Protein 9K2S (pdb70)

Foldseek 3Di:
DDDDPDPPDD/DKKKKKWKWKQDQVPDFTWIKMWIDQQLRTFWIFIPVVTFIDTDDVLVVPDDPVVRVVVSVVRVVVSVVVSVVVVLLCVLVVHDRNDMKMKMKMWIFDDDPVLATDFTWIWMDIRPHTAKIQDRVLQAIDGPDPSSVVVRVVCVVVVVSVVVVCCHRPVRSVVSVVSCVSQVVPPVAWDFWDWDWDKADDPDWKIKIKIKTWDTPPQDKDKFKAQLHHTPPDQKDWDDWADPPPSIIIIMIMHMGTPPSQQRMWMWMDDPNDPDIDIYGDDD/DFWAWDWDWEWPDQADAPDKTKIKIKIKRGPDPDKDKFKDKQRHGDDDKDKDDWDHDPVRIIMMMIMDMDHDHPPIWMWMWMDDPPDPHTDIGTYDSVD/DWAWAKVVHLEAEAQGKIKIKTKDLADFQKKWKWFDDPAIDIDIGGWDDDPSMTMDIHMGGRDDLNSFGWIWMAGHNVGDDIHPTDGRAYEAPAAEWAKAKPPHLEDEPPDWIKIKTKDLDAFQWKWKPLPTDDIDGWDDDDPVSMTMDMGTDVKGWMWMWGHHPVRPRYTYHIHDIRTRHHD

Organism: Homo sapiens (NCBI:txid9606)

InterPro domains:
  IPR001039 MHC class I alpha chain, alpha1 alpha2 domains [PR01638] (83-112)
  IPR001039 MHC class I alpha chain, alpha1 alpha2 domains [PR01638] (115-131)
  IPR001039 MHC class I alpha chain, alpha1 alpha2 domains [PR01638] (136-153)
  IPR001039 MHC class I alpha chain, alpha1 alpha2 domains [PR01638] (181-199)
  IPR003006 Immunoglobulin/major histocompatibility complex, conserved site [PS00290] (281-287)
  IPR003597 Immunoglobulin C1-set [PF07654] (219-290)
  IPR003597 Immunoglobulin C1-set [SM00407] (222-293)
  IPR007110 Immunoglobulin-like domain [PS50835] (209-297)
  IPR011161 MHC class I-like antigen recognition-like [PF00129] (26-203)
  IPR011162 MHC classes I/II-like antigen recognition protein [SSF54452] (26-205)
  IPR013783 Immunoglobulin-like fold [G3DSA:2.60.40.10] (206-308)
  IPR036179 Immunoglobulin-like domain superfamily [SSF48726] (209-300)
  IPR037055 MHC class I-like antigen recognition-like superfamily [G3DSA:3.30.500.10] (25-205)
  IPR050208 Antigen-presenting and immune regulatory MHC class I-related [PTHR16675] (14-337)

Secondary structure (DSSP, 8-state):
-EEEEEEEEE--TTSSSPEEEEEEEETTEEEEEEE------EE-STTTTTS-HHHHHHHHHHHHHHHHHHHHHHHHHHHHTT--SSS--EEEEEEEEEE-TTSSEEEEEEEEEETTEEEEEE-TTSS-EEESSHHHHHHHHHHHHTTHHHHHHHIIIIIHHHHHHHHHHHTHHHHTS-BPPEEEEEEEEETTTEEEEEEEEEEEBSS--EEEEEETTEE--TTEEEPPPEE-SSS-EEEEEEEEEETT-GGGEEEEEE-TT-SS-EEE----/--BPPEEEEEESS---TTS-EEEEEEEEEEBSS--EEEEEETTEE-SS-EEPPPEE-TTS-EEEEEEEEE---SS--EEEEEE-TT-SS-EEEE--TT-/--EEEEES-SEEETT--EEEEEEESS--SEEEEEEESSS-EEEEE--EEETTEEEEEEEE-S--GGG-EEEEEEEE----PPPPPEEEEEE-SSPPPEEEEES-SEE-TT---EEEEEESS--SEEEEE--EEEEEE-B---TTS-EEEEEE---EEEEEEEEETTEEEEEPPPPPPEEEEE-/-PPP-SS---

B-factor: mean 32.62, std 11.96, range [13.85, 89.08]

Structure (mmCIF, N/CA/C/O backbone):
data_9K2S
#
_entry.id   9K2S
#
_cell.length_a   84.493
_cell.length_b   44.585
_cell.length_c   88.243
_cell.angle_alpha   90.000
_cell.angle_beta   111.450
_cell.angle_gamma   90.000
#
_symmetry.space_group_name_H-M   'P 1 21 1'
#
loop_
_entity.id
_entity.type
_entity.pdbx_description
1 polymer 'peptide from p51 RT'
2 polymer 'MHC class I antigen'
3 polymer Beta-2-microglobulin
4 polymer KIR2DL2
5 water water
#
loop_
_atom_site.group_PDB
_atom_site.id
_atom_site.type_symbol
_atom_site.label_atom_id
_atom_site.label_alt_id
_atom_site.label_comp_id
_atom_site.label_asym_id
_atom_site.label_entity_id
_atom_site.label_seq_id
_atom_site.pdbx_PDB_ins_code
_atom_site.Cartn_x
_atom_site.Cartn_y
_atom_site.Cartn_z
_atom_site.occupancy
_atom_site.B_iso_or_equiv
_atom_site.auth_seq_id
_atom_site.auth_comp_id
_atom_site.auth_asym_id
_atom_site.auth_atom_id
_atom_site.pdbx_PDB_model_num
ATOM 1 N N . ILE A 1 1 ? 31.04200 8.26400 -13.61700 1.000 30.55951 1 ILE D N 1
ATOM 2 C CA . ILE A 1 1 ? 30.09300 8.49400 -14.70300 1.000 32.27443 1 ILE D CA 1
ATOM 3 C C . ILE A 1 1 ? 28.89100 7.56400 -14.53100 1.000 30.98673 1 ILE D C 1
ATOM 4 O O . ILE A 1 1 ? 29.02500 6.45200 -14.01400 1.000 28.75636 1 ILE D O 1
ATOM 9 N N . LEU A 1 2 ? 27.71300 8.03700 -14.94600 1.000 26.09581 2 LEU D N 1
ATOM 10 C CA . LEU A 1 2 ? 26.47200 7.29200 -14.74600 1.000 24.89878 2 LEU D CA 1
ATOM 11 C C . LEU A 1 2 ? 26.35200 6.12700 -15.72100 1.000 25.07327 2 LEU D C 1
ATOM 12 O O . LEU A 1 2 ? 26.79700 6.21400 -16.86700 1.000 26.63759 2 LEU D O 1
ATOM 17 N N . LYS A 1 3 ? 25.74100 5.03100 -15.26000 1.000 22.80459 3 LYS D N 1
ATOM 18 C CA . LYS A 1 3 ? 25.36500 3.93500 -16.14800 1.000 23.07858 3 LYS D CA 1
ATOM 19 C C . LYS A 1 3 ? 24.24900 4.37200 -17.08400 1.000 23.69794 3 LYS D C 1
ATOM 20 O O . LYS A 1 3 ? 23.24900 4.95100 -16.65400 1.000 23.22585 3 LYS D O 1
ATOM 26 N N . GLU A 1 4 ? 24.41800 4.07200 -18.36000 1.000 35.97868 4 GLU D N 1
ATOM 27 C CA . GLU A 1 4 ? 23.47100 4.51300 -19.38200 1.000 38.57166 4 GLU D CA 1
ATOM 28 C C . GLU A 1 4 ? 22.12400 3.81500 -19.24500 1.000 39.19231 4 GLU D C 1
ATOM 29 O O . GLU A 1 4 ? 22.05900 2.58500 -19.38100 1.000 38.24107 4 GLU D O 1
ATOM 35 N N . PRO A 1 5 ? 21.02200 4.55100 -18.99400 1.000 37.15824 5 PRO D N 1
ATOM 36 C CA . PRO A 1 5 ? 19.70300 3.90600 -18.86100 1.000 37.10365 5 PRO D CA 1
ATOM 37 C C . PRO A 1 5 ? 19.21900 3.33400 -20.18800 1.000 38.52653 5 PRO D C 1
ATOM 38 O O . PRO A 1 5 ? 18.58900 4.04700 -20.98000 1.000 38.10349 5 PRO D O 1
ATOM 42 N N . VAL A 1 6 ? 19.54500 2.07400 -20.47500 1.000 34.66042 6 VAL D N 1
ATOM 43 C CA . VAL A 1 6 ? 19.17400 1.51400 -21.81000 1.000 35.72185 6 VAL D CA 1
ATOM 44 C C . VAL A 1 6 ? 17.77200 0.89800 -21.90100 1.000 36.43692 6 VAL D C 1
ATOM 45 O O . VAL A 1 6 ? 16.87100 1.55800 -22.46100 1.000 35.84612 6 VAL D O 1
ATOM 49 N N . HIS A 1 7 ? 17.60400 -0.31500 -21.37500 1.000 39.48497 7 HIS D N 1
ATOM 50 C CA . HIS A 1 7 ? 16.30500 -0.95800 -21.25000 1.000 39.76519 7 HIS D CA 1
ATOM 51 C C . HIS A 1 7 ? 16.21300 -1.61300 -19.89900 1.000 37.72000 7 HIS D C 1
ATOM 52 O O . HIS A 1 7 ? 15.95800 -2.81400 -19.77600 1.000 37.47048 7 HIS D O 1
ATOM 59 N N . GLY A 1 8 ? 16.42300 -0.81700 -18.85800 1.000 40.43063 8 GLY D N 1
ATOM 60 C CA . GLY A 1 8 ? 16.53200 -1.36500 -17.52700 1.000 36.99822 8 GLY D CA 1
ATOM 61 C C . GLY A 1 8 ? 15.23200 -1.29600 -16.77000 1.000 35.61088 8 GLY D C 1
ATOM 62 O O . GLY A 1 8 ? 15.22200 -1.39400 -15.53500 1.000 33.54810 8 GLY D O 1
ATOM 63 N N . VAL A 1 9 ? 14.12900 -1.12400 -17.49600 1.000 28.32164 9 VAL D N 1
ATOM 64 C CA . VAL A 1 9 ? 12.84200 -1.00500 -16.83300 1.000 27.30978 9 VAL D CA 1
ATOM 65 C C . VAL A 1 9 ? 12.53000 -2.32900 -16.14000 1.000 26.66001 9 VAL D C 1
ATOM 66 O O . VAL A 1 9 ? 12.69200 -3.41400 -16.72300 1.000 27.39256 9 VAL D O 1
ATOM 70 N N . TYR A 1 10 ? 12.10500 -2.25000 -14.87600 1.000 30.13618 10 TYR D N 1
ATOM 71 C CA . TYR A 1 10 ? 11.87200 -3.45500 -14.08700 1.000 30.88030 10 TYR D CA 1
ATOM 72 C C . TYR A 1 10 ? 10.56900 -4.11600 -14.49300 1.000 32.12548 10 TYR D C 1
ATOM 73 O O . TYR A 1 10 ? 9.64800 -3.47500 -15.01600 1.000 32.26664 10 TYR D O 1
ATOM 83 N N . HIS B 2 3 ? 39.72100 1.43000 -3.24500 1.000 28.59044 4 HIS A N 1
ATOM 84 C CA . HIS B 2 3 ? 38.83500 2.47900 -3.75000 1.000 28.62336 4 HIS A CA 1
ATOM 85 C C . HIS B 2 3 ? 37.62900 1.93400 -4.48100 1.000 28.67465 4 HIS A C 1
ATOM 86 O O . HIS B 2 3 ? 37.67800 0.83000 -5.03400 1.000 28.72290 4 HIS A O 1
ATOM 93 N N . SER B 2 4 ? 36.54200 2.70700 -4.48100 1.000 24.69555 5 SER A N 1
ATOM 94 C CA . SER B 2 4 ? 35.31600 2.26800 -5.11400 1.000 24.74154 5 SER A CA 1
ATOM 95 C C . SER B 2 4 ? 34.55700 3.48500 -5.61700 1.000 24.86127 5 SER A C 1
ATOM 96 O O . SER B 2 4 ? 34.85800 4.62600 -5.24500 1.000 24.81343 5 SER A O 1
ATOM 99 N N . MET B 2 5 ? 33.58500 3.22800 -6.50100 1.000 20.07399 6 MET A N 1
ATOM 100 C CA . MET B 2 5 ? 32.63100 4.22900 -6.96500 1.000 19.96461 6 MET A CA 1
ATOM 101 C C . MET B 2 5 ? 31.26400 3.57600 -6.88300 1.000 19.68523 6 MET A C 1
ATOM 102 O O . MET B 2 5 ? 31.05300 2.50500 -7.45900 1.000 20.10300 6 MET A O 1
ATOM 107 N N . ARG B 2 6 ? 30.34800 4.19100 -6.15400 1.000 36.53782 7 ARG A N 1
ATOM 108 C CA . ARG B 2 6 ? 29.01900 3.62500 -6.00500 1.000 35.96915 7 ARG A CA 1
ATOM 109 C C . ARG B 2 6 ? 27.98200 4.69700 -6.30500 1.000 34.11656 7 ARG A C 1
ATOM 110 O O . ARG B 2 6 ? 28.17000 5.87100 -5.97100 1.000 33.70727 7 ARG A O 1
ATOM 118 N N . TYR B 2 7 ? 26.87200 4.27600 -6.91300 1.000 21.70290 8 TYR A N 1
ATOM 119 C CA . TYR B 2 7 ? 25.71200 5.12500 -7.16900 1.000 20.31561 8 TYR A CA 1
ATOM 120 C C . TYR B 2 7 ? 24.49300 4.58800 -6.43500 1.000 19.59144 8 TYR A C 1
ATOM 121 O O . TYR B 2 7 ? 24.26100 3.37800 -6.41700 1.000 19.98810 8 TYR A O 1
ATOM 130 N N . PHE B 2 8 ? 23.69500 5.49500 -5.87100 1.000 24.15154 9 PHE A N 1
ATOM 131 C CA . PHE B 2 8 ? 22.51300 5.14400 -5.07800 1.000 23.86852 9 PHE A CA 1
ATOM 132 C C . PHE B 2 8 ? 21.28800 5.84700 -5.66600 1.000 23.98877 9 PHE A C 1
ATOM 133 O O . PHE B 2 8 ? 21.19400 7.07700 -5.61600 1.000 24.78797 9 PHE A O 1
ATOM 141 N N . TYR B 2 9 ? 20.35100 5.07500 -6.21900 1.000 21.12089 10 TYR A N 1
ATOM 142 C CA . TYR B 2 9 ? 19.09000 5.61100 -6.72500 1.000 21.94754 10 TYR A CA 1
ATOM 143 C C . TYR B 2 9 ? 18.00800 5.41400 -5.67500 1.000 21.98033 10 TYR A C 1
ATOM 144 O O . TYR B 2 9 ? 17.94400 4.35500 -5.04900 1.000 21.47445 10 TYR A O 1
ATOM 153 N N . THR B 2 10 ? 17.15000 6.41700 -5.49200 1.000 16.49507 11 THR A N 1
ATOM 154 C CA . THR B 2 10 ? 15.93800 6.27400 -4.68400 1.000 16.75240 11 THR A CA 1
ATOM 155 C C . THR B 2 10 ? 14.77200 6.90900 -5.42800 1.000 17.95027 11 THR A C 1
ATOM 156 O O . THR B 2 10 ? 14.70400 8.13700 -5.55300 1.000 18.73997 11 THR A O 1
ATOM 160 N N . ALA B 2 11 ? 13.84800 6.07700 -5.88600 1.000 23.95777 12 ALA A N 1
ATOM 161 C CA . ALA B 2 11 ? 12.64000 6.52300 -6.56300 1.000 25.43915 12 ALA A CA 1
ATOM 162 C C . ALA B 2 11 ? 11.44500 6.20300 -5.67800 1.000 25.30157 12 ALA A C 1
ATOM 163 O O . ALA B 2 11 ? 11.30500 5.06400 -5.21900 1.000 24.72982 12 ALA A O 1
ATOM 165 N N . VAL B 2 12 ? 10.60100 7.20500 -5.42100 1.000 18.80614 13 VAL A N 1
ATOM 166 C CA . VAL B 2 12 ? 9.48400 7.07200 -4.48700 1.000 19.35445 13 VAL A CA 1
ATOM 167 C C . VAL B 2 12 ? 8.21200 7.61400 -5.13000 1.000 20.51035 13 VAL A C 1
ATOM 168 O O . VAL B 2 12 ? 8.10900 8.81700 -5.40400 1.000 21.44707 13 VAL A O 1
ATOM 172 N N . SER B 2 13 ? 7.22900 6.73900 -5.32200 1.000 28.31562 14 SER A N 1
ATOM 173 C CA . SER B 2 13 ? 5.96100 7.16300 -5.88500 1.000 29.03406 14 SER A CA 1
ATOM 174 C C . SER B 2 13 ? 5.24500 8.13600 -4.94800 1.000 28.88856 14 SER A C 1
ATOM 175 O O . SER B 2 13 ? 5.29400 8.01700 -3.71200 1.000 28.52448 14 SER A O 1
ATOM 178 N N . ARG B 2 14 ? 4.58800 9.12500 -5.55900 1.000 40.51965 15 ARG A N 1
ATOM 179 C CA . ARG B 2 14 ? 3.80400 10.12700 -4.84300 1.000 40.76014 15 ARG A CA 1
ATOM 180 C C . ARG B 2 14 ? 2.36400 10.04500 -5.33900 1.000 41.44902 15 ARG A C 1
ATOM 181 O O . ARG B 2 14 ? 1.87300 10.98300 -5.97700 1.000 42.54634 15 ARG A O 1
ATOM 189 N N . PRO B 2 15 ? 1.65000 8.95900 -5.05500 1.000 39.30655 16 PRO A N 1
ATOM 190 C CA . PRO B 2 15 ? 0.35500 8.73600 -5.71100 1.000 40.12855 16 PRO A CA 1
ATOM 191 C C . PRO B 2 15 ? -0.59400 9.89300 -5.43700 1.000 42.29640 16 PRO A C 1
ATOM 192 O O . PRO B 2 15 ? -1.00700 10.13700 -4.29600 1.000 43.55061 16 PRO A O 1
ATOM 196 N N . GLY B 2 16 ? -0.91400 10.63700 -6.49600 1.000 34.56134 17 GLY A N 1
ATOM 197 C CA . GLY B 2 16 ? -1.75400 11.81200 -6.35300 1.000 37.79206 17 GLY A CA 1
ATOM 198 C C . GLY B 2 16 ? -1.03700 13.04700 -5.86600 1.000 38.98656 17 GLY A C 1
ATOM 199 O O . GLY B 2 16 ? -1.69300 14.05200 -5.58300 1.000 42.00005 17 GLY A O 1
ATOM 200 N N . ARG B 2 17 ? 0.28700 12.99100 -5.73000 1.000 64.28063 18 ARG A N 1
ATOM 201 C CA . ARG B 2 17 ? 1.10600 14.14400 -5.37800 1.000 65.31709 18 ARG A CA 1
ATOM 202 C C . ARG B 2 17 ? 2.17300 14.38400 -6.45000 1.000 64.07815 18 ARG A C 1
ATOM 203 O O . ARG B 2 17 ? 3.23600 14.94200 -6.14600 1.000 63.71309 18 ARG A O 1
ATOM 211 N N . GLY B 2 18 ? 1.93300 13.93600 -7.69200 1.000 44.14007 19 GLY A N 1
ATOM 212 C CA . GLY B 2 18 ? 2.85500 14.16100 -8.79600 1.000 43.41344 19 GLY A CA 1
ATOM 213 C C . GLY B 2 18 ? 3.57200 12.89500 -9.24800 1.000 40.32743 19 GLY A C 1
ATOM 214 O O . GLY B 2 18 ? 3.26800 11.77800 -8.81900 1.000 39.17965 19 GLY A O 1
ATOM 215 N N . GLU B 2 19 ? 4.54700 13.08400 -10.14800 1.000 36.58175 20 GLU A N 1
ATOM 216 C CA . GLU B 2 19 ? 5.37400 11.97800 -10.63200 1.000 35.24064 20 GLU A CA 1
ATOM 217 C C . GLU B 2 19 ? 6.34500 11.50300 -9.54200 1.000 34.34211 20 GLU A C 1
ATOM 218 O O . GLU B 2 19 ? 6.66400 12.25000 -8.61200 1.000 34.20680 20 GLU A O 1
ATOM 224 N N . PRO B 2 20 ? 6.80400 10.25400 -9.61500 1.000 33.77662 21 PRO A N 1
ATOM 225 C CA . PRO B 2 20 ? 7.71700 9.74100 -8.58400 1.000 33.29011 21 PRO A CA 1
ATOM 226 C C . PRO B 2 20 ? 8.97800 10.58800 -8.43300 1.000 33.01974 21 PRO A C 1
ATOM 227 O O . PRO B 2 20 ? 9.59700 11.01700 -9.41300 1.000 33.37772 21 PRO A O 1
ATOM 231 N N . ARG B 2 21 ? 9.33700 10.85800 -7.18100 1.000 33.39200 22 ARG A N 1
ATOM 232 C CA . ARG B 2 21 ? 10.57400 11.56900 -6.90000 1.000 33.02407 22 ARG A CA 1
ATOM 233 C C . ARG B 2 21 ? 11.74900 10.63200 -7.10100 1.000 32.88175 22 ARG A C 1
ATOM 234 O O . ARG B 2 21 ? 11.79100 9.53400 -6.53400 1.000 32.32759 22 ARG A O 1
ATOM 242 N N . PHE B 2 22 ? 12.69600 11.05800 -7.91000 1.000 30.81149 23 PHE A N 1
ATOM 243 C CA . PHE B 2 22 ? 13.90400 10.29300 -8.15500 1.000 30.71472 23 PHE A CA 1
ATOM 244 C C . PHE B 2 22 ? 15.08400 11.09700 -7.62300 1.000 30.25839 23 PHE A C 1
ATOM 245 O O . PHE B 2 22 ? 15.29900 12.24700 -8.02600 1.000 30.68781 23 PHE A O 1
ATOM 253 N N . ILE B 2 23 ? 15.83000 10.49600 -6.70500 1.000 28.91178 24 ILE A N 1
ATOM 254 C CA . ILE B 2 23 ? 17.03000 11.09100 -6.13000 1.000 28.39308 24 ILE A CA 1
ATOM 255 C C . ILE B 2 23 ? 18.18900 10.13900 -6.40000 1.000 27.97942 24 ILE A C 1
ATOM 256 O O . ILE B 2 23 ? 18.04100 8.91900 -6.26300 1.000 27.05483 24 ILE A O 1
ATOM 261 N N . ALA B 2 24 ? 19.32100 10.68500 -6.82400 1.000 22.49813 25 ALA A N 1
ATOM 262 C CA . ALA B 2 24 ? 20.49900 9.87900 -7.09300 1.000 21.72375 25 ALA A CA 1
ATOM 263 C C . ALA B 2 24 ? 21.71000 10.56100 -6.48600 1.000 21.61112 25 ALA A C 1
ATOM 264 O O . ALA B 2 24 ? 21.78500 11.79400 -6.44900 1.000 22.53882 25 ALA A O 1
ATOM 266 N N . VAL B 2 25 ? 22.64500 9.76200 -5.97600 1.000 21.64684 26 VAL A N 1
ATOM 267 C CA . VAL B 2 25 ? 23.90800 10.29100 -5.47000 1.000 21.71145 26 VAL A CA 1
ATOM 268 C C . VAL B 2 25 ? 25.02500 9.36400 -5.91700 1.000 21.24646 26 VAL A C 1
ATOM 269 O O . VAL B 2 25 ? 24.84700 8.14800 -6.01700 1.000 20.35731 26 VAL A O 1
ATOM 273 N N . GLY B 2 26 ? 26.16800 9.95600 -6.22900 1.000 25.76155 27 GLY A N 1
ATOM 274 C CA . GLY B 2 26 ? 27.37000 9.22000 -6.57800 1.000 25.83693 27 GLY A CA 1
ATOM 275 C C . GLY B 2 26 ? 28.45100 9.49500 -5.56100 1.000 26.01195 27 GLY A C 1
ATOM 276 O O . GLY B 2 26 ? 28.67900 10.65300 -5.18100 1.000 26.46241 27 GLY A O 1
ATOM 277 N N . TYR B 2 27 ? 29.12000 8.42100 -5.10800 1.000 20.95463 28 TYR A N 1
ATOM 278 C CA . TYR B 2 27 ? 30.23200 8.47500 -4.16300 1.000 21.38597 28 TYR A CA 1
ATOM 279 C C . TYR B 2 27 ? 31.50300 7.92700 -4.80300 1.000 22.52109 28 TYR A C 1
ATOM 280 O O . TYR B 2 27 ? 31.44900 7.11700 -5.72800 1.000 22.95662 28 TYR A O 1
ATOM 289 N N . VAL B 2 28 ? 32.65500 8.40800 -4.33300 1.000 18.17462 29 VAL A N 1
ATOM 290 C CA . VAL B 2 28 ? 33.95600 7.78400 -4.57500 1.000 18.78059 29 VAL A CA 1
ATOM 291 C C . VAL B 2 28 ? 34.54300 7.50000 -3.20800 1.000 18.83535 29 VAL A C 1
ATOM 292 O O . VAL B 2 28 ? 35.04800 8.41600 -2.54200 1.000 19.03292 29 VAL A O 1
ATOM 296 N N . ASP B 2 29 ? 34.47500 6.24200 -2.79000 1.000 24.21218 30 ASP A N 1
ATOM 297 C CA . ASP B 2 29 ? 34.77100 5.86000 -1.40400 1.000 23.74273 30 ASP A CA 1
ATOM 298 C C . ASP B 2 29 ? 33.73700 6.58000 -0.53900 1.000 22.93439 30 ASP A C 1
ATOM 299 O O . ASP B 2 29 ? 32.52900 6.45300 -0.79700 1.000 22.42665 30 ASP A O 1
ATOM 304 N N . ASP B 2 30 ? 34.13900 7.36700 0.45700 1.000 25.84115 31 ASP A N 1
ATOM 305 C CA . ASP B 2 30 ? 33.18200 8.02300 1.33500 1.000 25.65224 31 ASP A CA 1
ATOM 306 C C . ASP B 2 30 ? 32.97700 9.50000 0.99000 1.000 25.69263 31 ASP A C 1
ATOM 307 O O . ASP B 2 30 ? 32.52600 10.27100 1.84400 1.000 26.16851 31 ASP A O 1
ATOM 312 N N . THR B 2 31 ? 33.33100 9.91500 -0.23000 1.000 25.31311 32 THR A N 1
ATOM 313 C CA . THR B 2 31 ? 33.26300 11.31000 -0.66000 1.000 25.57436 32 THR A CA 1
ATOM 314 C C . THR B 2 31 ? 32.18100 11.40800 -1.72100 1.000 25.29299 32 THR A C 1
ATOM 315 O O . THR B 2 31 ? 32.41600 11.01800 -2.86400 1.000 25.74025 32 THR A O 1
ATOM 319 N N . GLN B 2 32 ? 31.01300 11.92600 -1.37300 1.000 23.05095 33 GLN A N 1
ATOM 320 C CA . GLN B 2 32 ? 30.03500 12.19200 -2.41500 1.000 23.08310 33 GLN A CA 1
ATOM 321 C C . GLN B 2 32 ? 30.62900 13.12000 -3.47000 1.000 24.09356 33 GLN A C 1
ATOM 322 O O . GLN B 2 32 ? 31.50200 13.93600 -3.18600 1.000 24.57960 33 GLN A O 1
ATOM 328 N N . PHE B 2 33 ? 30.17200 12.97500 -4.71600 1.000 24.08654 34 PHE A N 1
ATOM 329 C CA . PHE B 2 33 ? 30.60800 13.92800 -5.73200 1.000 25.06839 34 PHE A CA 1
ATOM 330 C C . PHE B 2 33 ? 29.51800 14.42100 -6.67600 1.000 25.57769 34 PHE A C 1
ATOM 331 O O . PHE B 2 33 ? 29.77200 15.39300 -7.39800 1.000 26.47487 34 PHE A O 1
ATOM 339 N N . VAL B 2 34 ? 28.33100 13.81800 -6.70300 1.000 20.38939 35 VAL A N 1
ATOM 340 C CA . VAL B 2 34 ? 27.29700 14.21700 -7.64700 1.000 21.08209 35 VAL A CA 1
ATOM 341 C C . VAL B 2 34 ? 25.94700 13.96100 -6.99600 1.000 20.56862 35 VAL A C 1
ATOM 342 O O . VAL B 2 34 ? 25.82700 13.12800 -6.09300 1.000 19.49301 35 VAL A O 1
ATOM 346 N N . ARG B 2 35 ? 24.93400 14.72000 -7.42900 1.000 29.36302 36 ARG A N 1
ATOM 347 C CA . ARG B 2 35 ? 23.56500 14.55800 -6.94700 1.000 28.83693 36 ARG A CA 1
ATOM 348 C C . ARG B 2 35 ? 22.57200 14.89500 -8.05600 1.000 29.57835 36 ARG A C 1
ATOM 349 O O . ARG B 2 35 ? 22.88600 15.63000 -8.99700 1.000 30.22947 36 ARG A O 1
ATOM 357 N N . PHE B 2 36 ? 21.35300 14.37000 -7.91200 1.000 24.65316 37 PHE A N 1
ATOM 358 C CA . PHE B 2 36 ? 20.26300 14.65200 -8.83900 1.000 25.21676 37 PHE A CA 1
ATOM 359 C C . PHE B 2 36 ? 18.95000 14.49000 -8.09200 1.000 24.70747 37 PHE A C 1
ATOM 360 O O . PHE B 2 36 ? 18.77800 13.53400 -7.32700 1.000 24.03201 37 PHE A O 1
ATOM 368 N N . ASP B 2 37 ? 18.04300 15.43200 -8.30700 1.000 32.48430 38 ASP A N 1
ATOM 369 C CA . ASP B 2 37 ? 16.72100 15.43700 -7.70000 1.000 32.13407 38 ASP A CA 1
ATOM 370 C C . ASP B 2 37 ? 15.74400 15.85500 -8.78700 1.000 32.73950 38 ASP A C 1
ATOM 371 O O . ASP B 2 37 ? 15.85600 16.96000 -9.33400 1.000 32.99691 38 ASP A O 1
ATOM 376 N N . SER B 2 38 ? 14.82700 14.94700 -9.13500 1.000 34.95276 39 SER A N 1
ATOM 377 C CA . SER B 2 38 ? 13.81200 15.25100 -10.13900 1.000 35.37696 39 SER A CA 1
ATOM 378 C C . SER B 2 38 ? 12.90500 16.39300 -9.69100 1.000 35.30942 39 SER A C 1
ATOM 379 O O . SER B 2 38 ? 12.41200 17.15700 -10.52600 1.000 36.46510 39 SER A O 1
ATOM 382 N N . ASP B 2 39 ? 12.65600 16.51700 -8.38000 1.000 45.14455 40 ASP A N 1
ATOM 383 C CA . ASP B 2 39 ? 11.85700 17.63400 -7.87000 1.000 47.20684 40 ASP A CA 1
ATOM 384 C C . ASP B 2 39 ? 12.57200 18.96800 -8.03100 1.000 49.13989 40 ASP A C 1
ATOM 385 O O . ASP B 2 39 ? 11.93800 19.99400 -8.30100 1.000 51.98114 40 ASP A O 1
ATOM 390 N N . SER B 2 42 ? 14.42100 22.91800 -11.91000 1.000 81.12788 43 SER A N 1
ATOM 391 C CA . SER B 2 42 ? 14.99500 22.41900 -13.18800 1.000 80.08284 43 SER A CA 1
ATOM 392 C C . SER B 2 42 ? 15.96800 21.28200 -12.85700 1.000 76.38896 43 SER A C 1
ATOM 393 O O . SER B 2 42 ? 17.13200 21.58500 -12.51600 1.000 75.79775 43 SER A O 1
ATOM 396 N N . PRO B 2 43 ? 15.55800 19.99800 -12.93200 1.000 38.79636 44 PRO A N 1
ATOM 397 C CA . PRO B 2 43 ? 16.42100 18.88500 -12.50200 1.000 36.20261 44 PRO A CA 1
ATOM 398 C C . PRO B 2 43 ? 17.73700 18.87000 -13.26500 1.000 36.33131 44 PRO A C 1
ATOM 399 O O . PRO B 2 43 ? 17.77900 18.77100 -14.49300 1.000 36.48605 44 PRO A O 1
ATOM 403 N N . ARG B 2 44 ? 18.82000 18.94300 -12.51100 1.000 62.83995 45 ARG A N 1
ATOM 404 C CA . ARG B 2 44 ? 20.15200 19.13200 -13.04600 1.000 63.02556 45 ARG A CA 1
ATOM 405 C C . ARG B 2 44 ? 21.08600 18.15000 -12.35500 1.000 62.96328 45 ARG A C 1
ATOM 406 O O . ARG B 2 44 ? 20.95000 17.91000 -11.14600 1.000 62.67986 45 ARG A O 1
ATOM 414 N N . GLY B 2 45 ? 22.01200 17.56100 -13.11100 1.000 26.74617 46 GLY A N 1
ATOM 415 C CA . GLY B 2 45 ? 23.10800 16.86900 -12.46300 1.000 26.05017 46 GLY A CA 1
ATOM 416 C C . GLY B 2 45 ? 24.03900 17.89000 -11.83500 1.000 26.13824 46 GLY A C 1
ATOM 417 O O . GLY B 2 45 ? 24.38000 18.88500 -12.47900 1.000 27.19027 46 GLY A O 1
ATOM 418 N N . GLU B 2 46 ? 24.46200 17.68000 -10.59200 1.000 38.24573 47 GLU A N 1
ATOM 419 C CA . GLU B 2 46 ? 25.19400 18.73000 -9.89600 1.000 38.20289 47 GLU A CA 1
ATOM 420 C C . GLU B 2 46 ? 26.42500 18.17300 -9.18800 1.000 38.09132 47 GLU A C 1
ATOM 421 O O . GLU B 2 46 ? 26.34800 17.13800 -8.52200 1.000 37.69558 47 GLU A O 1
ATOM 427 N N . PRO B 2 47 ? 27.58000 18.81900 -9.32700 1.000 25.43542 48 PRO A N 1
ATOM 428 C CA . PRO B 2 47 ? 28.76800 18.36200 -8.60200 1.000 24.90284 48 PRO A CA 1
ATOM 429 C C . PRO B 2 47 ? 28.67700 18.68000 -7.11800 1.000 25.00589 48 PRO A C 1
ATOM 430 O O . PRO B 2 47 ? 28.17400 19.73300 -6.71400 1.000 25.95789 48 PRO A O 1
ATOM 434 N 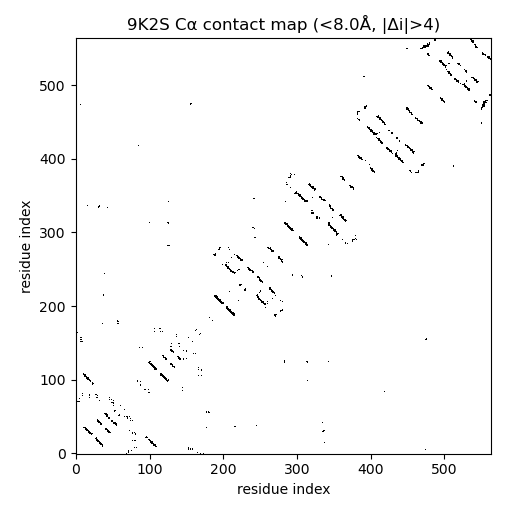N . ARG B 2 48 ? 29.18800 17.75800 -6.30400 1.000 29.15717 49 ARG A N 1
ATOM 435 C CA . ARG B 2 48 ? 29.24700 17.94400 -4.86500 1.000 28.47784 49 ARG A CA 1
ATOM 436 C C . ARG B 2 48 ? 30.67500 17.83800 -4.34500 1.000 28.54670 49 ARG A C 1
ATOM 437 O O . ARG B 2 48 ? 30.90500 18.00000 -3.13800 1.000 28.30789 49 ARG A O 1
ATOM 445 N N . ALA B 2 49 ? 31.63800 17.59800 -5.22800 1.000 31.86902 50 ALA A N 1
ATOM 446 C CA . ALA B 2 49 ? 33.04000 17.63500 -4.85900 1.000 32.06509 50 ALA A CA 1
ATOM 447 C C . ALA B 2 49 ? 33.79600 18.47800 -5.87100 1.000 32.97502 50 ALA A C 1
ATOM 448 O O . ALA B 2 49 ? 33.43200 18.52700 -7.04500 1.000 33.36726 50 ALA A O 1
ATOM 450 N N . PRO B 2 50 ? 34.85600 19.16300 -5.45000 1.000 28.75364 51 PRO A N 1
ATOM 451 C CA . PRO B 2 50 ? 35.58100 20.05100 -6.36000 1.000 29.54161 51 PRO A CA 1
ATOM 452 C C . PRO B 2 50 ? 36.32400 19.34900 -7.47300 1.000 29.87232 51 PRO A C 1
ATOM 453 O O . PRO B 2 50 ? 36.55700 19.97500 -8.51200 1.000 30.33402 51 PRO A O 1
ATOM 457 N N . TRP B 2 51 ? 36.68200 18.07700 -7.32200 1.000 31.98188 52 TRP A N 1
ATOM 458 C CA . TRP B 2 51 ? 37.43000 17.38000 -8.36100 1.000 31.89619 52 TRP A CA 1
ATOM 459 C C . TRP B 2 51 ? 36.56200 16.89000 -9.51800 1.000 31.71472 52 TRP A C 1
ATOM 460 O O . TRP B 2 51 ? 37.12100 16.48400 -10.54400 1.000 31.73277 52 TRP A O 1
ATOM 471 N N . VAL B 2 52 ? 35.22900 16.89100 -9.38300 1.000 24.97724 53 VAL A N 1
ATOM 472 C CA . VAL B 2 52 ? 34.34800 16.75400 -10.54400 1.000 25.03511 53 VAL A CA 1
ATOM 473 C C . VAL B 2 52 ? 33.86600 18.10000 -11.06000 1.000 25.59805 53 VAL A C 1
ATOM 474 O O . VAL B 2 52 ? 33.39700 18.17400 -12.20300 1.000 25.65328 53 VAL A O 1
ATOM 478 N N . GLU B 2 53 ? 33.99200 19.17000 -10.27600 1.000 51.07537 54 GLU A N 1
ATOM 479 C CA . GLU B 2 53 ? 33.66400 20.47200 -10.83400 1.000 51.30059 54 GLU A CA 1
ATOM 480 C C . GLU B 2 53 ? 34.60000 20.84800 -11.97400 1.000 51.62763 54 GLU A C 1
ATOM 481 O O . GLU B 2 53 ? 34.51100 21.96100 -12.49600 1.000 51.86160 54 GLU A O 1
ATOM 487 N N . GLN B 2 54 ? 35.50600 19.94800 -12.35300 1.000 40.99538 55 GLN A N 1
ATOM 488 C CA . GLN B 2 54 ? 36.53000 20.21000 -13.34500 1.000 41.26505 55 GLN A CA 1
ATOM 489 C C . GLN B 2 54 ? 36.30900 19.38500 -14.59300 1.000 41.14811 55 GLN A C 1
ATOM 490 O O . GLN B 2 54 ? 37.13300 19.42100 -15.51000 1.000 41.41822 55 GLN A O 1
ATOM 496 N N . GLU B 2 55 ? 35.19900 18.66600 -14.64900 1.000 38.12514 56 GLU A N 1
ATOM 497 C CA . GLU B 2 55 ? 34.71400 18.10900 -15.88800 1.000 38.06157 56 GLU A CA 1
ATOM 498 C C . GLU B 2 55 ? 34.01800 19.22100 -16.67000 1.000 38.25552 56 GLU A C 1
ATOM 499 O O . GLU B 2 55 ? 33.55600 20.21200 -16.10300 1.000 38.33019 56 GLU A O 1
ATOM 505 N N . GLY B 2 56 ? 33.94000 19.08400 -17.98100 1.000 29.16401 57 GLY A N 1
ATOM 506 C CA . GLY B 2 56 ? 33.36300 20.16600 -18.76300 1.000 31.57830 57 GLY A CA 1
ATOM 507 C C . GLY B 2 56 ? 31.84600 20.17800 -18.81600 1.000 31.71233 57 GLY A C 1
ATOM 508 O O . GLY B 2 56 ? 31.17300 19.28000 -18.30000 1.000 29.81096 57 GLY A O 1
ATOM 509 N N . PRO B 2 57 ? 31.27800 21.19400 -19.48300 1.000 34.23058 58 PRO A N 1
ATOM 510 C CA . PRO B 2 57 ? 29.81000 21.29800 -19.55900 1.000 34.77090 58 PRO A CA 1
ATOM 511 C C . PRO B 2 57 ? 29.15600 20.27500 -20.46200 1.000 34.54535 58 PRO A C 1
ATOM 512 O O . PRO B 2 57 ? 27.92100 20.22000 -20.49200 1.000 34.82296 58 PRO A O 1
ATOM 516 N N . GLU B 2 58 ? 29.93200 19.49100 -21.21600 1.000 43.36595 59 GLU A N 1
ATOM 517 C CA . GLU B 2 58 ? 29.36600 18.41200 -22.01400 1.000 43.23767 59 GLU A CA 1
ATOM 518 C C . GLU B 2 58 ? 29.29600 17.11400 -21.23100 1.000 40.57091 59 GLU A C 1
ATOM 519 O O . GLU B 2 58 ? 28.39000 16.30600 -21.46200 1.000 40.15359 59 GLU A O 1
ATOM 525 N N . TYR B 2 59 ? 30.24600 16.89800 -20.32000 1.000 29.50376 60 TYR A N 1
ATOM 526 C CA . TYR B 2 59 ? 30.11300 15.83600 -19.33100 1.000 26.89263 60 TYR A CA 1
ATOM 527 C C . TYR B 2 59 ? 28.79200 15.96800 -18.57500 1.000 26.11838 60 TYR A C 1
ATOM 528 O O . TYR B 2 59 ? 28.02700 15.00300 -18.45500 1.000 24.97853 60 TYR A O 1
ATOM 537 N N . TRP B 2 60 ? 28.49300 17.17800 -18.09000 1.000 29.33440 61 TRP A N 1
ATOM 538 C CA . TRP B 2 60 ? 27.34900 17.38700 -17.20800 1.000 29.05305 61 TRP A CA 1
ATOM 539 C C . TRP B 2 60 ? 26.01900 17.34500 -17.95300 1.000 29.56807 61 TRP A C 1
ATOM 540 O O . TRP B 2 60 ? 25.04800 16.79800 -17.41800 1.000 28.90779 61 TRP A O 1
ATOM 551 N N . ASP B 2 61 ? 25.94100 17.90500 -19.16700 1.000 37.68192 62 ASP A N 1
ATOM 552 C CA . ASP B 2 61 ? 24.73000 17.71400 -19.95900 1.000 38.29805 62 ASP A CA 1
ATOM 553 C C . ASP B 2 61 ? 24.46200 16.23200 -20.18800 1.000 37.25823 62 ASP A C 1
ATOM 554 O O . ASP B 2 61 ? 23.33900 15.76800 -19.97800 1.000 36.90221 62 ASP A O 1
ATOM 559 N N . ARG B 2 62 ? 25.47100 15.47500 -20.64700 1.000 38.90998 63 ARG A N 1
ATOM 560 C CA . ARG B 2 62 ? 25.28900 14.02600 -20.76600 1.000 38.29511 63 ARG A CA 1
ATOM 561 C C . ARG B 2 62 ? 24.80000 13.42800 -19.45600 1.000 37.97914 63 ARG A C 1
ATOM 562 O O . ARG B 2 62 ? 23.85200 12.63300 -19.44700 1.000 37.58522 63 ARG A O 1
ATOM 570 N N . GLU B 2 63 ? 25.41900 13.81100 -18.33700 1.000 25.29930 64 GLU A N 1
ATOM 571 C CA . GLU B 2 63 ? 25.00800 13.27400 -17.04400 1.000 24.16632 64 GLU A CA 1
ATOM 572 C C . GLU B 2 63 ? 23.54200 13.57100 -16.77200 1.000 24.40673 64 GLU A C 1
ATOM 573 O O . GLU B 2 63 ? 22.75300 12.66100 -16.49200 1.000 23.88623 64 GLU A O 1
ATOM 579 N N . THR B 2 64 ? 23.15900 14.84900 -16.86800 1.000 30.28108 65 THR A N 1
ATOM 580 C CA . THR B 2 64 ? 21.77600 15.23700 -16.63000 1.000 30.37526 65 THR A CA 1
ATOM 581 C C . THR B 2 64 ? 20.82400 14.41200 -17.47500 1.000 30.04195 65 THR A C 1
ATOM 582 O O . THR B 2 64 ? 19.82400 13.89400 -16.96500 1.000 30.00834 65 THR A O 1
ATOM 586 N N . GLN B 2 65 ? 21.14900 14.23900 -18.76100 1.000 29.75052 66 GLN A N 1
ATOM 587 C CA . GLN B 2 65 ? 20.26200 13.51100 -19.65800 1.000 30.00164 66 GLN A CA 1
ATOM 588 C C . GLN B 2 65 ? 20.01300 12.09500 -19.14900 1.000 28.91652 66 GLN A C 1
ATOM 589 O O . GLN B 2 65 ? 18.86200 11.65800 -19.04300 1.000 28.85877 66 GLN A O 1
ATOM 595 N N . LYS B 2 66 ? 21.08400 11.36400 -18.82400 1.000 33.74174 67 LYS A N 1
ATOM 596 C CA . LYS B 2 66 ? 20.90900 10.00400 -18.31400 1.000 33.16522 67 LYS A CA 1
ATOM 597 C C . LYS B 2 66 ? 20.05200 9.99500 -17.04800 1.000 33.53006 67 LYS A C 1
ATOM 598 O O . LYS B 2 66 ? 19.14400 9.17100 -16.91200 1.000 33.24935 67 LYS A O 1
ATOM 604 N N . TYR B 2 67 ? 20.31700 10.92500 -16.12500 1.000 23.32163 68 TYR A N 1
ATOM 605 C CA . TYR B 2 67 ? 19.53500 11.07100 -14.89900 1.000 23.72328 68 TYR A CA 1
ATOM 606 C C . TYR B 2 67 ? 18.04400 11.20900 -15.17400 1.000 23.92371 68 TYR A C 1
ATOM 607 O O . TYR B 2 67 ? 17.22500 10.46700 -14.61800 1.000 23.91122 68 TYR A O 1
ATOM 616 N N . LYS B 2 68 ? 17.67000 12.19700 -15.99500 1.000 37.30483 69 LYS A N 1
ATOM 617 C CA . LYS B 2 68 ? 16.25700 12.40500 -16.28800 1.000 37.40022 69 LYS A CA 1
ATOM 618 C C . LYS B 2 68 ? 15.64200 11.19900 -16.98300 1.000 37.00959 69 LYS A C 1
ATOM 619 O O . LYS B 2 68 ? 14.43500 10.95300 -16.84800 1.000 37.14300 69 LYS A O 1
ATOM 625 N N . ARG B 2 69 ? 16.44300 10.44200 -17.73900 1.000 41.18278 70 ARG A N 1
ATOM 626 C CA . ARG B 2 69 ? 15.92500 9.21700 -18.33600 1.000 40.60373 70 ARG A CA 1
ATOM 627 C C . ARG B 2 69 ? 15.80900 8.08900 -17.31900 1.000 40.39438 70 ARG A C 1
ATOM 628 O O . ARG B 2 69 ? 14.86800 7.30100 -17.39700 1.000 40.23928 70 ARG A O 1
ATOM 636 N N . GLN B 2 70 ? 16.73400 8.00100 -16.36000 1.000 26.17280 71 GLN A N 1
ATOM 637 C CA . GLN B 2 70 ? 16.58800 7.02900 -15.27000 1.000 25.96445 71 GLN A CA 1
ATOM 638 C C . GLN B 2 70 ? 15.35300 7.32000 -14.43300 1.000 26.87102 71 GLN A C 1
ATOM 639 O O . GLN B 2 70 ? 14.67200 6.38800 -13.98700 1.000 26.66445 71 GLN A O 1
ATOM 645 N N . ALA B 2 71 ? 15.04900 8.60800 -14.21900 1.000 26.01936 72 ALA A N 1
ATOM 646 C CA . ALA B 2 71 ? 13.80900 8.97900 -13.55000 1.000 26.52197 72 ALA A CA 1
ATOM 647 C C . ALA B 2 71 ? 12.57700 8.57300 -14.36100 1.000 26.48351 72 ALA A C 1
ATOM 648 O O . ALA B 2 71 ? 11.54400 8.21800 -13.78000 1.000 26.72791 72 ALA A O 1
ATOM 650 N N . GLN B 2 72 ? 12.65200 8.61700 -15.68900 1.000 32.11542 73 GLN A N 1
ATOM 651 C CA . GLN B 2 72 ? 11.49400 8.17400 -16.46000 1.000 32.02549 73 GLN A CA 1
ATOM 652 C C . GLN B 2 72 ? 11.40800 6.65000 -16.54300 1.000 31.55727 73 GLN A C 1
ATOM 653 O O . GLN B 2 72 ? 10.30900 6.09800 -16.66200 1.000 31.68859 73 GLN A O 1
ATOM 659 N N . ALA B 2 73 ? 12.53800 5.95100 -16.47400 1.000 24.06197 74 ALA A N 1
ATOM 660 C CA . ALA B 2 73 ? 12.47200 4.49300 -16.44000 1.000 23.32200 74 ALA A CA 1
ATOM 661 C C . ALA B 2 73 ? 11.96800 4.00400 -15.08000 1.000 23.68171 74 ALA A C 1
ATOM 662 O O . ALA B 2 73 ? 11.07600 3.14800 -15.01000 1.000 23.60916 74 ALA A O 1
ATOM 664 N N . ASP B 2 74 ? 12.50500 4.57400 -13.99100 1.000 24.77147 75 ASP A N 1
ATOM 665 C CA . ASP B 2 74 ? 12.00000 4.29000 -12.64400 1.000 24.75789 75 ASP A CA 1
ATOM 666 C C . ASP B 2 74 ? 10.51400 4.59000 -12.50500 1.000 25.76656 75 ASP A C 1
ATOM 667 O O . ASP B 2 74 ? 9.80400 3.90400 -11.75700 1.000 25.62966 75 ASP A O 1
ATOM 672 N N . ARG B 2 75 ? 10.02800 5.64600 -13.14800 1.000 19.92652 76 ARG A N 1
ATOM 673 C CA . ARG B 2 75 ? 8.60000 5.90200 -13.04100 1.000 20.76449 76 ARG A CA 1
ATOM 674 C C . ARG B 2 75 ? 7.79100 4.75700 -13.65300 1.000 20.94604 76 ARG A C 1
ATOM 675 O O . ARG B 2 75 ? 6.73800 4.39100 -13.12900 1.000 21.20585 76 ARG A O 1
ATOM 683 N N . VAL B 2 76 ? 8.26900 4.17500 -14.75400 1.000 24.76625 77 VAL A N 1
ATOM 684 C CA . VAL B 2 76 ? 7.57500 3.03500 -15.33600 1.000 24.46418 77 VAL A CA 1
ATOM 685 C C . VAL B 2 76 ? 7.83300 1.78500 -14.51400 1.000 23.87672 77 VAL A C 1
ATOM 686 O O . VAL B 2 76 ? 6.94200 0.93800 -14.37100 1.000 23.94819 77 VAL A O 1
ATOM 690 N N . SER B 2 77 ? 9.04800 1.64600 -13.97700 1.000 24.34229 78 SER A N 1
ATOM 691 C CA . SER B 2 77 ? 9.38900 0.47100 -13.17900 1.000 23.42136 78 SER A CA 1
ATOM 692 C C . SER B 2 77 ? 8.48000 0.35800 -11.96000 1.000 24.00575 78 SER A C 1
ATOM 693 O O . SER B 2 77 ? 7.93000 -0.71500 -11.68900 1.000 23.89140 78 SER A O 1
ATOM 696 N N . LEU B 2 78 ? 8.28200 1.46800 -11.23700 1.000 22.25221 79 LEU A N 1
ATOM 697 C CA . LEU B 2 78 ? 7.39600 1.46500 -10.07500 1.000 22.60759 79 LEU A CA 1
ATOM 698 C C . LEU B 2 78 ? 5.95300 1.21100 -10.48000 1.000 23.12593 79 LEU A C 1
ATOM 699 O O . LEU B 2 78 ? 5.16200 0.69700 -9.67700 1.000 23.15588 79 LEU A O 1
ATOM 704 N N . ARG B 2 79 ? 5.58500 1.57700 -11.70900 1.000 25.16831 80 ARG A N 1
ATOM 705 C CA . ARG B 2 79 ? 4.24600 1.27600 -12.17800 1.000 25.80384 80 ARG A CA 1
ATOM 706 C C . ARG B 2 79 ? 4.09600 -0.20700 -12.50200 1.000 25.30922 80 ARG A C 1
ATOM 707 O O . ARG B 2 79 ? 3.01400 -0.77100 -12.30200 1.000 25.66390 80 ARG A O 1
ATOM 715 N N . ASN B 2 80 ? 5.16600 -0.85000 -12.98400 1.000 24.58306 81 ASN A N 1
ATOM 716 C CA . ASN B 2 80 ? 5.18500 -2.30000 -13.15500 1.000 24.06773 81 ASN A CA 1
ATOM 717 C C . ASN B 2 80 ? 5.23600 -3.03000 -11.81600 1.000 23.87671 81 ASN A C 1
ATOM 718 O O . ASN B 2 80 ? 4.52000 -4.01700 -11.60700 1.000 24.06368 81 ASN A O 1
ATOM 723 N N . LEU B 2 81 ? 6.11000 -2.58100 -10.92000 1.000 20.91038 82 LEU A N 1
ATOM 724 C CA . LEU B 2 81 ? 6.31000 -3.27200 -9.64900 1.000 20.84054 82 LEU A CA 1
ATOM 725 C C . LEU B 2 81 ? 5.00700 -3.37900 -8.86900 1.000 21.36050 82 LEU A C 1
ATOM 726 O O . LEU B 2 81 ? 4.67300 -4.44900 -8.35100 1.000 21.44060 82 LEU A O 1
ATOM 731 N N . ARG B 2 82 ? 4.24800 -2.28800 -8.79100 1.000 36.64653 83 ARG A N 1
ATOM 732 C CA . ARG B 2 82 ? 2.93700 -2.32800 -8.14800 1.000 37.04844 83 ARG A CA 1
ATOM 733 C C . ARG B 2 82 ? 2.02300 -3.35000 -8.81500 1.000 37.29448 83 ARG A C 1
ATOM 734 O O . ARG B 2 82 ? 1.25100 -4.04200 -8.13600 1.000 37.47508 83 ARG A O 1
ATOM 742 N N . GLY B 2 83 ? 2.09500 -3.45900 -10.14100 1.000 27.26500 84 GLY A N 1
ATOM 743 C CA . GLY B 2 83 ? 1.31000 -4.46200 -10.83600 1.000 27.53061 84 GLY A CA 1
ATOM 744 C C . GLY B 2 83 ? 1.69900 -5.87700 -10.48000 1.000 27.23301 84 GLY A C 1
ATOM 745 O O . GLY B 2 83 ? 0.83500 -6.74000 -10.35100 1.000 27.53955 84 GLY A O 1
ATOM 746 N N . TYR B 2 84 ? 2.99200 -6.13600 -10.30300 1.000 28.55455 85 TYR A N 1
ATOM 747 C CA . TYR B 2 84 ? 3.44100 -7.48900 -9.97600 1.000 28.47879 85 TYR A CA 1
ATOM 748 C C . TYR B 2 84 ? 2.85100 -7.96900 -8.65300 1.000 28.79862 85 TYR A C 1
ATOM 749 O O . TYR B 2 84 ? 2.41900 -9.12500 -8.53800 1.000 29.06915 85 TYR A O 1
ATOM 758 N N . TYR B 2 85 ? 2.83200 -7.09900 -7.64300 1.000 29.09154 86 TYR A N 1
ATOM 759 C CA . TYR B 2 85 ? 2.36300 -7.44800 -6.30700 1.000 29.42669 86 TYR A CA 1
ATOM 760 C C . TYR B 2 85 ? 0.87400 -7.17600 -6.10600 1.000 29.86401 86 TYR A C 1
ATOM 761 O O . TYR B 2 85 ? 0.38900 -7.27200 -4.97500 1.000 29.49592 86 TYR A O 1
ATOM 770 N N . ASN B 2 86 ? 0.13900 -6.85600 -7.17900 1.000 36.28818 87 ASN A N 1
ATOM 771 C CA . ASN B 2 86 ? -1.26800 -6.45500 -7.08600 1.000 36.14051 87 ASN A CA 1
ATOM 772 C C . ASN B 2 86 ? -1.46200 -5.37100 -6.02700 1.000 36.02420 87 ASN A C 1
ATOM 773 O O . ASN B 2 86 ? -2.36000 -5.43700 -5.18400 1.000 36.31082 87 ASN A O 1
ATOM 778 N N . GLN B 2 87 ? -0.58900 -4.37300 -6.05300 1.000 28.39398 88 GLN A N 1
ATOM 779 C CA . GLN B 2 87 ? -0.73000 -3.30100 -5.08600 1.000 28.16093 88 GLN A CA 1
ATOM 780 C C . GLN B 2 87 ? -1.57800 -2.19100 -5.67300 1.000 27.12457 88 GLN A C 1
ATOM 781 O O . GLN B 2 87 ? -1.64200 -1.99700 -6.88900 1.000 26.26703 88 GLN A O 1
ATOM 787 N N . SER B 2 88 ? -2.25000 -1.47000 -4.78200 1.000 37.39841 89 SER A N 1
ATOM 788 C CA . SER B 2 88 ? -3.20100 -0.46200 -5.20100 1.000 36.73203 89 SER A CA 1
ATOM 789 C C . SER B 2 88 ? -2.46600 0.76600 -5.72500 1.000 35.64211 89 SER A C 1
ATOM 790 O O . SER B 2 88 ? -1.23800 0.87600 -5.67100 1.000 35.30772 89 SER A O 1
ATOM 793 N N . GLU B 2 89 ? -3.25600 1.70600 -6.21700 1.000 49.10083 90 GLU A N 1
ATOM 794 C CA . GLU B 2 89 ? -2.78100 2.97400 -6.75100 1.000 48.19200 90 GLU A CA 1
ATOM 795 C C . GLU B 2 89 ? -2.41100 3.97100 -5.65400 1.000 48.07733 90 GLU A C 1
ATOM 796 O O . GLU B 2 89 ? -1.49700 4.78600 -5.84200 1.000 47.62513 90 GLU A O 1
ATOM 802 N N . ALA B 2 90 ? -3.11800 3.92300 -4.51800 1.000 32.26469 91 ALA A N 1
ATOM 803 C CA . ALA B 2 90 ? -3.04500 4.98500 -3.52100 1.000 33.88021 91 ALA A CA 1
ATOM 804 C C . ALA B 2 90 ? -1.77100 4.94200 -2.70000 1.000 33.07855 91 ALA A C 1
ATOM 805 O O . ALA B 2 90 ? -1.43300 5.94000 -2.05800 1.000 34.32126 91 ALA A O 1
ATOM 807 N N . GLY B 2 91 ? -1.07700 3.80600 -2.68600 1.000 35.48602 92 GLY A N 1
ATOM 808 C CA . GLY B 2 91 ? 0.03400 3.62500 -1.76500 1.000 35.66894 92 GLY A CA 1
ATOM 809 C C . GLY B 2 91 ? 1.37600 4.00700 -2.37400 1.000 34.97757 92 GLY A C 1
ATOM 810 O O . GLY B 2 91 ? 1.68300 3.69100 -3.52500 1.000 34.52025 92 GLY A O 1
ATOM 811 N N . SER B 2 92 ? 2.17900 4.69400 -1.57100 1.000 27.33446 93 SER A N 1
ATOM 812 C CA . SER B 2 92 ? 3.53200 5.06200 -1.95400 1.000 26.39973 93 SER A CA 1
ATOM 813 C C . SER B 2 92 ? 4.47100 3.87000 -1.82300 1.000 25.59088 93 SER A C 1
ATOM 814 O O . SER B 2 92 ? 4.37400 3.09200 -0.87000 1.000 26.03931 93 SER A O 1
ATOM 817 N N . HIS B 2 93 ? 5.39900 3.74600 -2.77100 1.000 27.81247 94 HIS A N 1
ATOM 818 C CA . HIS B 2 93 ? 6.29900 2.60300 -2.83900 1.000 28.35683 94 HIS A CA 1
ATOM 819 C C . HIS B 2 93 ? 7.70800 3.06900 -3.18900 1.000 27.64254 94 HIS A C 1
ATOM 820 O O . HIS B 2 93 ? 7.90800 4.15400 -3.74500 1.000 26.52861 94 HIS A O 1
ATOM 827 N N . THR B 2 94 ? 8.69900 2.25300 -2.84400 1.000 24.01081 95 THR A N 1
ATOM 828 C CA . THR B 2 94 ? 10.08200 2.68200 -2.98200 1.000 23.49035 95 THR A CA 1
ATOM 829 C C . THR B 2 94 ? 10.88400 1.71100 -3.82000 1.000 23.42999 95 THR A C 1
ATOM 830 O O . THR B 2 94 ? 10.77000 0.49400 -3.66100 1.000 24.40247 95 THR A O 1
ATOM 834 N N . LEU B 2 95 ? 11.69000 2.26700 -4.71500 1.000 24.70967 96 LEU A N 1
ATOM 835 C CA . LEU B 2 95 ? 12.59500 1.50900 -5.56600 1.000 24.06165 96 LEU A CA 1
ATOM 836 C C . LEU B 2 95 ? 14.00400 2.06500 -5.39500 1.000 23.73395 96 LEU A C 1
ATOM 837 O O . LEU B 2 95 ? 14.26400 3.23500 -5.69800 1.000 22.77328 96 LEU A O 1
ATOM 842 N N . GLN B 2 96 ? 14.89600 1.22700 -4.88800 1.000 22.23394 97 GLN A N 1
ATOM 843 C CA . GLN B 2 96 ? 16.28200 1.57500 -4.63900 1.000 21.84333 97 GLN A CA 1
ATOM 844 C C . GLN B 2 96 ? 17.16700 0.69800 -5.50600 1.000 20.97198 97 GLN A C 1
ATOM 845 O O . GLN B 2 96 ? 16.84300 -0.45900 -5.77500 1.000 20.86658 97 GLN A O 1
ATOM 851 N N . ARG B 2 97 ? 18.31700 1.25500 -5.90700 1.000 31.95769 98 ARG A N 1
ATOM 852 C CA . ARG B 2 97 ? 19.29300 0.48600 -6.72600 1.000 31.10491 98 ARG A CA 1
ATOM 853 C C . ARG B 2 97 ? 20.65100 1.02700 -6.24500 1.000 31.30831 98 ARG A C 1
ATOM 854 O O . ARG B 2 97 ? 20.79700 2.26800 -6.17100 1.000 31.27844 98 ARG A O 1
ATOM 862 N N . MET B 2 98 ? 21.59700 0.13800 -5.92600 1.000 27.77891 99 MET A N 1
ATOM 863 C CA . MET B 2 98 ? 22.98200 0.50000 -5.66700 1.000 27.66313 99 MET A CA 1
ATOM 864 C C . MET B 2 98 ? 23.88200 -0.29600 -6.59000 1.000 27.67004 99 MET A C 1
ATOM 865 O O . MET B 2 98 ? 23.77400 -1.52000 -6.65800 1.000 27.83440 99 MET A O 1
ATOM 870 N N . TYR B 2 99 ? 24.79600 0.38800 -7.26100 1.000 24.37801 100 TYR A N 1
ATOM 871 C CA . TYR B 2 99 ? 25.70100 -0.30100 -8.16300 1.000 24.50905 100 TYR A CA 1
ATOM 872 C C . TYR B 2 99 ? 27.05500 0.38900 -8.17000 1.000 24.88147 100 TYR A C 1
ATOM 873 O O . TYR B 2 99 ? 27.20700 1.51700 -7.69900 1.000 24.30447 100 TYR A O 1
ATOM 882 N N . GLY B 2 100 ? 28.03700 -0.30200 -8.69700 1.000 15.45897 101 GLY A N 1
ATOM 883 C CA . GLY B 2 100 ? 29.31100 0.33700 -8.89800 1.000 15.64968 101 GLY A CA 1
ATOM 884 C C . GLY B 2 100 ? 30.42600 -0.68600 -8.90900 1.000 16.79062 101 GLY A C 1
ATOM 885 O O . GLY B 2 100 ? 30.17900 -1.89300 -8.97300 1.000 17.03354 101 GLY A O 1
ATOM 886 N N . CYS B 2 101 ? 31.64600 -0.16100 -8.82300 1.000 21.31010 102 CYS A N 1
ATOM 887 C CA . CYS B 2 101 ? 32.85800 -0.95700 -8.96200 1.000 22.84263 102 CYS A CA 1
ATOM 888 C C . CYS B 2 101 ? 33.81300 -0.72000 -7.79600 1.000 22.36268 102 CYS A C 1
ATOM 889 O O . CYS B 2 101 ? 33.95300 0.40200 -7.30000 1.000 20.52101 102 CYS A O 1
ATOM 892 N N . ASP B 2 102 ? 34.45100 -1.80500 -7.35000 1.000 20.10635 103 ASP A N 1
ATOM 893 C CA . ASP B 2 102 ? 35.59100 -1.74800 -6.44600 1.000 20.14606 103 ASP A CA 1
ATOM 894 C C . ASP B 2 102 ? 36.86900 -1.93100 -7.25800 1.000 21.00976 103 ASP A C 1
ATOM 895 O O . ASP B 2 102 ? 36.86100 -2.53800 -8.33200 1.000 21.42715 103 ASP A O 1
ATOM 900 N N . LEU B 2 103 ? 37.97600 -1.41400 -6.74200 1.000 24.29737 104 LEU A N 1
ATOM 901 C CA . LEU B 2 103 ? 39.27100 -1.66400 -7.35400 1.000 24.96594 104 LEU A CA 1
ATOM 902 C C . LEU B 2 103 ? 40.25400 -2.25400 -6.35100 1.000 24.93216 104 LEU A C 1
ATOM 903 O O . LEU B 2 103 ? 40.20300 -1.96600 -5.15100 1.000 24.42435 104 LEU A O 1
ATOM 908 N N . GLY B 2 104 ? 41.18500 -3.04400 -6.88100 1.000 22.13479 105 GLY A N 1
ATOM 909 C CA . GLY B 2 104 ? 42.21800 -3.66900 -6.08600 1.000 22.51104 105 GLY A CA 1
ATOM 910 C C . GLY B 2 104 ? 43.46500 -2.81600 -6.04100 1.000 22.61561 105 GLY A C 1
ATOM 911 O O . GLY B 2 104 ? 43.52100 -1.74000 -6.63800 1.000 22.30030 105 GLY A O 1
ATOM 912 N N . PRO B 2 105 ? 44.50500 -3.28500 -5.35700 1.000 27.57540 106 PRO A N 1
ATOM 913 C CA . PRO B 2 105 ? 45.72400 -2.46900 -5.25000 1.000 27.60442 106 PRO A CA 1
ATOM 914 C C . PRO B 2 105 ? 46.32300 -2.16000 -6.59900 1.000 27.64403 106 PRO A C 1
ATOM 915 O O . PRO B 2 105 ? 47.14300 -1.24200 -6.70100 1.000 27.43098 106 PRO A O 1
ATOM 919 N N . ASP B 2 106 ? 45.89800 -2.85500 -7.65400 1.000 28.66730 107 ASP A N 1
ATOM 920 C CA . ASP B 2 106 ? 46.41000 -2.58400 -8.98700 1.000 28.63137 107 ASP A CA 1
ATOM 921 C C . ASP B 2 106 ? 45.65600 -1.44800 -9.66800 1.000 28.19195 107 ASP A C 1
ATOM 922 O O . ASP B 2 106 ? 46.02400 -1.06200 -10.78900 1.000 28.11684 107 ASP A O 1
ATOM 927 N N . GLY B 2 107 ? 44.65700 -0.86300 -8.99800 1.000 28.62929 108 GLY A N 1
ATOM 928 C CA . GLY B 2 107 ? 43.86800 0.18200 -9.62300 1.000 27.48733 108 GLY A CA 1
ATOM 929 C C . GLY B 2 107 ? 42.97600 -0.30200 -10.73700 1.000 27.98314 108 GLY A C 1
ATOM 930 O O . GLY B 2 107 ? 42.46600 0.51900 -11.51000 1.000 26.06552 108 GLY A O 1
ATOM 931 N N . ARG B 2 108 ? 42.77000 -1.61000 -10.84400 1.000 37.22340 109 ARG A N 1
ATOM 932 C CA . ARG B 2 108 ? 41.86700 -2.18500 -11.82400 1.000 37.16517 109 ARG A CA 1
ATOM 933 C C . ARG B 2 108 ? 40.76300 -2.93700 -11.08200 1.000 37.03247 109 ARG A C 1
ATOM 934 O O . ARG B 2 108 ? 40.72300 -2.95700 -9.84200 1.000 37.12459 109 ARG A O 1
ATOM 942 N N . LEU B 2 109 ? 39.84800 -3.52800 -11.84800 1.000 30.12488 110 LEU A N 1
ATOM 943 C CA . LEU B 2 109 ? 38.60000 -4.02200 -11.27900 1.000 29.79081 110 LEU A CA 1
ATOM 944 C C . LEU B 2 109 ? 38.81200 -5.19300 -10.32900 1.000 29.45812 110 LEU A C 1
ATOM 945 O O . LEU B 2 109 ? 39.50900 -6.15600 -10.65200 1.000 28.99749 110 LEU A O 1
ATOM 950 N N . LEU B 2 110 ? 38.17600 -5.10500 -9.16000 1.000 26.38715 111 LEU A N 1
ATOM 951 C CA . LEU B 2 110 ? 38.07400 -6.18700 -8.19200 1.000 25.58373 111 LEU A CA 1
ATOM 952 C C . LEU B 2 110 ? 36.70600 -6.85900 -8.26700 1.000 24.43340 111 LEU A C 1
ATOM 953 O O . LEU B 2 110 ? 36.62500 -8.05400 -8.56700 1.000 23.53476 111 LEU A O 1
ATOM 958 N N . ARG B 2 111 ? 35.67300 -6.03800 -8.15300 1.000 46.67927 112 ARG A N 1
ATOM 959 C CA . ARG B 2 111 ? 34.30900 -6.57700 -8.27900 1.000 45.48477 112 ARG A CA 1
ATOM 960 C C . ARG B 2 111 ? 33.34800 -5.49900 -8.75200 1.000 45.75812 112 ARG A C 1
ATOM 961 O O . ARG B 2 111 ? 33.58600 -4.32400 -8.44400 1.000 46.92475 112 ARG A O 1
ATOM 969 N N . GLY B 2 112 ? 32.34700 -5.89800 -9.52500 1.000 21.96940 113 GLY A N 1
ATOM 970 C CA . GLY B 2 112 ? 31.26300 -4.99900 -9.85300 1.000 21.85445 113 GLY A CA 1
ATOM 971 C C . GLY B 2 112 ? 30.00000 -5.49900 -9.18400 1.000 20.74258 113 GLY A C 1
ATOM 972 O O . GLY B 2 112 ? 29.88600 -6.68000 -8.86000 1.000 19.92671 113 GLY A O 1
ATOM 973 N N . TYR B 2 113 ? 29.05500 -4.59000 -8.96300 1.000 23.63781 114 TYR A N 1
ATOM 974 C CA . TYR B 2 113 ? 27.82800 -4.95900 -8.27400 1.000 22.85251 114 TYR A CA 1
ATOM 975 C C . TYR B 2 113 ? 26.71600 -4.02000 -8.71800 1.000 22.53340 114 TYR A C 1
ATOM 976 O O . TYR B 2 113 ? 26.96600 -2.90500 -9.17700 1.000 23.01469 114 TYR A O 1
ATOM 985 N N . ASP B 2 114 ? 25.48600 -4.50300 -8.57900 1.000 27.85196 115 ASP A N 1
ATOM 986 C CA . ASP B 2 114 ? 24.25900 -3.83000 -8.98400 1.000 27.38683 115 ASP A CA 1
ATOM 987 C C . ASP B 2 114 ? 23.07400 -4.52700 -8.31900 1.000 27.10964 115 ASP A C 1
ATOM 988 O O . ASP B 2 114 ? 22.67800 -5.61400 -8.75400 1.000 26.15288 115 ASP A O 1
ATOM 993 N N . GLN B 2 115 ? 22.49900 -3.93300 -7.26900 1.000 32.23718 116 GLN A N 1
ATOM 994 C CA . GLN B 2 115 ? 21.45200 -4.56400 -6.47400 1.000 32.44062 116 GLN A CA 1
ATOM 995 C C . GLN B 2 115 ? 20.26600 -3.62500 -6.34800 1.000 33.07142 116 GLN A C 1
ATOM 996 O O . GLN B 2 115 ? 20.41900 -2.40800 -6.24900 1.000 33.30646 116 GLN A O 1
ATOM 1002 N N . SER B 2 116 ? 19.07900 -4.21000 -6.31800 1.000 29.79575 117 SER A N 1
ATOM 1003 C CA . SER B 2 116 ? 17.87200 -3.40800 -6.23100 1.000 30.35869 117 SER A CA 1
ATOM 1004 C C . SER B 2 116 ? 17.01700 -3.90900 -5.07900 1.000 31.47034 117 SER A C 1
ATOM 1005 O O . SER B 2 116 ? 17.02900 -5.10000 -4.75800 1.000 31.14952 117 SER A O 1
ATOM 1008 N N . ALA B 2 117 ? 16.29900 -2.98400 -4.44200 1.000 17.07347 118 ALA A N 1
ATOM 1009 C CA . ALA B 2 117 ? 15.31000 -3.31700 -3.42300 1.000 17.62687 118 ALA A CA 1
ATOM 1010 C C . ALA B 2 117 ? 13.99700 -2.61900 -3.75200 1.000 18.20805 118 ALA A C 1
ATOM 1011 O O . ALA B 2 117 ? 13.98200 -1.50100 -4.27200 1.000 18.21536 118 ALA A O 1
ATOM 1013 N N . TYR B 2 118 ? 12.89600 -3.29900 -3.44000 1.000 21.68622 119 TYR A N 1
ATOM 1014 C CA . TYR B 2 118 ? 11.54200 -2.75400 -3.54400 1.000 22.45444 119 TYR A CA 1
ATOM 1015 C C . TYR B 2 118 ? 10.98100 -2.65600 -2.13200 1.000 22.33901 119 TYR A C 1
ATOM 1016 O O . TYR B 2 118 ? 10.98700 -3.65600 -1.39900 1.000 21.95465 119 TYR A O 1
ATOM 1025 N N . ASP B 2 119 ? 10.47500 -1.46700 -1.75800 1.000 19.51768 120 ASP A N 1
ATOM 1026 C CA . ASP B 2 119 ? 10.05100 -1.18800 -0.37900 1.000 19.94637 120 ASP A CA 1
ATOM 1027 C C . ASP B 2 119 ? 11.04400 -1.79200 0.62200 1.000 19.95004 120 ASP A C 1
ATOM 1028 O O . ASP B 2 119 ? 10.67400 -2.58500 1.49100 1.000 20.71301 120 ASP A O 1
ATOM 1033 N N . GLY B 2 120 ? 12.32900 -1.47600 0.45100 1.000 32.28936 121 GLY A N 1
ATOM 1034 C CA . GLY B 2 120 ? 13.35900 -1.88100 1.39700 1.000 31.26136 121 GLY A CA 1
ATOM 1035 C C . GLY B 2 120 ? 13.80100 -3.33600 1.37000 1.000 31.12846 121 GLY A C 1
ATOM 1036 O O . GLY B 2 120 ? 14.78700 -3.67300 2.04100 1.000 30.40002 121 GLY A O 1
ATOM 1037 N N . LYS B 2 121 ? 13.08100 -4.16600 0.61100 1.000 41.60105 122 LYS A N 1
ATOM 1038 C CA . LYS B 2 121 ? 13.37600 -5.62200 0.59500 1.000 41.41526 122 LYS A CA 1
ATOM 1039 C C . LYS B 2 121 ? 14.14800 -6.00100 -0.67500 1.000 41.65107 122 LYS A C 1
ATOM 1040 O O . LYS B 2 121 ? 13.75000 -5.54300 -1.76900 1.000 42.34735 122 LYS A O 1
ATOM 1046 N N . ASP B 2 122 ? 15.20100 -6.80900 -0.52900 1.000 28.18608 123 ASP A N 1
ATOM 1047 C CA . ASP B 2 122 ? 15.97400 -7.29000 -1.67300 1.000 28.02303 123 ASP A CA 1
ATOM 1048 C C . ASP B 2 122 ? 15.05100 -7.75100 -2.80300 1.000 28.31184 123 ASP A C 1
ATOM 1049 O O . ASP B 2 122 ? 13.97700 -8.31300 -2.57600 1.000 28.64160 123 ASP A O 1
ATOM 1054 N N . TYR B 2 123 ? 15.46000 -7.48000 -4.03300 1.000 22.70676 124 TYR A N 1
ATOM 1055 C CA . TYR B 2 123 ? 14.56300 -7.69800 -5.16300 1.000 22.64227 124 TYR A CA 1
ATOM 1056 C C . TYR B 2 123 ? 15.29300 -8.41700 -6.29100 1.000 21.12008 124 TYR A C 1
ATOM 1057 O O . TYR B 2 123 ? 14.98100 -9.56900 -6.60500 1.000 20.66793 124 TYR A O 1
ATOM 1066 N N . ILE B 2 124 ? 16.26200 -7.75300 -6.90700 1.000 30.33484 125 ILE A N 1
ATOM 1067 C CA . ILE B 2 124 ? 17.11300 -8.38700 -7.90500 1.000 28.86961 125 ILE A CA 1
ATOM 1068 C C . ILE B 2 124 ? 18.54800 -7.88800 -7.72200 1.000 28.67951 125 ILE A C 1
ATOM 1069 O O . ILE B 2 124 ? 18.78600 -6.72200 -7.38000 1.000 29.36591 125 ILE A O 1
ATOM 1074 N N . ALA B 2 125 ? 19.50200 -8.78700 -7.91200 1.000 15.37024 126 ALA A N 1
ATOM 1075 C CA . ALA B 2 125 ? 20.91600 -8.46000 -7.84900 1.000 15.35666 126 ALA A CA 1
ATOM 1076 C C . ALA B 2 125 ? 21.60900 -9.07600 -9.05600 1.000 14.92167 126 ALA A C 1
ATOM 1077 O O . ALA B 2 125 ? 21.23100 -10.16000 -9.51900 1.000 15.37352 126 ALA A O 1
ATOM 1079 N N . LEU B 2 126 ? 22.62100 -8.37500 -9.56800 1.000 16.02763 127 LEU A N 1
ATOM 1080 C CA . LEU B 2 126 ? 23.50400 -8.94800 -10.58000 1.000 15.99479 127 LEU A CA 1
ATOM 1081 C C . LEU B 2 126 ? 24.51800 -9.89600 -9.93200 1.000 16.60834 127 LEU A C 1
ATOM 1082 O O . LEU B 2 126 ? 25.20300 -9.52800 -8.97000 1.000 17.00474 127 LEU A O 1
ATOM 1087 N N . ASN B 2 127 ? 24.60700 -11.11800 -10.45100 1.000 23.66591 128 ASN A N 1
ATOM 1088 C CA . ASN B 2 127 ? 25.55500 -12.05900 -9.88900 1.000 23.79533 128 ASN A CA 1
ATOM 1089 C C . ASN B 2 127 ? 26.97000 -11.59100 -10.20900 1.000 24.26854 128 ASN A C 1
ATOM 1090 O O . ASN B 2 127 ? 27.18300 -10.72900 -11.06900 1.000 24.45497 128 ASN A O 1
ATOM 1095 N N . GLU B 2 128 ? 27.92600 -12.08400 -9.41400 1.000 64.42810 129 GLU A N 1
ATOM 1096 C CA . GLU B 2 128 ? 29.33300 -11.62900 -9.55800 1.000 65.14630 129 GLU A CA 1
ATOM 1097 C C . GLU B 2 128 ? 29.80200 -11.82700 -11.00300 1.000 64.97994 129 GLU A C 1
ATOM 1098 O O . GLU B 2 128 ? 30.52100 -10.94000 -11.50900 1.000 65.64282 129 GLU A O 1
ATOM 1104 N N . ASP B 2 129 ? 29.43800 -12.94700 -11.62900 1.000 32.23610 130 ASP A N 1
ATOM 1105 C CA . ASP B 2 129 ? 29.95000 -13.15700 -12.97800 1.000 32.32351 130 ASP A CA 1
ATOM 1106 C C . ASP B 2 129 ? 29.55000 -12.02200 -13.91600 1.000 32.54232 130 ASP A C 1
ATOM 1107 O O . ASP B 2 129 ? 30.06500 -11.95100 -15.04000 1.000 32.89871 130 ASP A O 1
ATOM 1112 N N . LEU B 2 130 ? 28.65900 -11.13300 -13.45900 1.000 34.61402 131 LEU A N 1
ATOM 1113 C CA . LEU B 2 130 ? 28.13100 -10.02400 -14.25000 1.000 34.84267 131 LEU A CA 1
ATOM 1114 C C . LEU B 2 130 ? 27.46100 -10.51800 -15.52900 1.000 34.67689 131 LEU A C 1
ATOM 1115 O O . LEU B 2 130 ? 27.46200 -9.82900 -16.55400 1.000 35.24809 131 LEU A O 1
ATOM 1120 N N . ARG B 2 131 ? 26.90000 -11.72600 -15.47900 1.000 37.35601 132 ARG A N 1
ATOM 1121 C CA . ARG B 2 131 ? 26.17700 -12.29600 -16.60500 1.000 37.45714 132 ARG A CA 1
ATOM 1122 C C . ARG B 2 131 ? 24.76100 -12.73200 -16.26400 1.000 37.02914 132 ARG A C 1
ATOM 1123 O O . ARG B 2 131 ? 23.97100 -12.97000 -17.18100 1.000 37.36371 132 ARG A O 1
ATOM 1131 N N . SER B 2 132 ? 24.40900 -12.82500 -14.99100 1.000 44.47069 133 SER A N 1
ATOM 1132 C CA . SER B 2 132 ? 23.13400 -13.38700 -14.58600 1.000 44.21814 133 SER A CA 1
ATOM 1133 C C . SER B 2 132 ? 22.63700 -12.61500 -13.37700 1.000 44.01200 133 SER A C 1
ATOM 1134 O O . SER B 2 132 ? 23.37300 -11.82500 -12.77400 1.000 44.08621 133 SER A O 1
ATOM 1137 N N . TRP B 2 133 ? 21.37100 -12.83900 -13.03400 1.000 30.29206 134 TRP A N 1
ATOM 1138 C CA . TRP B 2 133 ? 20.76300 -12.20600 -11.87700 1.000 30.34631 134 TRP A CA 1
ATOM 1139 C C . TRP B 2 133 ? 20.31200 -13.28200 -10.90700 1.000 30.50098 134 TRP A C 1
ATOM 1140 O O . TRP B 2 133 ? 20.16600 -14.45500 -11.26400 1.000 30.49142 134 TRP A O 1
ATOM 1151 N N . THR B 2 134 ? 20.10400 -12.86400 -9.66700 1.000 26.17674 135 THR A N 1
ATOM 1152 C CA . THR B 2 134 ? 19.32500 -13.63700 -8.72000 1.000 26.64484 135 THR A CA 1
ATOM 1153 C C . THR B 2 134 ? 18.04600 -12.85600 -8.45800 1.000 27.25438 135 THR A C 1
ATOM 1154 O O . THR B 2 134 ? 18.09100 -11.63700 -8.24900 1.000 27.48422 135 THR A O 1
ATOM 1158 N N . ALA B 2 135 ? 16.91400 -13.55200 -8.52200 1.000 24.27750 136 ALA A N 1
ATOM 1159 C CA . ALA B 2 135 ? 15.60700 -12.95700 -8.30100 1.000 25.12619 136 ALA A CA 1
ATOM 1160 C C . ALA B 2 135 ? 15.14200 -13.30800 -6.89700 1.000 26.04534 136 ALA A C 1
ATOM 1161 O O . ALA B 2 135 ? 15.08500 -14.48700 -6.53400 1.000 26.05690 136 ALA A O 1
ATOM 1163 N N . ALA B 2 136 ? 14.83900 -12.28300 -6.10400 1.000 37.56675 137 ALA A N 1
ATOM 1164 C CA . ALA B 2 136 ? 14.50000 -12.51100 -4.70600 1.000 38.34013 137 ALA A CA 1
ATOM 1165 C C . ALA B 2 136 ? 13.19600 -13.27000 -4.56100 1.000 38.96515 137 ALA A C 1
ATOM 1166 O O . ALA B 2 136 ? 13.04200 -14.05300 -3.62100 1.000 39.07413 137 ALA A O 1
ATOM 1168 N N . ASP B 2 137 ? 12.25800 -13.05700 -5.47800 1.000 30.51870 138 ASP A N 1
ATOM 1169 C CA . ASP B 2 137 ? 10.91200 -13.60400 -5.37600 1.000 31.36534 138 ASP A CA 1
ATOM 1170 C C . ASP B 2 137 ? 10.34800 -13.77900 -6.78200 1.000 31.43374 138 ASP A C 1
ATOM 1171 O O . ASP B 2 137 ? 11.01300 -13.49000 -7.78100 1.000 30.63473 138 ASP A O 1
ATOM 1176 N N . THR B 2 138 ? 9.07900 -14.19000 -6.85900 1.000 24.86490 139 THR A N 1
ATOM 1177 C CA . THR B 2 138 ? 8.46600 -14.48300 -8.15600 1.000 25.11629 139 THR A CA 1
ATOM 1178 C C . THR B 2 138 ? 8.16100 -13.22700 -8.96400 1.000 25.50736 139 THR A C 1
ATOM 1179 O O . THR B 2 138 ? 8.09400 -13.28900 -10.19400 1.000 25.24201 139 THR A O 1
ATOM 1183 N N . ALA B 2 139 ? 7.95200 -12.08900 -8.30500 1.000 26.09797 140 ALA A N 1
ATOM 1184 C CA . ALA B 2 139 ? 7.81400 -10.83600 -9.04000 1.000 26.13871 140 ALA A CA 1
ATOM 1185 C C . ALA B 2 139 ? 9.11800 -10.46200 -9.72700 1.000 24.27699 140 ALA A C 1
ATOM 1186 O O . ALA B 2 139 ? 9.10600 -9.96300 -10.85600 1.000 23.43434 140 ALA A O 1
ATOM 1188 N N . ALA B 2 140 ? 10.25500 -10.69900 -9.05400 1.000 24.07335 141 ALA A N 1
ATOM 1189 C CA . ALA B 2 140 ? 11.55800 -10.32900 -9.59100 1.000 22.48008 141 ALA A CA 1
ATOM 1190 C C . ALA B 2 140 ? 12.00800 -11.26300 -10.70400 1.000 21.51836 141 ALA A C 1
ATOM 1191 O O . ALA B 2 140 ? 12.92100 -10.91300 -11.46300 1.000 20.49765 141 ALA A O 1
ATOM 1193 N N . GLN B 2 141 ? 11.38800 -12.44100 -10.81000 1.000 24.83117 142 GLN A N 1
ATOM 1194 C CA . GLN B 2 141 ? 11.61500 -13.31400 -11.94900 1.000 24.45547 142 GLN A CA 1
ATOM 1195 C C . GLN B 2 141 ? 11.03200 -12.75000 -13.23800 1.000 24.71730 142 GLN A C 1
ATOM 1196 O O . GLN B 2 141 ? 11.56500 -13.05000 -14.30500 1.000 24.41529 142 GLN A O 1
ATOM 1202 N N . ILE B 2 142 ? 9.94900 -11.96100 -13.18300 1.000 23.48694 143 ILE A N 1
ATOM 1203 C CA . ILE B 2 142 ? 9.47700 -11.32100 -14.40600 1.000 23.64372 143 ILE A CA 1
ATOM 1204 C C . ILE B 2 142 ? 10.48800 -10.29300 -14.87400 1.000 22.56324 143 ILE A C 1
ATOM 1205 O O . ILE B 2 142 ? 10.79200 -10.19100 -16.06900 1.000 22.68409 143 ILE A O 1
ATOM 1210 N N . THR B 2 143 ? 11.03700 -9.52300 -13.92700 1.000 24.99465 144 THR A N 1
ATOM 1211 C CA . THR B 2 143 ? 12.06700 -8.53500 -14.23500 1.000 24.11443 144 THR A CA 1
ATOM 1212 C C . THR B 2 143 ? 13.33500 -9.19000 -14.78700 1.000 23.61295 144 THR A C 1
ATOM 1213 O O . THR B 2 143 ? 13.89300 -8.73500 -15.79800 1.000 23.67963 144 THR A O 1
ATOM 1217 N N . GLN B 2 144 ? 13.80600 -10.26300 -14.13800 1.000 27.52394 145 GLN A N 1
ATOM 1218 C CA . GLN B 2 144 ? 14.94100 -11.00900 -14.67700 1.000 27.16958 145 GLN A CA 1
ATOM 1219 C C . GLN B 2 144 ? 14.68600 -11.42100 -16.11800 1.000 27.96671 145 GLN A C 1
ATOM 1220 O O . GLN B 2 144 ? 15.52900 -11.21200 -16.99600 1.000 28.07436 145 GLN A O 1
ATOM 1226 N N . ARG B 2 145 ? 13.50700 -11.99300 -16.37400 1.000 16.69489 146 ARG A N 1
ATOM 1227 C CA . ARG B 2 145 ? 13.16000 -12.46300 -17.71300 1.000 17.52861 146 ARG A CA 1
ATOM 1228 C C . ARG B 2 145 ? 13.16000 -11.31100 -18.71600 1.000 17.41269 146 ARG A C 1
ATOM 1229 O O . ARG B 2 145 ? 13.64500 -11.46200 -19.83900 1.000 18.11791 146 ARG A O 1
ATOM 1237 N N . LYS B 2 146 ? 12.67800 -10.13400 -18.31700 1.000 21.65185 147 LYS A N 1
ATOM 1238 C CA . LYS B 2 146 ? 12.70800 -9.00200 -19.24300 1.000 22.30799 147 LYS A CA 1
ATOM 1239 C C . LYS B 2 146 ? 14.13100 -8.49100 -19.44300 1.000 21.96117 147 LYS A C 1
ATOM 1240 O O . LYS B 2 146 ? 14.55800 -8.26500 -20.58700 1.000 23.01678 147 LYS A O 1
ATOM 1246 N N . TRP B 2 147 ? 14.90000 -8.36200 -18.34800 1.000 25.57339 148 TRP A N 1
ATOM 1247 C CA . TRP B 2 147 ? 16.28500 -7.92100 -18.47600 1.000 25.31515 148 TRP A CA 1
ATOM 1248 C C . TRP B 2 147 ? 17.11600 -8.88300 -19.32100 1.000 25.88103 148 TRP A C 1
ATOM 1249 O O . TRP B 2 147 ? 18.01900 -8.44700 -20.04800 1.000 26.52323 148 TRP A O 1
ATOM 1260 N N . GLU B 2 148 ? 16.83000 -10.18300 -19.25500 1.000 26.41749 149 GLU A N 1
ATOM 1261 C CA . GLU B 2 148 ? 17.56500 -11.13500 -20.08500 1.000 26.88171 149 GLU A CA 1
ATOM 1262 C C . GLU B 2 148 ? 17.20000 -10.99000 -21.56600 1.000 28.47172 149 GLU A C 1
ATOM 1263 O O . GLU B 2 148 ? 18.07900 -11.02200 -22.43600 1.000 29.04976 149 GLU A O 1
ATOM 1269 N N . ALA B 2 149 ? 15.90500 -10.86800 -21.87500 1.000 24.76687 150 ALA A N 1
ATOM 1270 C CA . ALA B 2 149 ? 15.49000 -10.54600 -23.23800 1.000 26.26252 150 ALA A CA 1
ATOM 1271 C C . ALA B 2 149 ? 16.03900 -9.18800 -23.67500 1.000 26.80375 150 ALA A C 1
ATOM 1272 O O . ALA B 2 149 ? 16.44500 -9.03000 -24.83200 1.000 27.79355 150 ALA A O 1
ATOM 1274 N N . ALA B 2 150 ? 16.07300 -8.20900 -22.76000 1.000 26.66526 151 ALA A N 1
ATOM 1275 C CA . ALA B 2 150 ? 16.71700 -6.92100 -23.01200 1.000 27.11856 151 ALA A CA 1
ATOM 1276 C C . ALA B 2 150 ? 18.21600 -7.02800 -23.25300 1.000 27.18918 151 ALA A C 1
ATOM 1277 O O . ALA B 2 150 ? 18.81200 -6.04800 -23.72000 1.000 27.95903 151 ALA A O 1
ATOM 1279 N N . ARG B 2 151 ? 18.83300 -8.15000 -22.87200 1.000 40.55962 152 ARG A N 1
ATOM 1280 C CA . ARG B 2 151 ? 20.31100 -8.30900 -22.96700 1.000 40.35800 152 ARG A CA 1
ATOM 1281 C C . ARG B 2 151 ? 20.96900 -7.24400 -22.06500 1.000 39.77631 152 ARG A C 1
ATOM 1282 O O . ARG B 2 151 ? 21.98800 -6.66800 -22.46800 1.000 40.40896 152 ARG A O 1
ATOM 1290 N N . GLU B 2 152 ? 20.39300 -7.02300 -20.88300 1.000 35.18632 153 GLU A N 1
ATOM 1291 C CA . GLU B 2 152 ? 20.95800 -6.00200 -20.01100 1.000 34.56135 153 GLU A CA 1
ATOM 1292 C C . GLU B 2 152 ? 22.29100 -6.43000 -19.41000 1.000 33.79736 153 GLU A C 1
ATOM 1293 O O . GLU B 2 152 ? 23.22200 -5.61800 -19.37400 1.000 34.21046 153 GLU A O 1
ATOM 1299 N N . ALA B 2 153 ? 22.41300 -7.69500 -18.97700 1.000 31.58578 154 ALA A N 1
ATOM 1300 C CA . ALA B 2 153 ? 23.59700 -8.18300 -18.25700 1.000 30.88004 154 ALA A CA 1
ATOM 1301 C C . ALA B 2 153 ? 24.90500 -7.74400 -18.88900 1.000 31.72275 154 ALA A C 1
ATOM 1302 O O . ALA B 2 153 ? 25.92900 -7.64800 -18.20800 1.000 31.44562 154 ALA A O 1
ATOM 1304 N N . GLU B 2 154 ? 24.88200 -7.62200 -20.22000 1.000 56.63321 155 GLU A N 1
ATOM 1305 C CA . GLU B 2 154 ? 26.10500 -7.23600 -20.96800 1.000 57.56249 155 GLU A CA 1
ATOM 1306 C C . GLU B 2 154 ? 26.27900 -5.72300 -20.82600 1.000 58.34675 155 GLU A C 1
ATOM 1307 O O . GLU B 2 154 ? 27.38500 -5.28900 -20.43800 1.000 58.41660 155 GLU A O 1
ATOM 1313 N N . GLN B 2 155 ? 25.22600 -4.95400 -21.12600 1.000 34.24666 156 GLN A N 1
ATOM 1314 C CA . GLN B 2 155 ? 25.34300 -3.51800 -20.89200 1.000 34.95553 156 GLN A CA 1
ATOM 1315 C C . GLN B 2 155 ? 26.03900 -3.24700 -19.55900 1.000 33.93536 156 GLN A C 1
ATOM 1316 O O . GLN B 2 155 ? 27.00600 -2.47700 -19.49300 1.000 34.62993 156 GLN A O 1
ATOM 1322 N N . TRP B 2 156 ? 25.58800 -3.92000 -18.49100 1.000 25.74428 157 TRP A N 1
ATOM 1323 C CA . TRP B 2 156 ? 26.16000 -3.69400 -17.16500 1.000 25.00714 157 TRP A CA 1
ATOM 1324 C C . TRP B 2 156 ? 27.60200 -4.18600 -17.09400 1.000 25.36818 157 TRP A C 1
ATOM 1325 O O . TRP B 2 156 ? 28.45800 -3.55700 -16.46000 1.000 25.86848 157 TRP A O 1
ATOM 1336 N N . ARG B 2 157 ? 27.89700 -5.31400 -17.73200 1.000 23.30775 158 ARG A N 1
ATOM 1337 C CA . ARG B 2 157 ? 29.25400 -5.82600 -17.62200 1.000 23.48811 158 ARG A CA 1
ATOM 1338 C C . ARG B 2 157 ? 30.22700 -4.93600 -18.37800 1.000 24.72440 158 ARG A C 1
ATOM 1339 O O . ARG B 2 157 ? 31.39300 -4.80100 -17.97900 1.000 25.10386 158 ARG A O 1
ATOM 1347 N N . ALA B 2 158 ? 29.76000 -4.30300 -19.45500 1.000 17.96120 159 ALA A N 1
ATOM 1348 C CA . ALA B 2 158 ? 30.58100 -3.30900 -20.13200 1.000 18.93147 159 ALA A CA 1
ATOM 1349 C C . ALA B 2 158 ? 30.73500 -2.05700 -19.27800 1.000 19.09544 159 ALA A C 1
ATOM 1350 O O . ALA B 2 158 ? 31.79900 -1.42900 -19.28700 1.000 19.21716 159 ALA A O 1
ATOM 1352 N N . TYR B 2 159 ? 29.69100 -1.67300 -18.53400 1.000 17.39856 160 TYR A N 1
ATOM 1353 C CA . TYR B 2 159 ? 29.85600 -0.56200 -17.59900 1.000 17.44230 160 TYR A CA 1
ATOM 1354 C C . TYR B 2 159 ? 30.84900 -0.93000 -16.51700 1.000 17.28849 160 TYR A C 1
ATOM 1355 O O . TYR B 2 159 ? 31.90500 -0.31000 -16.39000 1.000 17.40987 160 TYR A O 1
ATOM 1364 N N . LEU B 2 160 ? 30.55200 -1.98800 -15.76300 1.000 25.31409 161 LEU A N 1
ATOM 1365 C CA . LEU B 2 160 ? 31.28700 -2.23200 -14.52800 1.000 25.78197 161 LEU A CA 1
ATOM 1366 C C . LEU B 2 160 ? 32.75500 -2.53400 -14.78900 1.000 26.60186 161 LEU A C 1
ATOM 1367 O O . LEU B 2 160 ? 33.62700 -2.13000 -14.00400 1.000 27.70958 161 LEU A O 1
ATOM 1372 N N . GLU B 2 161 ? 33.05200 -3.21500 -15.88700 1.000 36.15301 162 GLU A N 1
ATOM 1373 C CA . GLU B 2 161 ? 34.42900 -3.53400 -16.19800 1.000 36.61437 162 GLU A CA 1
ATOM 1374 C C . GLU B 2 161 ? 35.13400 -2.43700 -16.97900 1.000 36.93363 162 GLU A C 1
ATOM 1375 O O . GLU B 2 161 ? 36.36100 -2.35400 -16.92400 1.000 37.27899 162 GLU A O 1
ATOM 1381 N N . GLY B 2 162 ? 34.41100 -1.59500 -17.69700 1.000 28.77163 163 GLY A N 1
ATOM 1382 C CA . GLY B 2 162 ? 35.07200 -0.56900 -18.47400 1.000 28.11379 163 GLY A CA 1
ATOM 1383 C C . GLY B 2 162 ? 34.91800 0.84000 -17.93400 1.000 27.46443 163 GLY A C 1
ATOM 1384 O O . GLY B 2 162 ? 35.80600 1.35400 -17.25000 1.000 27.00952 163 GLY A O 1
ATOM 1385 N N . THR B 2 163 ? 33.78400 1.47900 -18.22400 1.000 37.86296 164 THR A N 1
ATOM 1386 C CA . THR B 2 163 ? 33.63600 2.89700 -17.91000 1.000 37.92530 164 THR A CA 1
ATOM 1387 C C . THR B 2 163 ? 33.59000 3.18200 -16.40400 1.000 37.46506 164 THR A C 1
ATOM 1388 O O . THR B 2 163 ? 33.99600 4.27200 -15.97700 1.000 37.62179 164 THR A O 1
ATOM 1392 N N . CYS B 2 164 ? 33.13800 2.22800 -15.58500 1.000 26.16939 165 CYS A N 1
ATOM 1393 C CA . CYS B 2 164 ? 33.12500 2.45000 -14.14400 1.000 25.71821 165 CYS A CA 1
ATOM 1394 C C . CYS B 2 164 ? 34.55100 2.54700 -13.60900 1.000 25.53827 165 CYS A C 1
ATOM 1395 O O . CYS B 2 164 ? 34.86900 3.42800 -12.79600 1.000 25.54232 165 CYS A O 1
ATOM 1398 N N . VAL B 2 165 ? 35.42700 1.65500 -14.08900 1.000 32.53961 166 VAL A N 1
ATOM 1399 C CA . VAL B 2 165 ? 36.83800 1.64100 -13.69500 1.000 32.80284 166 VAL A CA 1
ATOM 1400 C C . VAL B 2 165 ? 37.58200 2.84500 -14.26400 1.000 33.77583 166 VAL A C 1
ATOM 1401 O O . VAL B 2 165 ? 38.40500 3.46600 -13.57400 1.000 34.35077 166 VAL A O 1
ATOM 1405 N N . GLU B 2 166 ? 37.33800 3.17200 -15.53800 1.000 30.23690 167 GLU A N 1
ATOM 1406 C CA . GLU B 2 166 ? 38.07700 4.26100 -16.17400 1.000 31.40500 167 GLU A CA 1
ATOM 1407 C C . GLU B 2 166 ? 37.78200 5.59300 -15.50300 1.000 31.93914 167 GLU A C 1
ATOM 1408 O O . GLU B 2 166 ? 38.66300 6.44400 -15.37800 1.000 33.36306 167 GLU A O 1
ATOM 1414 N N . TRP B 2 167 ? 36.54000 5.79600 -15.07400 1.000 20.73771 168 TRP A N 1
ATOM 1415 C CA . TRP B 2 167 ? 36.17500 7.08100 -14.49800 1.000 20.38538 168 TRP A CA 1
ATOM 1416 C C . TRP B 2 167 ? 36.51500 7.16300 -13.01900 1.000 19.90691 168 TRP A C 1
ATOM 1417 O O . TRP B 2 167 ? 36.83100 8.25100 -12.53500 1.000 20.05428 168 TRP A O 1
ATOM 1428 N N . LEU B 2 168 ? 36.49100 6.03800 -12.30100 1.000 21.48820 169 LEU A N 1
ATOM 1429 C CA . LEU B 2 168 ? 37.01300 6.01600 -10.93800 1.000 21.15507 169 LEU A CA 1
ATOM 1430 C C . LEU B 2 168 ? 38.49700 6.38500 -10.91700 1.000 22.60646 169 LEU A C 1
ATOM 1431 O O . LEU B 2 168 ? 38.93300 7.20400 -10.09500 1.000 22.94477 169 LEU A O 1
ATOM 1436 N N . ARG B 2 169 ? 39.29100 5.81300 -11.83500 1.000 34.07306 170 ARG A N 1
ATOM 1437 C CA . ARG B 2 169 ? 40.72700 6.11700 -11.83900 1.000 35.00993 170 ARG A CA 1
ATOM 1438 C C . ARG B 2 169 ? 40.98200 7.56000 -12.25000 1.000 36.46919 170 ARG A C 1
ATOM 1439 O O . ARG B 2 169 ? 42.00400 8.15100 -11.87200 1.000 36.68301 170 ARG A O 1
ATOM 1447 N N . ARG B 2 170 ? 40.06500 8.13400 -13.03600 1.000 39.62535 171 ARG A N 1
ATOM 1448 C CA . ARG B 2 170 ? 40.16800 9.53900 -13.42000 1.000 40.82990 171 ARG A CA 1
ATOM 1449 C C . ARG B 2 170 ? 39.71700 10.45100 -12.29100 1.000 40.68969 171 ARG A C 1
ATOM 1450 O O . ARG B 2 170 ? 40.29000 11.52400 -12.07600 1.000 41.22092 171 ARG A O 1
ATOM 1458 N N . TYR B 2 171 ? 38.65300 10.06000 -11.58900 1.000 28.22613 172 TYR A N 1
ATOM 1459 C CA . TYR B 2 171 ? 38.23200 10.79500 -10.40800 1.000 27.70660 172 TYR A CA 1
ATOM 1460 C C . TYR B 2 171 ? 39.33600 10.79000 -9.35300 1.000 27.97728 172 TYR A C 1
ATOM 1461 O O . TYR B 2 171 ? 39.68600 11.84000 -8.80500 1.000 27.69192 172 TYR A O 1
ATOM 1470 N N . LEU B 2 172 ? 39.94800 9.62200 -9.12100 1.000 28.70722 173 LEU A N 1
ATOM 1471 C CA . LEU B 2 172 ? 40.98000 9.48300 -8.08700 1.000 27.74284 173 LEU A CA 1
ATOM 1472 C C . LEU B 2 172 ? 42.25600 10.24100 -8.42000 1.000 27.94504 173 LEU A C 1
ATOM 1473 O O . LEU B 2 172 ? 42.98800 10.67200 -7.51300 1.000 26.85458 173 LEU A O 1
ATOM 1478 N N . GLU B 2 173 ? 42.57400 10.36400 -9.69800 1.000 44.24674 174 GLU A N 1
ATOM 1479 C CA . GLU B 2 173 ? 43.66900 11.24300 -10.08000 1.000 44.16671 174 GLU A CA 1
ATOM 1480 C C . GLU B 2 173 ? 43.28800 12.70400 -9.86100 1.000 44.07135 174 GLU A C 1
ATOM 1481 O O . GLU B 2 173 ? 44.05900 13.47000 -9.26300 1.000 42.99564 174 GLU A O 1
ATOM 1487 N N . ASN B 2 174 ? 42.07900 13.09100 -10.29000 1.000 33.17783 175 ASN A N 1
ATOM 1488 C CA . ASN B 2 174 ? 41.59100 14.45900 -10.13300 1.000 32.82798 175 ASN A CA 1
ATOM 1489 C C . ASN B 2 174 ? 41.44800 14.87700 -8.67700 1.000 31.14507 175 ASN A C 1
ATOM 1490 O O . ASN B 2 174 ? 41.51400 16.08000 -8.39100 1.000 30.27074 175 ASN A O 1
ATOM 1495 N N . GLY B 2 175 ? 41.24400 13.93200 -7.76300 1.000 36.24263 176 GLY A N 1
ATOM 1496 C CA . GLY B 2 175 ? 41.16500 14.24600 -6.34800 1.000 34.49659 176 GLY A CA 1
ATOM 1497 C C . GLY B 2 175 ? 42.25100 13.60600 -5.50100 1.000 33.59205 176 GLY A C 1
ATOM 1498 O O . GLY B 2 175 ? 42.03200 13.34300 -4.31400 1.000 32.39313 176 GLY A O 1
ATOM 1499 N N . LYS B 2 176 ? 43.42900 13.36500 -6.08900 1.000 44.28762 177 LYS A N 1
ATOM 1500 C CA . LYS B 2 176 ? 44.49200 12.66800 -5.36600 1.000 43.38022 177 LYS A CA 1
ATOM 1501 C C . LYS B 2 176 ? 44.81400 13.34000 -4.03100 1.000 41.88535 177 LYS A C 1
ATOM 1502 O O . LYS B 2 176 ? 45.06600 12.65000 -3.03600 1.000 41.14105 177 LYS A O 1
ATOM 1508 N N . GLU B 2 177 ? 44.79700 14.67800 -3.97500 1.000 47.14288 178 GLU A N 1
ATOM 1509 C CA . GLU B 2 177 ? 45.14700 15.35200 -2.72200 1.000 45.99631 178 GLU A CA 1
ATOM 1510 C C . GLU B 2 177 ? 44.08100 15.22300 -1.65100 1.000 45.15213 178 GLU A C 1
ATOM 1511 O O . GLU B 2 177 ? 44.39000 15.40000 -0.46700 1.000 44.24097 178 GLU A O 1
ATOM 1517 N N . THR B 2 178 ? 42.84600 14.94000 -2.03600 1.000 35.03977 179 THR A N 1
ATOM 1518 C CA . THR B 2 178 ? 41.77500 14.65000 -1.09500 1.000 34.32088 179 THR A CA 1
ATOM 1519 C C . THR B 2 178 ? 41.43200 13.17400 -0.97500 1.000 34.36293 179 THR A C 1
ATOM 1520 O O . THR B 2 178 ? 41.27100 12.68000 0.14300 1.000 33.38380 179 THR A O 1
ATOM 1524 N N . LEU B 2 179 ? 41.32700 12.44300 -2.08000 1.000 21.25527 180 LEU A N 1
ATOM 1525 C CA . LEU B 2 179 ? 40.79600 11.09000 -2.02800 1.000 21.19475 180 LEU A CA 1
ATOM 1526 C C . LEU B 2 179 ? 41.83500 10.02100 -1.71300 1.000 21.43855 180 LEU A C 1
ATOM 1527 O O . LEU B 2 179 ? 41.46200 8.95300 -1.22500 1.000 21.19045 180 LEU A O 1
ATOM 1532 N N . GLN B 2 180 ? 43.11200 10.25100 -1.99900 1.000 23.17794 181 GLN A N 1
ATOM 1533 C CA . GLN B 2 180 ? 44.14400 9.23500 -1.81600 1.000 23.39185 181 GLN A CA 1
ATOM 1534 C C . GLN B 2 180 ? 44.98800 9.50800 -0.58300 1.000 22.54269 181 GLN A C 1
ATOM 1535 O O . GLN B 2 180 ? 46.18900 9.24600 -0.57100 1.000 23.33082 181 GLN A O 1
ATOM 1541 N N . ARG B 2 181 ? 44.41200 10.30000 0.32800 1.000 71.46917 182 ARG A N 1
ATOM 1542 C CA . ARG B 2 181 ? 45.18900 10.74800 1.51100 1.000 70.49295 182 ARG A CA 1
ATOM 1543 C C . ARG B 2 181 ? 44.33700 10.57800 2.76900 1.000 69.70481 182 ARG A C 1
ATOM 1544 O O . ARG B 2 181 ? 43.52200 11.47800 3.07100 1.000 69.21783 182 ARG A O 1
ATOM 1552 N N . ALA B 2 182 ? 44.52000 9.46100 3.46300 1.000 31.85780 183 ALA A N 1
ATOM 1553 C CA . ALA B 2 182 ? 43.79700 9.17700 4.69200 1.000 31.34605 183 ALA A CA 1
ATOM 1554 C C . ALA B 2 182 ? 44.05300 10.29000 5.69500 1.000 30.40986 183 ALA A C 1
ATOM 1555 O O . ALA B 2 182 ? 45.18200 10.76900 5.82800 1.000 30.37155 183 ALA A O 1
ATOM 1557 N N . GLU B 2 183 ? 43.00200 10.73300 6.37600 1.000 20.02922 184 GLU A N 1
ATOM 1558 C CA . GLU B 2 183 ? 43.15100 11.65100 7.50700 1.000 19.50447 184 GLU A CA 1
ATOM 1559 C C . GLU B 2 183 ? 42.95100 10.88800 8.81700 1.000 19.26980 184 GLU A C 1
ATOM 1560 O O . GLU B 2 183 ? 41.85600 10.38600 9.08700 1.000 18.97672 184 GLU A O 1
ATOM 1566 N N . HIS B 2 184 ? 43.99800 10.84000 9.63600 1.000 34.88135 185 HIS A N 1
ATOM 1567 C CA . HIS B 2 184 ? 43.98300 10.10200 10.88900 1.000 34.98305 185 HIS A CA 1
ATOM 1568 C C . HIS B 2 184 ? 43.11900 10.85300 11.89900 1.000 34.45815 185 HIS A C 1
ATOM 1569 O O . HIS B 2 184 ? 42.90600 12.05700 11.74100 1.000 34.17807 185 HIS A O 1
ATOM 1576 N N . PRO B 2 185 ? 42.58700 10.17200 12.92800 1.000 19.79873 186 PRO A N 1
ATOM 1577 C CA . PRO B 2 185 ? 41.67900 10.85800 13.85400 1.000 19.32799 186 PRO A CA 1
ATOM 1578 C C . PRO B 2 185 ? 42.39400 11.62900 14.94500 1.000 19.54037 186 PRO A C 1
ATOM 1579 O O . PRO B 2 185 ? 43.50300 11.28400 15.36100 1.000 19.89567 186 PRO A O 1
ATOM 1583 N N . LYS B 2 186 ? 41.72200 12.69500 15.39600 1.000 25.87487 187 LYS A N 1
ATOM 1584 C CA . LYS B 2 186 ? 42.09600 13.46200 16.57900 1.000 26.41845 187 LYS A CA 1
ATOM 1585 C C . LYS B 2 186 ? 41.31200 12.92400 17.77200 1.000 26.51317 187 LYS A C 1
ATOM 1586 O O . LYS B 2 186 ? 40.07700 12.97300 17.78700 1.000 26.47314 187 LYS A O 1
ATOM 1592 N N . THR B 2 187 ? 42.02300 12.42600 18.76500 1.000 18.91006 188 THR A N 1
ATOM 1593 C CA . THR B 2 187 ? 41.42000 11.66800 19.84600 1.000 19.23870 188 THR A CA 1
ATOM 1594 C C . THR B 2 187 ? 41.58200 12.38800 21.17500 1.000 19.84611 188 THR A C 1
ATOM 1595 O O . THR B 2 187 ? 42.61600 13.01600 21.43300 1.000 20.11976 188 THR A O 1
ATOM 1599 N N . HIS B 2 188 ? 40.56500 12.27300 22.02300 1.000 20.70907 189 HIS A N 1
ATOM 1600 C CA . HIS B 2 188 ? 40.71000 12.62500 23.42900 1.000 21.51789 189 HIS A CA 1
ATOM 1601 C C . HIS B 2 188 ? 39.73700 11.77800 24.22300 1.000 22.08583 189 HIS A C 1
ATOM 1602 O O . HIS B 2 188 ? 38.87100 11.10300 23.66000 1.000 22.06933 189 HIS A O 1
ATOM 1609 N N . VAL B 2 189 ? 39.89400 11.80500 25.54200 1.000 18.89040 190 VAL A N 1
ATOM 1610 C CA . VAL B 2 189 ? 39.00900 11.06600 26.43200 1.000 19.35541 190 VAL A CA 1
ATOM 1611 C C . VAL B 2 189 ? 38.37700 12.04900 27.40000 1.000 19.85594 190 VAL A C 1
ATOM 1612 O O . VAL B 2 189 ? 39.06600 12.89600 27.98300 1.000 20.26970 190 VAL A O 1
ATOM 1616 N N . THR B 2 190 ? 37.06600 11.94600 27.54900 1.000 22.05822 191 THR A N 1
ATOM 1617 C CA . THR B 2 190 ? 36.32800 12.68800 28.55000 1.000 22.91210 191 THR A CA 1
ATOM 1618 C C . THR B 2 190 ? 35.90300 11.75200 29.67600 1.000 24.18207 191 THR A C 1
ATOM 1619 O O . THR B 2 190 ? 35.98700 10.52200 29.57500 1.000 25.03319 191 THR A O 1
ATOM 1623 N N . HIS B 2 191 ? 35.40300 12.36700 30.74500 1.000 24.09110 192 HIS A N 1
ATOM 1624 C CA . HIS B 2 191 ? 35.13000 11.68000 32.00100 1.000 25.60529 192 HIS A CA 1
ATOM 1625 C C . HIS B 2 191 ? 33.90400 12.31700 32.63400 1.000 26.39442 192 HIS A C 1
ATOM 1626 O O . HIS B 2 191 ? 33.79300 13.54500 32.65800 1.000 26.08156 192 HIS A O 1
ATOM 1633 N N . HIS B 2 192 ? 32.97500 11.49200 33.11900 1.000 41.16498 193 HIS A N 1
ATOM 1634 C CA . HIS B 2 192 ? 31.76400 11.96100 33.78000 1.000 42.11335 193 HIS A CA 1
ATOM 1635 C C . HIS B 2 192 ? 31.46000 11.05800 34.96700 1.000 44.25522 193 HIS A C 1
ATOM 1636 O O . HIS B 2 192 ? 31.66200 9.84000 34.88500 1.000 45.53597 193 HIS A O 1
ATOM 1643 N N . PRO B 2 193 ? 30.97600 11.61000 36.07700 1.000 35.61978 194 PRO A N 1
ATOM 1644 C CA . PRO B 2 193 ? 30.60900 10.75100 37.20500 1.000 37.14408 194 PRO A CA 1
ATOM 1645 C C . PRO B 2 193 ? 29.29000 10.07800 36.90600 1.000 38.09204 194 PRO A C 1
ATOM 1646 O O . PRO B 2 193 ? 28.39100 10.67100 36.30100 1.000 37.74445 194 PRO A O 1
ATOM 1650 N N . VAL B 2 194 ? 29.18400 8.82600 37.31400 1.000 45.84456 195 VAL A N 1
ATOM 1651 C CA . VAL B 2 194 ? 27.96700 8.07400 37.13400 1.000 46.00011 195 VAL A CA 1
ATOM 1652 C C . VAL B 2 194 ? 27.53800 7.55300 38.49400 1.000 46.43428 195 VAL A C 1
ATOM 1653 O O . VAL B 2 194 ? 28.23100 6.72200 39.08600 1.000 47.19608 195 VAL A O 1
ATOM 1657 N N . SER B 2 195 ? 26.41700 8.05200 38.99800 1.000 67.05988 196 SER A N 1
ATOM 1658 C CA . SER B 2 195 ? 25.91800 7.70900 40.33900 1.000 67.40611 196 SER A CA 1
ATOM 1659 C C . SER B 2 195 ? 27.03100 7.83400 41.36600 1.000 67.99766 196 SER A C 1
ATOM 1660 O O . SER B 2 195 ? 27.94400 8.63300 41.18300 1.000 67.71225 196 SER A O 1
ATOM 1663 N N . ASP B 2 196 ? 26.96900 7.06300 42.44900 1.000 46.26273 197 ASP A N 1
ATOM 1664 C CA . ASP B 2 196 ? 27.90200 7.24100 43.55400 1.000 46.63422 197 ASP A CA 1
ATOM 1665 C C . ASP B 2 196 ? 29.20700 6.48700 43.39800 1.000 47.30255 197 ASP A C 1
ATOM 1666 O O . ASP B 2 196 ? 30.22300 6.94800 43.91100 1.000 47.15577 197 ASP A O 1
ATOM 1671 N N . HIS B 2 197 ? 29.22600 5.35300 42.70800 1.000 57.38340 198 HIS A N 1
ATOM 1672 C CA . HIS B 2 197 ? 30.43700 4.53800 42.65600 1.000 58.17853 198 HIS A CA 1
ATOM 1673 C C . HIS B 2 197 ? 30.99100 4.32400 41.24800 1.000 57.99196 198 HIS A C 1
ATOM 1674 O O . HIS B 2 197 ? 31.92300 3.52500 41.08100 1.000 58.67990 198 HIS A O 1
ATOM 1681 N N . GLU B 2 198 ? 30.48500 5.02200 40.23700 1.000 53.54405 199 GLU A N 1
ATOM 1682 C CA . GLU B 2 198 ? 30.89000 4.72000 38.86900 1.000 53.43136 199 GLU A CA 1
ATOM 1683 C C . GLU B 2 198 ? 31.22900 5.99200 38.10500 1.000 52.39635 199 GLU A C 1
ATOM 1684 O O . GLU B 2 198 ? 31.07500 7.10600 38.61000 1.000 51.69360 199 GLU A O 1
ATOM 1690 N N . ALA B 2 199 ? 31.71200 5.80300 36.87500 1.000 30.64828 200 ALA A N 1
ATOM 1691 C CA . ALA B 2 199 ? 32.19600 6.90500 36.05600 1.000 29.48257 200 ALA A CA 1
ATOM 1692 C C . ALA B 2 199 ? 32.23900 6.46100 34.59600 1.000 29.52203 200 ALA A C 1
ATOM 1693 O O . ALA B 2 199 ? 32.57900 5.31200 34.29900 1.000 30.31966 200 ALA A O 1
ATOM 1695 N N . THR B 2 200 ? 31.90400 7.38600 33.70200 1.000 28.33262 201 THR A N 1
ATOM 1696 C CA . THR B 2 200 ? 31.94100 7.15500 32.26600 1.000 28.10991 201 THR A CA 1
ATOM 1697 C C . THR B 2 200 ? 33.26600 7.62300 31.69500 1.000 26.17654 201 THR A C 1
ATOM 1698 O O . THR B 2 200 ? 33.68600 8.75900 31.93800 1.000 24.17456 201 THR A O 1
ATOM 1702 N N . LEU B 2 201 ? 33.90700 6.75300 30.92200 1.000 28.53340 202 LEU A N 1
ATOM 1703 C CA . LEU B 2 201 ? 35.04000 7.11600 30.08400 1.000 26.35376 202 LEU A CA 1
ATOM 1704 C C . LEU B 2 201 ? 34.60000 7.10400 28.62300 1.000 25.65281 202 LEU A C 1
ATOM 1705 O O . LEU B 2 201 ? 34.10300 6.08600 28.13500 1.000 27.99008 202 LEU A O 1
ATOM 1710 N N . ARG B 2 202 ? 34.79000 8.22600 27.92500 1.000 25.46822 203 ARG A N 1
ATOM 1711 C CA . ARG B 2 202 ? 34.36600 8.35700 26.53800 1.000 24.01603 203 ARG A CA 1
ATOM 1712 C C . ARG B 2 202 ? 35.57200 8.63100 25.64700 1.000 22.14314 203 ARG A C 1
ATOM 1713 O O . ARG B 2 202 ? 36.23300 9.66700 25.79100 1.000 20.49647 203 ARG A O 1
ATOM 1721 N N . CYS B 2 203 ? 35.84700 7.70100 24.72200 1.000 29.74994 204 CYS A N 1
ATOM 1722 C CA . CYS B 2 203 ? 36.95900 7.81400 23.77900 1.000 28.20722 204 CYS A CA 1
ATOM 1723 C C . CYS B 2 203 ? 36.47100 8.40500 22.46100 1.000 26.06886 204 CYS A C 1
ATOM 1724 O O . CYS B 2 203 ? 35.57200 7.84900 21.81700 1.000 26.77636 204 CYS A O 1
ATOM 1727 N N . TRP B 2 204 ? 37.09100 9.50900 22.05200 1.000 24.88150 205 TRP A N 1
ATOM 1728 C CA . TRP B 2 204 ? 36.62700 10.32800 20.93900 1.000 23.14545 205 TRP A CA 1
ATOM 1729 C C . TRP B 2 204 ? 37.55300 10.18000 19.73800 1.000 22.29647 205 TRP A C 1
ATOM 1730 O O . TRP B 2 204 ? 38.77800 10.26400 19.87700 1.000 22.34534 205 TRP A O 1
ATOM 1741 N N . ALA B 2 205 ? 36.97200 9.97800 18.56000 1.000 18.18955 206 ALA A N 1
ATOM 1742 C CA . ALA B 2 205 ? 37.72600 10.02300 17.31000 1.000 17.55967 206 ALA A CA 1
ATOM 1743 C C . ALA B 2 205 ? 37.04200 11.04400 16.40700 1.000 16.63553 206 ALA A C 1
ATOM 1744 O O . ALA B 2 205 ? 35.86000 10.90400 16.08400 1.000 16.44830 206 ALA A O 1
ATOM 1746 N N . LEU B 2 206 ? 37.77000 12.08500 16.02600 1.000 14.07465 207 LEU A N 1
ATOM 1747 C CA . LEU B 2 206 ? 37.23300 13.16600 15.21000 1.000 13.95388 207 LEU A CA 1
ATOM 1748 C C . LEU B 2 206 ? 38.14000 13.46100 14.01800 1.000 14.19431 207 LEU A C 1
ATOM 1749 O O . LEU B 2 206 ? 39.32400 13.13000 14.00400 1.000 14.68086 207 LEU A O 1
ATOM 1754 N N . GLY B 2 207 ? 37.55800 14.11700 13.02000 1.000 20.61146 208 GLY A N 1
ATOM 1755 C CA . GLY B 2 207 ? 38.33300 14.57500 11.87900 1.000 20.84677 208 GLY A CA 1
ATOM 1756 C C . GLY B 2 207 ? 39.02300 13.48600 11.08200 1.000 19.85091 208 GLY A C 1
ATOM 1757 O O . GLY B 2 207 ? 40.11100 13.72300 10.54500 1.000 20.17238 208 GLY A O 1
ATOM 1758 N N . PHE B 2 208 ? 38.44000 12.29500 10.99200 1.000 17.24502 209 PHE A N 1
ATOM 1759 C CA . PHE B 2 208 ? 39.08800 11.21100 10.27400 1.000 17.30505 209 PHE A CA 1
ATOM 1760 C C . PHE B 2 208 ? 38.33300 10.89000 8.98700 1.000 17.16342 209 PHE A C 1
ATOM 1761 O O . PHE B 2 208 ? 37.11200 11.04400 8.90700 1.000 16.79363 209 PHE A O 1
ATOM 1769 N N . TYR B 2 209 ? 39.09500 10.48500 7.97000 1.000 21.62775 210 TYR A N 1
ATOM 1770 C CA . TYR B 2 209 ? 38.68000 10.06200 6.63600 1.000 22.08351 210 TYR A CA 1
ATOM 1771 C C . TYR B 2 209 ? 39.70500 9.02500 6.19500 1.000 23.42879 210 TYR A C 1
ATOM 1772 O O . TYR B 2 209 ? 40.92400 9.22900 6.36900 1.000 23.72500 210 TYR A O 1
ATOM 1781 N N . PRO B 2 210 ? 39.25700 7.91400 5.61700 1.000 18.38977 211 PRO A N 1
ATOM 1782 C CA . PRO B 2 210 ? 37.85600 7.53300 5.36500 1.000 18.57630 211 PRO A CA 1
ATOM 1783 C C . PRO B 2 210 ? 37.15600 7.10900 6.64500 1.000 18.69390 211 PRO A C 1
ATOM 1784 O O . PRO B 2 210 ? 37.74300 7.19000 7.72700 1.000 18.46916 211 PRO A O 1
ATOM 1788 N N . ALA B 2 211 ? 35.90800 6.65500 6.55100 1.000 20.72395 212 ALA A N 1
ATOM 1789 C CA . ALA B 2 211 ? 35.06700 6.47500 7.72700 1.000 20.33401 212 ALA A CA 1
ATOM 1790 C C . ALA B 2 211 ? 35.34800 5.18500 8.49600 1.000 23.27831 212 ALA A C 1
ATOM 1791 O O . ALA B 2 211 ? 34.87600 5.04800 9.62800 1.000 23.30591 212 ALA A O 1
ATOM 1793 N N . GLU B 2 212 ? 36.09600 4.24500 7.92800 1.000 34.64719 213 GLU A N 1
ATOM 1794 C CA . GLU B 2 212 ? 36.37500 2.97800 8.60400 1.000 35.91063 213 GLU A CA 1
ATOM 1795 C C . GLU B 2 212 ? 37.29300 3.20100 9.81100 1.000 36.43883 213 GLU A C 1
ATOM 1796 O O . GLU B 2 212 ? 38.44300 3.61900 9.65000 1.000 35.62811 213 GLU A O 1
ATOM 1802 N N . ILE B 2 213 ? 36.79800 2.88000 11.01500 1.000 27.04851 214 ILE A N 1
ATOM 1803 C CA . ILE B 2 213 ? 37.47400 3.11700 12.29200 1.000 27.42095 214 ILE A CA 1
ATOM 1804 C C . ILE B 2 213 ? 37.15400 1.95800 13.23600 1.000 28.88218 214 ILE A C 1
ATOM 1805 O O . ILE B 2 213 ? 36.09600 1.32500 13.13600 1.000 29.08053 214 ILE A O 1
ATOM 1810 N N . THR B 2 214 ? 38.07700 1.67900 14.15600 1.000 28.81347 215 THR A N 1
ATOM 1811 C CA . THR B 2 214 ? 37.84000 0.75100 15.25700 1.000 29.84518 215 THR A CA 1
ATOM 1812 C C . THR B 2 214 ? 38.33900 1.38100 16.55500 1.000 30.12558 215 THR A C 1
ATOM 1813 O O . THR B 2 214 ? 39.54000 1.62400 16.70800 1.000 29.04717 215 THR A O 1
ATOM 1817 N N . LEU B 2 215 ? 37.41000 1.66300 17.46600 1.000 24.11248 216 LEU A N 1
ATOM 1818 C CA . LEU B 2 215 ? 37.69100 2.11600 18.82300 1.000 24.53125 216 LEU A CA 1
ATOM 1819 C C . LEU B 2 215 ? 37.44200 0.94000 19.76100 1.000 25.64774 216 LEU A C 1
ATOM 1820 O O . LEU B 2 215 ? 36.43500 0.24000 19.61800 1.000 26.04443 216 LEU A O 1
ATOM 1825 N N . THR B 2 216 ? 38.35900 0.70900 20.70400 1.000 31.87810 217 THR A N 1
ATOM 1826 C CA . THR B 2 216 ? 38.26900 -0.43400 21.60600 1.000 32.49299 217 THR A CA 1
ATOM 1827 C C . THR B 2 216 ? 38.71400 -0.02800 23.00600 1.000 32.79873 217 THR A C 1
ATOM 1828 O O . THR B 2 216 ? 39.72800 0.65700 23.15800 1.000 31.69779 217 THR A O 1
ATOM 1832 N N . TRP B 2 217 ? 37.96700 -0.46100 24.02900 1.000 29.83592 218 TRP A N 1
ATOM 1833 C CA . TRP B 2 217 ? 38.32300 -0.19700 25.42500 1.000 30.17621 218 TRP A CA 1
ATOM 1834 C C . TRP B 2 217 ? 39.03800 -1.41200 26.00600 1.000 29.94892 218 TRP A C 1
ATOM 1835 O O . TRP B 2 217 ? 38.59400 -2.55000 25.81100 1.000 30.90738 218 TRP A O 1
ATOM 1846 N N . GLN B 2 218 ? 40.14900 -1.17000 26.70600 1.000 42.76457 219 GLN A N 1
ATOM 1847 C CA . GLN B 2 218 ? 40.95600 -2.24200 27.27500 1.000 42.34833 219 GLN A CA 1
ATOM 1848 C C . GLN B 2 218 ? 41.10800 -2.02800 28.77900 1.000 42.80228 219 GLN A C 1
ATOM 1849 O O . GLN B 2 218 ? 41.50300 -0.94300 29.22500 1.000 42.36143 219 GLN A O 1
ATOM 1855 N N . ARG B 2 219 ? 40.76400 -3.05700 29.55300 1.000 60.83795 220 ARG A N 1
ATOM 1856 C CA . ARG B 2 219 ? 40.94800 -3.06900 30.99500 1.000 61.31040 220 ARG A CA 1
ATOM 1857 C C . ARG B 2 219 ? 42.13700 -3.97000 31.28400 1.000 61.13462 220 ARG A C 1
ATOM 1858 O O . ARG B 2 219 ? 42.05700 -5.18700 31.07900 1.000 63.16494 220 ARG A O 1
ATOM 1866 N N . ASP B 2 220 ? 43.24000 -3.36700 31.75200 1.000 50.65800 221 ASP A N 1
ATOM 1867 C CA . ASP B 2 220 ? 44.50000 -4.08800 31.96600 1.000 53.36626 221 ASP A CA 1
ATOM 1868 C C . ASP B 2 220 ? 44.98200 -4.73900 30.66400 1.000 54.28799 221 ASP A C 1
ATOM 1869 O O . ASP B 2 220 ? 45.78100 -5.67900 30.66900 1.000 57.15189 221 ASP A O 1
ATOM 1874 N N . GLY B 2 221 ? 44.51700 -4.21600 29.52600 1.000 43.13685 222 GLY A N 1
ATOM 1875 C CA . GLY B 2 221 ? 44.79000 -4.82500 28.23400 1.000 43.83861 222 GLY A CA 1
ATOM 1876 C C . GLY B 2 221 ? 43.85000 -5.94100 27.83500 1.000 44.98149 222 GLY A C 1
ATOM 1877 O O . GLY B 2 221 ? 44.21300 -6.77600 27.00200 1.000 46.67320 222 GLY A O 1
ATOM 1878 N N . GLU B 2 222 ? 42.65400 -5.98800 28.40800 1.000 52.75918 223 GLU A N 1
ATOM 1879 C CA . GLU B 2 222 ? 41.63600 -6.96500 28.05100 1.000 53.96883 223 GLU A CA 1
ATOM 1880 C C . GLU B 2 222 ? 40.50800 -6.25000 27.32700 1.000 51.22293 223 GLU A C 1
ATOM 1881 O O . GLU B 2 222 ? 40.07200 -5.17400 27.75400 1.000 49.53546 223 GLU A O 1
ATOM 1887 N N . ASP B 2 223 ? 40.01800 -6.85900 26.25400 1.000 55.26079 224 ASP A N 1
ATOM 1888 C CA . ASP B 2 223 ? 38.99900 -6.21100 25.44000 1.000 53.24493 224 ASP A CA 1
ATOM 1889 C C . ASP B 2 223 ? 37.66400 -6.19500 26.17200 1.000 53.89238 224 ASP A C 1
ATOM 1890 O O . ASP B 2 223 ? 37.18800 -7.22900 26.65200 1.000 55.50385 224 ASP A O 1
ATOM 1895 N N . GLN B 2 224 ? 37.08000 -5.00700 26.28000 1.000 54.41853 225 GLN A N 1
ATOM 1896 C CA . GLN B 2 224 ? 35.77800 -4.84400 26.91800 1.000 55.12312 225 GLN A CA 1
ATOM 1897 C C . GLN B 2 224 ? 34.68900 -4.72500 25.85300 1.000 54.76169 225 GLN A C 1
ATOM 1898 O O . GLN B 2 224 ? 33.94500 -3.74600 25.77900 1.000 55.12218 225 GLN A O 1
ATOM 1904 N N . THR B 2 225 ? 34.60500 -5.76500 25.01500 1.000 67.60060 226 THR A N 1
ATOM 1905 C CA . THR B 2 225 ? 33.63500 -5.77600 23.92300 1.000 66.94031 226 THR A CA 1
ATOM 1906 C C . THR B 2 225 ? 32.20800 -5.69700 24.45800 1.000 67.01954 226 THR A C 1
ATOM 1907 O O . THR B 2 225 ? 31.39900 -4.89400 23.97800 1.000 66.62159 226 THR A O 1
ATOM 1911 N N . GLN B 2 226 ? 31.88900 -6.51500 25.46100 1.000 64.88516 227 GLN A N 1
ATOM 1912 C CA . GLN B 2 226 ? 30.69600 -6.29300 26.26300 1.000 65.51343 227 GLN A CA 1
ATOM 1913 C C . GLN B 2 226 ? 30.94800 -5.11900 27.20300 1.000 65.35842 227 GLN A C 1
ATOM 1914 O O . GLN B 2 226 ? 32.09700 -4.80200 27.53600 1.000 65.88254 227 GLN A O 1
ATOM 1920 N N . ASP B 2 227 ? 29.86100 -4.44600 27.59500 1.000 82.76585 228 ASP A N 1
ATOM 1921 C CA . ASP B 2 227 ? 29.90000 -3.26000 28.45000 1.000 83.55547 228 ASP A CA 1
ATOM 1922 C C . ASP B 2 227 ? 30.63500 -2.08000 27.81700 1.000 83.89164 228 ASP A C 1
ATOM 1923 O O . ASP B 2 227 ? 31.14800 -1.21300 28.53600 1.000 84.80079 228 ASP A O 1
ATOM 1928 N N . THR B 2 228 ? 30.69100 -2.01700 26.48500 1.000 36.62922 229 THR A N 1
ATOM 1929 C CA . THR B 2 228 ? 31.13500 -0.82900 25.76000 1.000 36.71314 229 THR A CA 1
ATOM 1930 C C . THR B 2 228 ? 29.97600 -0.27100 24.93000 1.000 35.34294 229 THR A C 1
ATOM 1931 O O . THR B 2 228 ? 29.26400 -1.03100 24.26200 1.000 34.18592 229 THR A O 1
ATOM 1935 N N . GLU B 2 229 ? 29.78100 1.05700 25.00600 1.000 41.42797 230 GLU A N 1
ATOM 1936 C CA . GLU B 2 229 ? 28.72600 1.78300 24.29300 1.000 39.49022 230 GLU A CA 1
ATOM 1937 C C . GLU B 2 229 ? 29.35000 2.42200 23.05600 1.000 38.58997 230 GLU A C 1
ATOM 1938 O O . GLU B 2 229 ? 30.11400 3.38800 23.16000 1.000 38.91279 230 GLU A O 1
ATOM 1944 N N . LEU B 2 230 ? 29.01600 1.89600 21.88800 1.000 39.63989 231 LEU A N 1
ATOM 1945 C CA . LEU B 2 230 ? 29.65700 2.27300 20.63800 1.000 38.80224 231 LEU A CA 1
ATOM 1946 C C . LEU B 2 230 ? 28.64500 3.02900 19.79400 1.000 36.22156 231 LEU A C 1
ATOM 1947 O O . LEU B 2 230 ? 27.57800 2.49200 19.48100 1.000 35.36889 231 LEU A O 1
ATOM 1952 N N . VAL B 2 231 ? 28.94300 4.27200 19.47100 1.000 29.81816 232 VAL A N 1
ATOM 1953 C CA . VAL B 2 231 ? 27.97400 5.04000 18.71700 1.000 27.51258 232 VAL A CA 1
ATOM 1954 C C . VAL B 2 231 ? 28.27400 4.86900 17.23200 1.000 26.69471 232 VAL A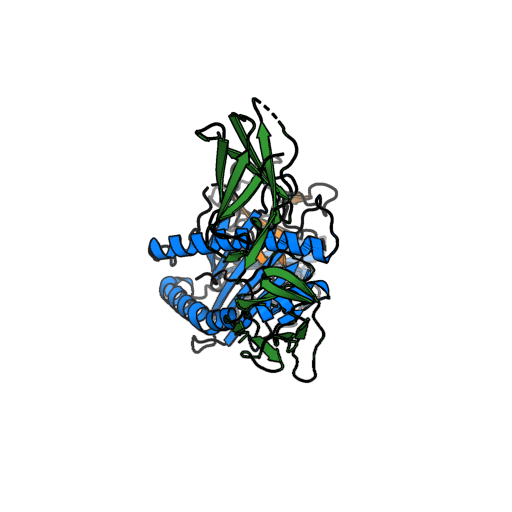 C 1
ATOM 1955 O O . VAL B 2 231 ? 29.39800 4.57900 16.82100 1.000 27.49712 232 VAL A O 1
ATOM 1959 N N . GLU B 2 232 ? 27.23200 4.97700 16.42400 1.000 36.53272 233 GLU A N 1
ATOM 1960 C CA . GLU B 2 232 ? 27.40400 4.87100 14.98800 1.000 35.85779 233 GLU A CA 1
ATOM 1961 C C . GLU B 2 232 ? 28.34300 5.95400 14.47700 1.000 35.12926 233 GLU A C 1
ATOM 1962 O O . GLU B 2 232 ? 28.27100 7.11200 14.89000 1.000 34.33389 233 GLU A O 1
ATOM 1968 N N . THR B 2 233 ? 29.24500 5.56200 13.58500 1.000 22.54890 234 THR A N 1
ATOM 1969 C CA . THR B 2 233 ? 30.09200 6.53800 12.92400 1.000 21.56187 234 THR A CA 1
ATOM 1970 C C . THR B 2 233 ? 29.19800 7.53700 12.19700 1.000 20.40902 234 THR A C 1
ATOM 1971 O O . THR B 2 233 ? 28.26000 7.14000 11.49900 1.000 20.37288 234 THR A O 1
ATOM 1975 N N . ARG B 2 234 ? 29.47300 8.82800 12.38900 1.000 14.94087 235 ARG A N 1
ATOM 1976 C CA . ARG B 2 234 ? 28.58700 9.89300 11.96800 1.000 15.26099 235 ARG A CA 1
ATOM 1977 C C . ARG B 2 234 ? 29.34600 10.91600 11.13700 1.000 14.51310 235 ARG A C 1
ATOM 1978 O O . ARG B 2 234 ? 30.54400 11.14900 11.36900 1.000 13.84705 235 ARG A O 1
ATOM 1986 N N . PRO B 2 235 ? 28.68900 11.52300 10.14500 1.000 19.03050 236 PRO A N 1
ATOM 1987 C CA . PRO B 2 235 ? 29.36000 12.55200 9.34700 1.000 19.79769 236 PRO A CA 1
ATOM 1988 C C . PRO B 2 235 ? 29.48300 13.83200 10.15100 1.000 21.12170 236 PRO A C 1
ATOM 1989 O O . PRO B 2 235 ? 28.54800 14.22900 10.84600 1.000 21.42987 236 PRO A O 1
ATOM 1993 N N . ALA B 2 236 ? 30.63900 14.48800 10.03800 1.000 15.87891 237 ALA A N 1
ATOM 1994 C CA . ALA B 2 236 ? 30.80800 15.77800 10.69600 1.000 17.84946 237 ALA A CA 1
ATOM 1995 C C . ALA B 2 236 ? 30.26000 16.92800 9.86300 1.000 19.23748 237 ALA A C 1
ATOM 1996 O O . ALA B 2 236 ? 29.78700 17.91600 10.42400 1.000 19.72285 237 ALA A O 1
ATOM 1998 N N . GLY B 2 237 ? 30.30900 16.83000 8.54300 1.000 26.13726 238 GLY A N 1
ATOM 1999 C CA . GLY B 2 237 ? 29.81300 17.86200 7.65100 1.000 26.35537 238 GLY A CA 1
ATOM 2000 C C . GLY B 2 237 ? 30.89100 18.46200 6.78200 1.000 26.31905 238 GLY A C 1
ATOM 2001 O O . GLY B 2 237 ? 30.60000 18.93000 5.67300 1.000 26.10924 238 GLY A O 1
ATOM 2002 N N . ASP B 2 238 ? 32.13800 18.43500 7.24500 1.000 27.90316 239 ASP A N 1
ATOM 2003 C CA . ASP B 2 238 ? 33.29100 18.94200 6.52400 1.000 27.37181 239 ASP A CA 1
ATOM 2004 C C . ASP B 2 238 ? 34.00300 17.86300 5.70300 1.000 26.72051 239 ASP A C 1
ATOM 2005 O O . ASP B 2 238 ? 35.13300 18.08900 5.27100 1.000 26.23308 239 ASP A O 1
ATOM 2010 N N . GLY B 2 239 ? 33.37800 16.70300 5.46500 1.000 21.95738 240 GLY A N 1
ATOM 2011 C CA . GLY B 2 239 ? 34.01700 15.62000 4.74500 1.000 20.70227 240 GLY A CA 1
ATOM 2012 C C . GLY B 2 239 ? 34.68700 14.56800 5.61400 1.000 19.03418 240 GLY A C 1
ATOM 2013 O O . GLY B 2 239 ? 35.15400 13.54500 5.07700 1.000 17.72343 240 GLY A O 1
ATOM 2014 N N . THR B 2 240 ? 34.76900 14.79500 6.92500 1.000 19.95809 241 THR A N 1
ATOM 2015 C CA . THR B 2 240 ? 35.36100 13.89400 7.91100 1.000 18.14093 241 THR A CA 1
ATOM 2016 C C . THR B 2 240 ? 34.29200 13.32400 8.82700 1.000 17.76296 241 THR A C 1
ATOM 2017 O O . THR B 2 240 ? 33.15600 13.80000 8.88000 1.000 19.23209 241 THR A O 1
ATOM 2021 N N . PHE B 2 241 ? 34.71200 12.35100 9.62800 1.000 17.94414 242 PHE A N 1
ATOM 2022 C CA . PHE B 2 241 ? 33.80300 11.50200 10.37300 1.000 17.44008 242 PHE A CA 1
ATOM 2023 C C . PHE B 2 241 ? 34.10100 11.54500 11.85800 1.000 17.42643 242 PHE A C 1
ATOM 2024 O O . PHE B 2 241 ? 35.20700 11.89000 12.28400 1.000 17.45861 242 PHE A O 1
ATOM 2032 N N . GLN B 2 242 ? 33.10500 11.15200 12.64100 1.000 16.18026 243 GLN A N 1
ATOM 2033 C CA . GLN B 2 242 ? 33.20000 11.14600 14.09100 1.000 16.50887 243 GLN A CA 1
ATOM 2034 C C . GLN B 2 242 ? 32.69500 9.81300 14.63200 1.000 17.06240 243 GLN A C 1
ATOM 2035 O O . GLN B 2 242 ? 31.76600 9.21700 14.07400 1.000 17.41326 243 GLN A O 1
ATOM 2041 N N . LYS B 2 243 ? 33.33600 9.33800 15.70400 1.000 14.20115 244 LYS A N 1
ATOM 2042 C CA . LYS B 2 243 ? 32.87000 8.17000 16.44300 1.000 15.37501 244 LYS A CA 1
ATOM 2043 C C . LYS B 2 243 ? 33.40300 8.24400 17.87800 1.000 15.96822 244 LYS A C 1
ATOM 2044 O O . LYS B 2 243 ? 34.57400 8.57400 18.09000 1.000 15.70060 244 LYS A O 1
ATOM 2050 N N . TRP B 2 244 ? 32.54600 7.92800 18.85900 1.000 23.25822 245 TRP A N 1
ATOM 2051 C CA . TRP B 2 244 ? 32.98200 7.76700 20.23800 1.000 24.84822 245 TRP A CA 1
ATOM 2052 C C . TRP B 2 244 ? 32.57600 6.40000 20.78500 1.000 28.12992 245 TRP A C 1
ATOM 2053 O O . TRP B 2 244 ? 31.64600 5.76200 20.28600 1.000 28.29271 245 TRP A O 1
ATOM 2064 N N . ALA B 2 245 ? 33.30500 5.95500 21.81100 1.000 23.06656 246 ALA A N 1
ATOM 2065 C CA . ALA B 2 245 ? 33.09900 4.67200 22.47600 1.000 27.21846 246 ALA A CA 1
ATOM 2066 C C . ALA B 2 245 ? 33.20800 4.87200 23.98500 1.000 28.96479 246 ALA A C 1
ATOM 2067 O O . ALA B 2 245 ? 34.29300 5.16200 24.49600 1.000 28.72317 246 ALA A O 1
ATOM 2069 N N . ALA B 2 246 ? 32.09300 4.73500 24.69600 1.000 25.51242 247 ALA A N 1
ATOM 2070 C CA . ALA B 2 246 ? 32.06000 4.92800 26.14100 1.000 27.11211 247 ALA A CA 1
ATOM 2071 C C . ALA B 2 246 ? 32.13000 3.59900 26.89200 1.000 28.20277 247 ALA A C 1
ATOM 2072 O O . ALA B 2 246 ? 31.74600 2.54400 26.38300 1.000 27.69462 247 ALA A O 1
ATOM 2074 N N . VAL B 2 247 ? 32.62000 3.66700 28.12100 1.000 27.07071 248 VAL A N 1
ATOM 2075 C CA . VAL B 2 247 ? 32.59300 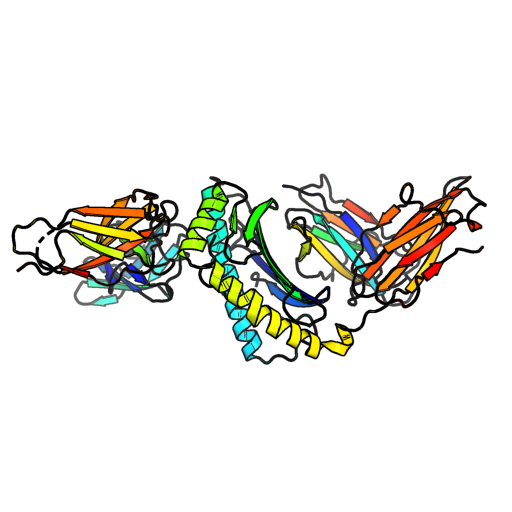2.53600 29.03700 1.000 27.60285 248 VAL A CA 1
ATOM 2076 C C . VAL B 2 247 ? 32.37500 3.07600 30.44700 1.000 28.00568 248 VAL A C 1
ATOM 2077 O O . VAL B 2 247 ? 32.81600 4.18200 30.78500 1.000 27.71924 248 VAL A O 1
ATOM 2081 N N . VAL B 2 248 ? 31.62800 2.30500 31.24500 1.000 32.97028 249 VAL A N 1
ATOM 2082 C CA . VAL B 2 248 ? 31.28000 2.64900 32.62100 1.000 33.33533 249 VAL A CA 1
ATOM 2083 C C . VAL B 2 248 ? 32.17100 1.83200 33.54400 1.000 34.19260 249 VAL A C 1
ATOM 2084 O O . VAL B 2 248 ? 32.09300 0.59800 33.57500 1.000 34.48398 249 VAL A O 1
ATOM 2088 N N . VAL B 2 249 ? 33.00400 2.52300 34.30900 1.000 29.39615 250 VAL A N 1
ATOM 2089 C CA . VAL B 2 249 ? 34.06800 1.90200 35.09300 1.000 30.21548 250 VAL A CA 1
ATOM 2090 C C . VAL B 2 249 ? 33.77600 2.20700 36.55900 1.000 30.95895 250 VAL A C 1
ATOM 2091 O O . VAL B 2 249 ? 32.98600 3.11400 36.84000 1.000 30.44289 250 VAL A O 1
ATOM 2095 N N . PRO B 2 250 ? 34.33600 1.47500 37.52500 1.000 33.32629 251 PRO A N 1
ATOM 2096 C CA . PRO B 2 250 ? 34.14200 1.87300 38.93300 1.000 34.01278 251 PRO A CA 1
ATOM 2097 C C . PRO B 2 250 ? 34.97600 3.11000 39.24700 1.000 32.65596 251 PRO A C 1
ATOM 2098 O O . PRO B 2 250 ? 36.07400 3.28600 38.71100 1.000 31.61201 251 PRO A O 1
ATOM 2102 N N . SER B 2 251 ? 34.43200 3.99200 40.08400 1.000 41.05419 252 SER A N 1
ATOM 2103 C CA . SER B 2 251 ? 35.18900 5.13200 40.57600 1.000 39.50486 252 SER A CA 1
ATOM 2104 C C . SER B 2 251 ? 36.49600 4.65400 41.18900 1.000 39.13418 252 SER A C 1
ATOM 2105 O O . SER B 2 251 ? 36.50300 3.75300 42.02900 1.000 40.21513 252 SER A O 1
ATOM 2108 N N . GLY B 2 252 ? 37.60900 5.23700 40.74100 1.000 36.04254 253 GLY A N 1
ATOM 2109 C CA . GLY B 2 252 ? 38.91600 4.91100 41.26900 1.000 35.51401 253 GLY A CA 1
ATOM 2110 C C . GLY B 2 252 ? 39.63000 3.78200 40.56400 1.000 35.60129 253 GLY A C 1
ATOM 2111 O O . GLY B 2 252 ? 40.76000 3.44900 40.94000 1.000 35.36750 253 GLY A O 1
ATOM 2112 N N . GLU B 2 253 ? 39.00200 3.16000 39.57400 1.000 33.90460 254 GLU A N 1
ATOM 2113 C CA . GLU B 2 253 ? 39.65800 2.16800 38.73900 1.000 34.16256 254 GLU A CA 1
ATOM 2114 C C . GLU B 2 253 ? 39.87200 2.69600 37.32500 1.000 32.78966 254 GLU A C 1
ATOM 2115 O O . GLU B 2 253 ? 40.16100 1.92500 36.40800 1.000 32.93812 254 GLU A O 1
ATOM 2121 N N . GLU B 2 254 ? 39.75500 4.01700 37.14900 1.000 33.25415 255 GLU A N 1
ATOM 2122 C CA . GLU B 2 254 ? 39.86700 4.65000 35.83600 1.000 32.13233 255 GLU A CA 1
ATOM 2123 C C . GLU B 2 254 ? 41.23500 4.43800 35.19200 1.000 30.66540 255 GLU A C 1
ATOM 2124 O O . GLU B 2 254 ? 41.34100 4.42600 33.95700 1.000 30.07221 255 GLU A O 1
ATOM 2130 N N . GLN B 2 255 ? 42.28700 4.27900 36.00300 1.000 32.32874 256 GLN A N 1
ATOM 2131 C CA . GLN B 2 255 ? 43.64800 4.24000 35.48100 1.000 31.72453 256 GLN A CA 1
ATOM 2132 C C . GLN B 2 255 ? 43.98000 2.92500 34.78400 1.000 32.56564 256 GLN A C 1
ATOM 2133 O O . GLN B 2 255 ? 44.98800 2.86200 34.06600 1.000 32.35175 256 GLN A O 1
ATOM 2139 N N . ARG B 2 256 ? 43.15400 1.88500 34.96200 1.000 43.20435 257 ARG A N 1
ATOM 2140 C CA . ARG B 2 256 ? 43.33400 0.57400 34.34400 1.000 43.68873 257 ARG A CA 1
ATOM 2141 C C . ARG B 2 256 ? 42.80000 0.50800 32.91900 1.000 43.53977 257 ARG A C 1
ATOM 2142 O O . ARG B 2 256 ? 43.04800 -0.48200 32.22400 1.000 43.66737 257 ARG A O 1
ATOM 2150 N N . TYR B 2 257 ? 42.05000 1.51900 32.48400 1.000 31.52801 258 TYR A N 1
ATOM 2151 C CA . TYR B 2 257 ? 41.35700 1.49300 31.20700 1.000 31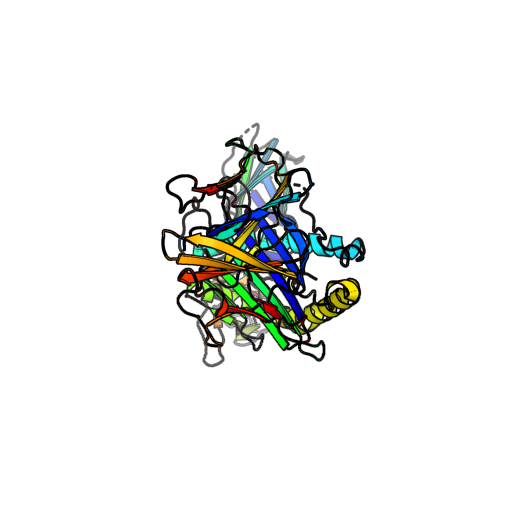.44337 258 TYR A CA 1
ATOM 2152 C C . TYR B 2 257 ? 42.12800 2.30900 30.17000 1.000 29.76777 258 TYR A C 1
ATOM 2153 O O . TYR B 2 257 ? 42.49100 3.46600 30.42200 1.000 28.60998 258 TYR A O 1
ATOM 2162 N N . THR B 2 258 ? 42.38700 1.69400 29.01600 1.000 33.42035 259 THR A N 1
ATOM 2163 C CA . THR B 2 258 ? 43.02200 2.35000 27.88200 1.000 31.90573 259 THR A CA 1
ATOM 2164 C C . THR B 2 258 ? 42.08800 2.26300 26.68700 1.000 32.35253 259 THR A C 1
ATOM 2165 O O . THR B 2 258 ? 41.45300 1.22500 26.46100 1.000 33.72051 259 THR A O 1
ATOM 2169 N N . CYS B 2 259 ? 41.99800 3.35000 25.93400 1.000 28.02933 260 CYS A N 1
ATOM 2170 C CA . CYS B 2 259 ? 41.27100 3.34600 24.67500 1.000 28.24084 260 CYS A CA 1
ATOM 2171 C C . CYS B 2 259 ? 42.25900 3.18900 23.52600 1.000 26.85347 260 CYS A C 1
ATOM 2172 O O . CYS B 2 259 ? 43.33600 3.79600 23.52900 1.000 25.34266 260 CYS A O 1
ATOM 2175 N N . HIS B 2 260 ? 41.89200 2.34800 22.56000 1.000 25.16928 261 HIS A N 1
ATOM 2176 C CA . HIS B 2 260 ? 42.73700 1.97900 21.43200 1.000 24.72337 261 HIS A CA 1
ATOM 2177 C C . HIS B 2 260 ? 42.03600 2.32700 20.13300 1.000 24.11089 261 HIS A C 1
ATOM 2178 O O . HIS B 2 260 ? 40.88400 1.93000 19.91400 1.000 25.37628 261 HIS A O 1
ATOM 2185 N N . VAL B 2 261 ? 42.73000 3.06000 19.27400 1.000 23.38658 262 VAL A N 1
ATOM 2186 C CA . VAL B 2 261 ? 42.14300 3.61000 18.06100 1.000 22.40939 262 VAL A CA 1
ATOM 2187 C C . VAL B 2 261 ? 42.88200 3.03800 16.86800 1.000 22.71441 262 VAL A C 1
ATOM 2188 O O . VAL B 2 261 ? 44.10100 3.21100 16.74000 1.000 22.77224 262 VAL A O 1
ATOM 2192 N N . GLN B 2 262 ? 42.12100 2.34100 16.02600 1.000 36.57408 263 GLN A N 1
ATOM 2193 C CA . GLN B 2 262 ? 42.67400 1.73000 14.79800 1.000 36.24490 263 GLN A CA 1
ATOM 2194 C C . GLN B 2 262 ? 42.02100 2.38600 13.58000 1.000 35.96795 263 GLN A C 1
ATOM 2195 O O . GLN B 2 262 ? 40.78600 2.38200 13.49800 1.000 36.92002 263 GLN A O 1
ATOM 2201 N N . HIS B 2 263 ? 42.83100 2.91700 12.68100 1.000 21.39191 264 HIS A N 1
ATOM 2202 C CA . HIS B 2 263 ? 42.43100 3.62300 11.48400 1.000 20.49161 264 HIS A CA 1
ATOM 2203 C C . HIS B 2 263 ? 43.58200 3.47200 10.50600 1.000 20.89062 264 HIS A C 1
ATOM 2204 O O . HIS B 2 263 ? 44.74600 3.58700 10.89000 1.000 21.94933 264 HIS A O 1
ATOM 2211 N N . GLU B 2 264 ? 43.24700 3.20800 9.24800 1.000 41.78707 265 GLU A N 1
ATOM 2212 C CA . GLU B 2 264 ? 44.25400 2.99000 8.21400 1.000 41.45058 265 GLU A CA 1
ATOM 2213 C C . GLU B 2 264 ? 45.16100 4.19900 7.98900 1.000 40.53257 265 GLU A C 1
ATOM 2214 O O . GLU B 2 264 ? 46.25600 4.03900 7.43900 1.000 40.58286 265 GLU A O 1
ATOM 2220 N N . GLY B 2 265 ? 44.73800 5.39600 8.40200 1.000 37.20909 266 GLY A N 1
ATOM 2221 C CA . GLY B 2 265 ? 45.55300 6.59200 8.27500 1.000 36.34740 266 GLY A CA 1
ATOM 2222 C C . GLY B 2 265 ? 46.52100 6.82300 9.42100 1.000 36.05356 266 GLY A C 1
ATOM 2223 O O . GLY B 2 265 ? 46.91100 7.97500 9.64700 1.000 35.40582 266 GLY A O 1
ATOM 2224 N N . LEU B 2 266 ? 46.93800 5.74300 10.10400 1.000 37.72521 267 LEU A N 1
ATOM 2225 C CA . LEU B 2 266 ? 47.75300 5.77900 11.33600 1.000 38.58257 267 LEU A CA 1
ATOM 2226 C C . LEU B 2 266 ? 48.89300 4.76600 11.24600 1.000 41.10248 267 LEU A C 1
ATOM 2227 O O . LEU B 2 266 ? 48.63100 3.56300 11.03300 1.000 41.55422 267 LEU A O 1
ATOM 2232 N N . PRO B 2 267 ? 50.16400 5.17300 11.39400 1.000 29.20586 268 PRO A N 1
ATOM 2233 C CA . PRO B 2 267 ? 51.27000 4.19300 11.32200 1.000 32.03456 268 PRO A CA 1
ATOM 2234 C C . PRO B 2 267 ? 51.47100 3.37500 12.58700 1.000 33.17641 268 PRO A C 1
ATOM 2235 O O . PRO B 2 267 ? 52.25200 2.41300 12.56600 1.000 35.67302 268 PRO A O 1
ATOM 2239 N N . GLU B 2 268 ? 50.81600 3.75200 13.68200 1.000 43.51924 269 GLU A N 1
ATOM 2240 C CA . GLU B 2 268 ? 50.76100 3.00600 14.91100 1.000 44.22360 269 GLU A CA 1
ATOM 2241 C C . GLU B 2 268 ? 49.35700 3.24700 15.44500 1.000 41.51103 269 GLU A C 1
ATOM 2242 O O . GLU B 2 268 ? 48.81800 4.35100 15.27500 1.000 39.63194 269 GLU A O 1
ATOM 2248 N N . PRO B 2 269 ? 48.75100 2.26100 16.09600 1.000 30.91451 270 PRO A N 1
ATOM 2249 C CA . PRO B 2 269 ? 47.47300 2.52000 16.75500 1.000 28.76511 270 PRO A CA 1
ATOM 2250 C C . PRO B 2 269 ? 47.65800 3.55100 17.85500 1.000 28.31476 270 PRO A C 1
ATOM 2251 O O . PRO B 2 269 ? 48.73900 3.68400 18.43900 1.000 30.05512 270 PRO A O 1
ATOM 2255 N N . LEU B 2 270 ? 46.59600 4.31300 18.09800 1.000 33.40349 271 LEU A N 1
ATOM 2256 C CA . LEU B 2 270 ? 46.55200 5.28000 19.19000 1.000 32.86682 271 LEU A CA 1
ATOM 2257 C C . LEU B 2 270 ? 46.03800 4.61200 20.46000 1.000 33.49376 271 LEU A C 1
ATOM 2258 O O . LEU B 2 270 ? 44.98200 3.97000 20.45200 1.000 34.33120 271 LEU A O 1
ATOM 2263 N N . THR B 2 271 ? 46.78500 4.76200 21.55200 1.000 30.12998 272 THR A N 1
ATOM 2264 C CA . THR B 2 271 ? 46.31500 4.36100 22.87100 1.000 30.65642 272 THR A CA 1
ATOM 2265 C C . THR B 2 271 ? 46.09500 5.61600 23.70200 1.000 29.84086 272 THR A C 1
ATOM 2266 O O . THR B 2 271 ? 46.98500 6.47000 23.77800 1.000 29.99008 272 THR A O 1
ATOM 2270 N N . LEU B 2 272 ? 44.92200 5.73000 24.33100 1.000 33.29739 273 LEU A N 1
ATOM 2271 C CA . LEU B 2 272 ? 44.57900 6.89400 25.14400 1.000 32.77032 273 LEU A CA 1
ATOM 2272 C C . LEU B 2 272 ? 44.27600 6.46900 26.57700 1.000 33.88384 273 LEU A C 1
ATOM 2273 O O . LEU B 2 272 ? 43.85100 5.33700 26.81600 1.000 35.30153 273 LEU A O 1
ATOM 2278 N N . ARG B 2 273 ? 44.46800 7.39800 27.52500 1.000 36.52298 274 ARG A N 1
ATOM 2279 C CA . ARG B 2 273 ? 44.16300 7.17700 28.94100 1.000 37.50148 274 ARG A CA 1
ATOM 2280 C C . ARG B 2 273 ? 43.75400 8.47400 29.61200 1.000 37.05691 274 ARG A C 1
ATOM 2281 O O . ARG B 2 273 ? 44.55800 9.40500 29.68500 1.000 36.42849 274 ARG A O 1
ATOM 2289 N N . TRP B 2 274 ? 42.53900 8.51900 30.15200 1.000 30.86695 275 TRP A N 1
ATOM 2290 C CA . TRP B 2 274 ? 42.14600 9.64500 30.99300 1.000 30.75368 275 TRP A CA 1
ATOM 2291 C C . TRP B 2 274 ? 42.98400 9.62000 32.26700 1.000 31.09000 275 TRP A C 1
ATOM 2292 O O . TRP B 2 274 ? 42.98100 8.62900 33.01100 1.000 32.14117 275 TRP A O 1
ATOM 2303 N N . GLU B 2 275 ? 43.72100 10.68300 32.49800 1.000 45.50123 276 GLU A N 1
ATOM 2304 C CA . GLU B 2 275 ? 44.35300 10.82200 33.78300 1.000 46.01112 276 GLU A CA 1
ATOM 2305 C C . GLU B 2 275 ? 43.69400 11.97600 34.52100 1.000 46.49235 276 GLU A C 1
ATOM 2306 O O . GLU B 2 275 ? 43.31200 12.96700 33.88600 1.000 46.34118 276 GLU A O 1
ATOM 2312 N N . PRO B 2 276 ? 43.51400 11.86200 35.85000 1.000 38.23687 277 PRO A N 1
ATOM 2313 C CA . PRO B 2 276 ? 42.97600 12.93900 36.68300 1.000 38.87768 277 PRO A CA 1
ATOM 2314 C C . PRO B 2 276 ? 43.97900 14.05900 36.93400 1.000 39.14852 277 PRO A C 1
ATOM 2315 O O . PRO B 2 276 ? 45.19300 13.82800 37.02200 1.000 38.95112 277 PRO A O 1
ATOM 2320 N N . ILE C 3 21 ? 8.43100 -3.33600 4.94100 1.000 74.25733 2 ILE B N 1
ATOM 2321 C CA . ILE C 3 21 ? 9.49500 -3.06000 5.90900 1.000 70.86302 2 ILE B CA 1
ATOM 2322 C C . ILE C 3 21 ? 9.44900 -1.62500 6.41900 1.000 68.86649 2 ILE B C 1
ATOM 2323 O O . ILE C 3 21 ? 9.47400 -0.67300 5.63000 1.000 68.08997 2 ILE B O 1
ATOM 2328 N N . GLN C 3 22 ? 9.39100 -1.46700 7.74400 1.000 53.30793 3 GLN B N 1
ATOM 2329 C CA . GLN C 3 22 ? 9.42100 -0.15000 8.37000 1.000 51.25774 3 GLN B CA 1
ATOM 2330 C C . GLN C 3 22 ? 10.44300 -0.15000 9.49600 1.000 49.19995 3 GLN B C 1
ATOM 2331 O O . GLN C 3 22 ? 10.42500 -1.03400 10.35900 1.000 49.90543 3 GLN B O 1
ATOM 2337 N N . ARG C 3 23 ? 11.31400 0.86200 9.49000 1.000 45.81762 4 ARG B N 1
ATOM 2338 C CA . ARG C 3 23 ? 12.48200 0.96000 10.35700 1.000 43.89180 4 ARG B CA 1
ATOM 2339 C C . ARG C 3 23 ? 12.47800 2.32000 11.04500 1.000 42.26536 4 ARG B C 1
ATOM 2340 O O . ARG C 3 23 ? 12.43400 3.34700 10.36800 1.000 41.52810 4 ARG B O 1
ATOM 2348 N N . THR C 3 24 ? 12.54100 2.34000 12.37400 1.000 41.04766 5 THR B N 1
ATOM 2349 C CA . THR C 3 24 ? 12.56500 3.61600 13.08600 1.000 39.61989 5 THR B CA 1
ATOM 2350 C C . THR C 3 24 ? 13.94600 4.26400 12.96600 1.000 37.69059 5 THR B C 1
ATOM 2351 O O . THR C 3 24 ? 14.96500 3.57300 13.04700 1.000 37.35152 5 THR B O 1
ATOM 2355 N N . PRO C 3 25 ? 14.02200 5.58200 12.78500 1.000 28.09170 6 PRO B N 1
ATOM 2356 C CA . PRO C 3 25 ? 15.33400 6.21400 12.62900 1.000 26.10793 6 PRO B CA 1
ATOM 2357 C C . PRO C 3 25 ? 16.14400 6.19200 13.91800 1.000 25.18466 6 PRO B C 1
ATOM 2358 O O . PRO C 3 25 ? 15.59500 6.22500 15.02000 1.000 25.55251 6 PRO B O 1
ATOM 2362 N N . LYS C 3 26 ? 17.46800 6.12300 13.75700 1.000 34.94466 7 LYS B N 1
ATOM 2363 C CA . LYS C 3 26 ? 18.41600 6.44000 14.81700 1.000 33.52761 7 LYS B CA 1
ATOM 2364 C C . LYS C 3 26 ? 18.77800 7.91500 14.70600 1.000 31.06966 7 LYS B C 1
ATOM 2365 O O . LYS C 3 26 ? 19.00400 8.42000 13.59700 1.000 30.32914 7 LYS B O 1
ATOM 2371 N N . ILE C 3 27 ? 18.82300 8.60400 15.85300 1.000 31.96417 8 ILE B N 1
ATOM 2372 C CA . ILE C 3 27 ? 18.99100 10.05800 15.92600 1.000 29.76976 8 ILE B CA 1
ATOM 2373 C C . ILE C 3 27 ? 20.24300 10.36900 16.74700 1.000 28.16621 8 ILE B C 1
ATOM 2374 O O . ILE C 3 27 ? 20.36400 9.91400 17.89300 1.000 28.57039 8 ILE B O 1
ATOM 2379 N N . GLN C 3 28 ? 21.16100 11.15900 16.17400 1.000 24.82117 9 GLN B N 1
ATOM 2380 C CA . GLN C 3 28 ? 22.32600 11.67000 16.89700 1.000 23.70934 9 GLN B CA 1
ATOM 2381 C C . GLN C 3 28 ? 22.41300 13.17400 16.67600 1.000 22.25585 9 GLN B C 1
ATOM 2382 O O . GLN C 3 28 ? 22.46400 13.63300 15.53100 1.000 21.75464 9 GLN B O 1
ATOM 2388 N N . VAL C 3 29 ? 22.42600 13.93600 17.76800 1.000 32.10058 10 VAL B N 1
ATOM 2389 C CA . VAL C 3 29 ? 22.58000 15.38700 17.73200 1.000 31.17620 10 VAL B CA 1
ATOM 2390 C C . VAL C 3 29 ? 24.00400 15.69600 18.18400 1.000 31.29722 10 VAL B C 1
ATOM 2391 O O . VAL C 3 29 ? 24.47100 15.14900 19.19200 1.000 31.87474 10 VAL B O 1
ATOM 2395 N N . TYR C 3 30 ? 24.65500 16.59900 17.47400 1.000 19.14771 11 TYR B N 1
ATOM 2396 C CA . TYR C 3 30 ? 26.06900 16.89700 17.77700 1.000 19.58009 11 TYR B CA 1
ATOM 2397 C C . TYR C 3 30 ? 26.54500 18.09900 17.00100 1.000 19.79642 11 TYR B C 1
ATOM 2398 O O . TYR C 3 30 ? 25.84100 18.59700 16.11400 1.000 19.40573 11 TYR B O 1
ATOM 2407 N N . SER C 3 31 ? 27.74100 18.56000 17.33000 1.000 22.06656 12 SER B N 1
ATOM 2408 C CA . SER C 3 31 ? 28.37000 19.67700 16.63900 1.000 23.30255 12 SER B CA 1
ATOM 2409 C C . SER C 3 31 ? 29.44700 19.16500 15.67600 1.000 23.73692 12 SER B C 1
ATOM 2410 O O . SER C 3 31 ? 29.98600 18.06600 15.84100 1.000 23.73126 12 SER B O 1
ATOM 2413 N N . ARG C 3 32 ? 29.73700 19.97700 14.64800 1.000 21.24375 13 ARG B N 1
ATOM 2414 C CA . ARG C 3 32 ? 30.81800 19.65300 13.72200 1.000 21.81267 13 ARG B CA 1
ATOM 2415 C C . ARG C 3 32 ? 32.16900 19.65200 14.42600 1.000 23.05717 13 ARG B C 1
ATOM 2416 O O . ARG C 3 32 ? 33.02800 18.81100 14.11800 1.000 23.61872 13 ARG B O 1
ATOM 2424 N N . HIS C 3 33 ? 32.37800 20.57500 15.36700 1.000 23.55267 14 HIS B N 1
ATOM 2425 C CA . HIS C 3 33 ? 33.60600 20.69800 16.12800 1.000 25.55994 14 HIS B CA 1
ATOM 2426 C C . HIS C 3 33 ? 33.25900 20.72400 17.61400 1.000 26.20001 14 HIS B C 1
ATOM 2427 O O . HIS C 3 33 ? 32.11100 20.99600 17.97100 1.000 24.92530 14 HIS B O 1
ATOM 2434 N N . PRO C 3 34 ? 34.23500 20.45900 18.48800 1.000 28.34439 15 PRO B N 1
ATOM 2435 C CA . PRO C 3 34 ? 33.94200 20.56300 19.92800 1.000 29.37899 15 PRO B CA 1
ATOM 2436 C C . PRO C 3 34 ? 33.34900 21.92400 20.23800 1.000 29.37444 15 PRO B C 1
ATOM 2437 O O . PRO C 3 34 ? 33.84300 22.95600 19.77800 1.000 30.50170 15 PRO B O 1
ATOM 2441 N N . ALA C 3 35 ? 32.24000 21.91200 20.97200 1.000 27.51492 16 ALA B N 1
ATOM 2442 C CA . ALA C 3 35 ? 31.56400 23.14300 21.33600 1.000 27.39016 16 ALA B CA 1
ATOM 2443 C C . ALA C 3 35 ? 32.50500 24.06000 22.10200 1.000 30.19145 16 ALA B C 1
ATOM 2444 O O . ALA C 3 35 ? 33.19200 23.63700 23.04100 1.000 32.13354 16 ALA B O 1
ATOM 2446 N N . GLU C 3 36 ? 32.55100 25.31600 21.67000 1.000 39.87124 17 GLU B N 1
ATOM 2447 C CA . GLU C 3 36 ? 33.32100 26.36200 22.33000 1.000 42.46910 17 GLU B CA 1
ATOM 2448 C C . GLU C 3 36 ? 32.42500 27.59300 22.33000 1.000 41.70034 17 GLU B C 1
ATOM 2449 O O . GLU C 3 36 ? 32.15900 28.16700 21.26700 1.000 41.06219 17 GLU B O 1
ATOM 2455 N N . ASN C 3 37 ? 31.94000 27.94300 23.52400 1.000 49.27079 18 ASN B N 1
ATOM 2456 C CA . ASN C 3 37 ? 30.99800 29.08500 23.66200 1.000 49.87586 18 ASN B CA 1
ATOM 2457 C C . ASN C 3 37 ? 31.57900 30.32400 22.98500 1.000 51.34498 18 ASN B C 1
ATOM 2458 O O . ASN C 3 37 ? 32.74000 30.68000 23.28300 1.000 53.38926 18 ASN B O 1
ATOM 2463 N N . GLY C 3 38 ? 30.79900 30.94300 22.10100 1.000 33.52505 19 GLY B N 1
ATOM 2464 C CA . GLY C 3 38 ? 31.21800 32.14300 21.42300 1.000 35.05647 19 GLY B CA 1
ATOM 2465 C C . GLY C 3 38 ? 31.90700 31.93200 20.09300 1.000 34.29905 19 GLY B C 1
ATOM 2466 O O . GLY C 3 38 ? 32.21300 32.92400 19.42100 1.000 35.64068 19 GLY B O 1
ATOM 2467 N N . LYS C 3 39 ? 32.14400 30.68300 19.67500 1.000 39.19942 20 LYS B N 1
ATOM 2468 C CA . LYS C 3 39 ? 32.85000 30.39900 18.43100 1.000 38.71881 20 LYS B CA 1
ATOM 2469 C C . LYS C 3 39 ? 31.89800 29.77600 17.42200 1.000 36.33486 20 LYS B C 1
ATOM 2470 O O . LYS C 3 39 ? 31.07300 28.92500 17.77400 1.000 34.68346 20 LYS B O 1
ATOM 2476 N N . SER C 3 40 ? 32.03300 30.18500 16.16300 1.000 35.14208 21 SER B N 1
ATOM 2477 C CA . SER C 3 40 ? 31.20700 29.61500 15.11200 1.000 36.04301 21 SER B CA 1
ATOM 2478 C C . SER C 3 40 ? 31.42800 28.11200 15.03000 1.000 33.44719 21 SER B C 1
ATOM 2479 O O . SER C 3 40 ? 32.51900 27.61200 15.31600 1.000 31.76302 21 SER B O 1
ATOM 2482 N N . ASN C 3 41 ? 30.38000 27.40700 14.60700 1.000 26.71432 22 ASN B N 1
ATOM 2483 C CA . ASN C 3 41 ? 30.29500 25.95000 14.59200 1.000 24.05984 22 ASN B CA 1
ATOM 2484 C C . ASN C 3 41 ? 29.11600 25.57400 13.70400 1.000 25.67257 22 ASN B C 1
ATOM 2485 O O . ASN C 3 41 ? 28.45200 26.43600 13.12600 1.000 29.00763 22 ASN B O 1
ATOM 2490 N N . PHE C 3 42 ? 28.81800 24.28600 13.64200 1.000 22.56408 23 PHE B N 1
ATOM 2491 C CA . PHE C 3 42 ? 27.65300 23.78500 12.93400 1.000 23.79546 23 PHE B CA 1
ATOM 2492 C C . PHE C 3 42 ? 26.98600 22.78500 13.85300 1.000 21.05584 23 PHE B C 1
ATOM 2493 O O . PHE C 3 42 ? 27.67100 21.97300 14.47900 1.000 19.56083 23 PHE B O 1
ATOM 2501 N N . LEU C 3 43 ? 25.66800 22.87100 13.97900 1.000 24.82042 24 LEU B N 1
ATOM 2502 C CA . LEU C 3 43 ? 24.91400 21.91300 14.77600 1.000 22.00743 24 LEU B CA 1
ATOM 2503 C C . LEU C 3 43 ? 24.28200 20.89200 13.83500 1.000 22.65251 24 LEU B C 1
ATOM 2504 O O . LEU C 3 43 ? 23.54800 21.27000 12.91000 1.000 26.44067 24 LEU B O 1
ATOM 2509 N N . ASN C 3 44 ? 24.55800 19.60400 14.07800 1.000 25.97506 25 ASN B N 1
ATOM 2510 C CA . ASN C 3 44 ? 24.16100 18.51300 13.19200 1.000 26.25234 25 ASN B CA 1
ATOM 2511 C C . ASN C 3 44 ? 23.11400 17.61800 13.84100 1.000 25.03453 25 ASN B C 1
ATOM 2512 O O . ASN C 3 44 ? 23.18200 17.33700 15.04300 1.000 23.93481 25 ASN B O 1
ATOM 2517 N N . CYS C 3 45 ? 22.16500 17.14400 13.03100 1.000 24.80816 26 CYS B N 1
ATOM 2518 C CA . CYS C 3 45 ? 21.29700 16.02700 13.39600 1.000 23.78302 26 CYS B CA 1
ATOM 2519 C C . CYS C 3 45 ? 21.40200 14.93600 12.34500 1.000 24.20490 26 CYS B C 1
ATOM 2520 O O . CYS C 3 45 ? 20.87500 15.08700 11.24100 1.000 26.27361 26 CYS B O 1
ATOM 2523 N N . TYR C 3 46 ? 22.02900 13.81700 12.70900 1.000 20.15041 27 TYR B N 1
ATOM 2524 C CA . TYR C 3 46 ? 22.19400 12.67500 11.82400 1.000 20.37584 27 TYR B CA 1
ATOM 2525 C C . TYR C 3 46 ? 21.07000 11.68900 12.09400 1.000 20.26799 27 TYR B C 1
ATOM 2526 O O . TYR C 3 46 ? 20.98700 11.12600 13.19500 1.000 20.46907 27 TYR B O 1
ATOM 2535 N N . VAL C 3 47 ? 20.19700 11.48300 11.10900 1.000 18.17456 28 VAL B N 1
ATOM 2536 C CA . VAL C 3 47 ? 19.15600 10.46500 11.20000 1.000 18.20950 28 VAL B CA 1
ATOM 2537 C C . VAL C 3 47 ? 19.49200 9.36000 10.20400 1.000 18.37683 28 VAL B C 1
ATOM 2538 O O . VAL C 3 47 ? 19.83300 9.63200 9.04700 1.000 18.74718 28 VAL B O 1
ATOM 2542 N N . SER C 3 48 ? 19.45500 8.11500 10.67000 1.000 18.37963 29 SER B N 1
ATOM 2543 C CA . SER C 3 48 ? 19.84800 6.97900 9.85600 1.000 18.84795 29 SER B CA 1
ATOM 2544 C C . SER C 3 48 ? 19.02700 5.75100 10.24100 1.000 19.24987 29 SER B C 1
ATOM 2545 O O . SER C 3 48 ? 18.22600 5.77600 11.17800 1.000 19.21923 29 SER B O 1
ATOM 2548 N N . GLY C 3 49 ? 19.24300 4.66000 9.51500 1.000 19.23834 30 GLY B N 1
ATOM 2549 C CA . GLY C 3 49 ? 18.57900 3.41100 9.81800 1.000 19.91571 30 GLY B CA 1
ATOM 2550 C C . GLY C 3 49 ? 17.08200 3.37900 9.61900 1.000 19.02461 30 GLY B C 1
ATOM 2551 O O . GLY C 3 49 ? 16.45100 2.41700 10.06600 1.000 19.51422 30 GLY B O 1
ATOM 2552 N N . PHE C 3 50 ? 16.48900 4.36600 8.94300 1.000 21.97010 31 PHE B N 1
ATOM 2553 C CA . PHE C 3 50 ? 15.03800 4.46200 8.84300 1.000 22.40241 31 PHE B CA 1
ATOM 2554 C C . PHE C 3 50 ? 14.52600 4.07100 7.45900 1.000 23.03800 31 PHE B C 1
ATOM 2555 O O . PHE C 3 50 ? 15.22200 4.22200 6.45200 1.000 23.02034 31 PHE B O 1
ATOM 2563 N N . HIS C 3 51 ? 13.29400 3.55400 7.42000 1.000 22.50126 32 HIS B N 1
ATOM 2564 C CA . HIS C 3 51 ? 12.61100 3.21900 6.17400 1.000 23.79029 32 HIS B CA 1
ATOM 2565 C C . HIS C 3 51 ? 11.11800 3.28900 6.48900 1.000 26.19820 32 HIS B C 1
ATOM 2566 O O . HIS C 3 51 ? 10.69000 2.74000 7.51200 1.000 25.19509 32 HIS B O 1
ATOM 2573 N N . PRO C 3 52 ? 10.27100 3.94400 5.65800 1.000 23.74418 33 PRO B N 1
ATOM 2574 C CA . PRO C 3 52 ? 10.58600 4.62700 4.38900 1.000 26.55812 33 PRO B CA 1
ATOM 2575 C C . PRO C 3 52 ? 11.27700 5.97800 4.53000 1.000 27.14069 33 PRO B C 1
ATOM 2576 O O . PRO C 3 52 ? 11.47400 6.47000 5.62600 1.000 26.31962 33 PRO B O 1
ATOM 2580 N N . SER C 3 53 ? 11.60600 6.59100 3.38400 1.000 30.83000 34 SER B N 1
ATOM 2581 C CA . SER C 3 53 ? 12.47400 7.76400 3.30300 1.000 30.45959 34 SER B CA 1
ATOM 2582 C C . SER C 3 53 ? 11.80500 9.07000 3.72700 1.000 32.44080 34 SER B C 1
ATOM 2583 O O . SER C 3 53 ? 12.51000 10.04400 4.01000 1.000 32.24973 34 SER B O 1
ATOM 2586 N N . ASP C 3 54 ? 10.48100 9.12000 3.78800 1.000 49.11890 35 ASP B N 1
ATOM 2587 C CA . ASP C 3 54 ? 9.77600 10.30500 4.26800 1.000 49.71421 35 ASP B CA 1
ATOM 2588 C C . ASP C 3 54 ? 10.08400 10.50100 5.75500 1.000 47.97443 35 ASP B C 1
ATOM 2589 O O . ASP C 3 54 ? 9.75700 9.63800 6.57600 1.000 46.47035 35 ASP B O 1
ATOM 2594 N N . ILE C 3 55 ? 10.72700 11.62500 6.08700 1.000 29.76698 36 ILE B N 1
ATOM 2595 C CA . ILE C 3 55 ? 11.13500 11.97000 7.45200 1.000 27.67179 36 ILE B CA 1
ATOM 2596 C C . ILE C 3 55 ? 11.07100 13.49000 7.60600 1.000 27.54677 36 ILE B C 1
ATOM 2597 O O . ILE C 3 55 ? 11.43700 14.23100 6.69000 1.000 28.82595 36 ILE B O 1
ATOM 2602 N N . GLU C 3 56 ? 10.59500 13.96500 8.75800 1.000 36.85420 37 GLU B N 1
ATOM 2603 C CA . GLU C 3 56 ? 10.59800 15.39600 9.07200 1.000 36.36464 37 GLU B CA 1
ATOM 2604 C C . GLU C 3 56 ? 11.63000 15.63400 10.16600 1.000 34.64883 37 GLU B C 1
ATOM 2605 O O . GLU C 3 56 ? 11.50800 15.08300 11.26300 1.000 33.50949 37 GLU B O 1
ATOM 2611 N N . VAL C 3 57 ? 12.64400 16.44400 9.88200 1.000 22.32452 38 VAL B N 1
ATOM 2612 C CA . VAL C 3 57 ? 13.68200 16.73200 10.86200 1.000 20.77245 38 VAL B CA 1
ATOM 2613 C C . VAL C 3 57 ? 13.80900 18.23900 11.03800 1.000 21.58137 38 VAL B C 1
ATOM 2614 O O . VAL C 3 57 ? 14.12600 18.95600 10.08100 1.000 22.12415 38 VAL B O 1
ATOM 2618 N N . ASP C 3 58 ? 13.60600 18.70800 12.27500 1.000 31.48165 39 ASP B N 1
ATOM 2619 C CA . ASP C 3 58 ? 13.81100 20.10200 12.63800 1.000 31.77234 39 ASP B CA 1
ATOM 2620 C C . ASP C 3 58 ? 14.95100 20.22400 13.64900 1.000 30.19824 39 ASP B C 1
ATOM 2621 O O . ASP C 3 58 ? 15.18800 19.30900 14.44900 1.000 28.80368 39 ASP B O 1
ATOM 2626 N N . LEU C 3 59 ? 15.66600 21.34500 13.60700 1.000 24.34830 40 LEU B N 1
ATOM 2627 C CA . LEU C 3 59 ? 16.64900 21.68100 14.62800 1.000 23.09072 40 LEU B CA 1
ATOM 2628 C C . LEU C 3 59 ? 16.09900 22.84100 15.44200 1.000 23.57935 40 LEU B C 1
ATOM 2629 O O . LEU C 3 59 ? 15.59900 23.81900 14.87300 1.000 25.04538 40 LEU B O 1
ATOM 2634 N N . LEU C 3 60 ? 16.19900 22.73200 16.76200 1.000 23.43007 41 LEU B N 1
ATOM 2635 C CA . LEU C 3 60 ? 15.46500 23.57500 17.69600 1.000 24.22770 41 LEU B CA 1
ATOM 2636 C C . LEU C 3 60 ? 16.46400 24.33000 18.56900 1.000 23.70339 41 LEU B C 1
ATOM 2637 O O . LEU C 3 60 ? 17.43600 23.73900 19.05100 1.000 22.48943 41 LEU B O 1
ATOM 2642 N N . LYS C 3 61 ? 16.24500 25.63100 18.74700 1.000 29.83377 42 LYS B N 1
ATOM 2643 C CA . LYS C 3 61 ? 17.02500 26.45000 19.66900 1.000 29.69359 42 LYS B CA 1
ATOM 2644 C C . LYS C 3 61 ? 16.08500 26.92700 20.77000 1.000 31.65291 42 LYS B C 1
ATOM 2645 O O . LYS C 3 61 ? 15.15800 27.70900 20.50900 1.000 33.85312 42 LYS B O 1
ATOM 2651 N N . ASN C 3 62 ? 16.32400 26.45300 21.99400 1.000 27.33533 43 ASN B N 1
ATOM 2652 C CA . ASN C 3 62 ? 15.43100 26.67300 23.13200 1.000 29.15550 43 ASN B CA 1
ATOM 2653 C C . ASN C 3 62 ? 13.97900 26.35000 22.78900 1.000 28.99435 43 ASN B C 1
ATOM 2654 O O . ASN C 3 62 ? 13.05200 27.06900 23.16600 1.000 30.41715 43 ASN B O 1
ATOM 2659 N N . GLY C 3 63 ? 13.77500 25.24000 22.08400 1.000 38.26469 44 GLY B N 1
ATOM 2660 C CA . GLY C 3 63 ? 12.42400 24.84700 21.74600 1.000 38.29473 44 GLY B CA 1
ATOM 2661 C C . GLY C 3 63 ? 11.86300 25.42500 20.46200 1.000 38.71262 44 GLY B C 1
ATOM 2662 O O . GLY C 3 63 ? 10.75300 25.04700 20.08600 1.000 38.87926 44 GLY B O 1
ATOM 2663 N N . GLU C 3 64 ? 12.58100 26.31500 19.76800 1.000 34.48695 45 GLU B N 1
ATOM 2664 C CA . GLU C 3 64 ? 12.05200 27.02400 18.60900 1.000 34.92058 45 GLU B CA 1
ATOM 2665 C C . GLU C 3 64 ? 12.72000 26.49300 17.34500 1.000 34.43494 45 GLU B C 1
ATOM 2666 O O . GLU C 3 64 ? 13.94400 26.32800 17.30400 1.000 34.01275 45 GLU B O 1
ATOM 2672 N N . ARG C 3 65 ? 11.92500 26.20700 16.31300 1.000 27.28002 46 ARG B N 1
ATOM 2673 C CA . ARG C 3 65 ? 12.49000 25.73200 15.04900 1.000 26.70317 46 ARG B CA 1
ATOM 2674 C C . ARG C 3 65 ? 13.50200 26.74000 14.50900 1.000 25.97330 46 ARG B C 1
ATOM 2675 O O . ARG C 3 65 ? 13.21000 27.93500 14.41700 1.000 26.50108 46 ARG B O 1
ATOM 2683 N N . ILE C 3 66 ? 14.70400 26.26100 14.18500 1.000 23.98112 47 ILE B N 1
ATOM 2684 C CA . ILE C 3 66 ? 15.64000 27.07100 13.42400 1.000 23.74035 47 ILE B CA 1
ATOM 2685 C C . ILE C 3 66 ? 15.17600 27.09800 11.97100 1.000 22.92182 47 ILE B C 1
ATOM 2686 O O . ILE C 3 66 ? 14.77300 26.06900 11.40700 1.000 21.67707 47 ILE B O 1
ATOM 2691 N N . GLU C 3 67 ? 15.16100 28.29000 11.37700 1.000 57.73666 48 GLU B N 1
ATOM 2692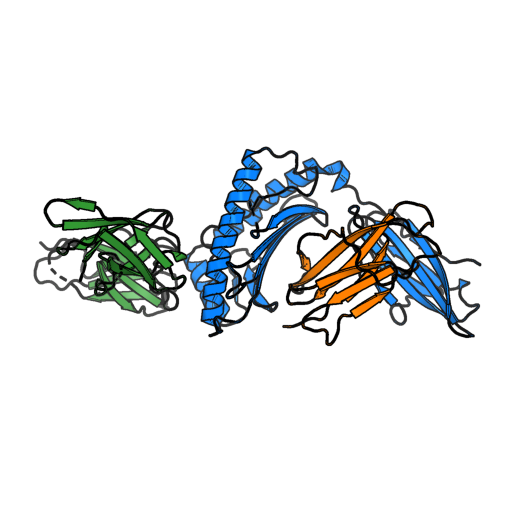 C CA . GLU C 3 67 ? 14.47400 28.42800 10.10400 1.000 56.76754 48 GLU B CA 1
ATOM 2693 C C . GLU C 3 67 ? 15.37800 28.11900 8.92100 1.000 54.89335 48 GLU B C 1
ATOM 2694 O O . GLU C 3 67 ? 14.91000 27.56900 7.92000 1.000 53.55826 48 GLU B O 1
ATOM 2700 N N . LYS C 3 68 ? 16.65900 28.46300 8.98700 1.000 46.85186 49 LYS B N 1
ATOM 2701 C CA . LYS C 3 68 ? 17.56300 28.15400 7.87800 1.000 45.61061 49 LYS B CA 1
ATOM 2702 C C . LYS C 3 68 ? 18.33200 26.90000 8.28300 1.000 45.23858 49 LYS B C 1
ATOM 2703 O O . LYS C 3 68 ? 19.30800 26.95800 9.03500 1.000 46.79908 49 LYS B O 1
ATOM 2709 N N . VAL C 3 69 ? 17.84800 25.74900 7.81700 1.000 30.67581 50 VAL B N 1
ATOM 2710 C CA . VAL C 3 69 ? 18.47400 24.45600 8.05900 1.000 30.05355 50 VAL B CA 1
ATOM 2711 C C . VAL C 3 69 ? 18.62200 23.73400 6.72600 1.000 27.97341 50 VAL B C 1
ATOM 2712 O O . VAL C 3 69 ? 17.66700 23.63400 5.94700 1.000 26.37362 50 VAL B O 1
ATOM 2716 N N . GLU C 3 70 ? 19.82200 23.24000 6.45900 1.000 40.21029 51 GLU B N 1
ATOM 2717 C CA . GLU C 3 70 ? 20.08100 22.49300 5.24500 1.000 38.98044 51 GLU B CA 1
ATOM 2718 C C . GLU C 3 70 ? 20.24400 21.02000 5.58100 1.000 38.12735 51 GLU B C 1
ATOM 2719 O O . GLU C 3 70 ? 20.31500 20.63200 6.74800 1.000 38.67070 51 GLU B O 1
ATOM 2725 N N . HIS C 3 71 ? 20.28200 20.19100 4.54800 1.000 32.69128 52 HIS B N 1
ATOM 2726 C CA . HIS C 3 71 ? 20.49100 18.76700 4.74500 1.000 31.95387 52 HIS B CA 1
ATOM 2727 C C . HIS C 3 71 ? 21.16100 18.16800 3.51800 1.000 32.92933 52 HIS B C 1
ATOM 2728 O O . HIS C 3 71 ? 21.11500 18.72000 2.42100 1.000 33.06491 52 HIS B O 1
ATOM 2735 N N . SER C 3 72 ? 21.79300 17.02100 3.72600 1.000 22.57757 53 SER B N 1
ATOM 2736 C CA . SER C 3 72 ? 22.46800 16.31500 2.65700 1.000 23.96801 53 SER B CA 1
ATOM 2737 C C . SER C 3 72 ? 21.45600 15.59900 1.77500 1.000 20.74749 53 SER B C 1
ATOM 2738 O O . SER C 3 72 ? 20.28100 15.42900 2.12000 1.000 17.81204 53 SER B O 1
ATOM 2741 N N . ASP C 3 73 ? 21.93900 15.16000 0.62500 1.000 29.44163 54 ASP B N 1
ATOM 2742 C CA . ASP C 3 73 ? 21.09800 14.46100 -0.31800 1.000 27.41112 54 ASP B CA 1
ATOM 2743 C C . ASP C 3 73 ? 20.84000 13.04500 0.16800 1.000 26.23318 54 ASP B C 1
ATOM 2744 O O . ASP C 3 73 ? 21.68100 12.43200 0.84100 1.000 27.46839 54 ASP B O 1
ATOM 2749 N N . LEU C 3 74 ? 19.64600 12.54500 -0.13500 1.000 17.62737 55 LEU B N 1
ATOM 2750 C CA . LEU C 3 74 ? 19.24500 11.23100 0.35200 1.000 16.91668 55 LEU B CA 1
ATOM 2751 C C . LEU C 3 74 ? 20.21500 10.15400 -0.11900 1.000 18.41911 55 LEU B C 1
ATOM 2752 O O . LEU C 3 74 ? 20.51800 10.05000 -1.31100 1.000 19.45307 55 LEU B O 1
ATOM 2757 N N . SER C 3 75 ? 20.72600 9.38000 0.83600 1.000 18.58585 56 SER B N 1
ATOM 2758 C CA . SER C 3 75 ? 21.48800 8.17800 0.55900 1.000 19.14115 56 SER B CA 1
ATOM 2759 C C . SER C 3 75 ? 21.01500 7.08000 1.49900 1.000 18.63303 56 SER B C 1
ATOM 2760 O O . SER C 3 75 ? 20.21800 7.32000 2.40600 1.000 18.26201 56 SER B O 1
ATOM 2763 N N . PHE C 3 76 ? 21.53800 5.87300 1.30900 1.000 19.19413 57 PHE B N 1
ATOM 2764 C CA . PHE C 3 76 ? 21.12600 4.75400 2.14300 1.000 19.83985 57 PHE B CA 1
ATOM 2765 C C . PHE C 3 76 ? 22.31100 3.82900 2.35000 1.000 19.96292 57 PHE B C 1
ATOM 2766 O O . PHE C 3 76 ? 23.30000 3.89100 1.61600 1.000 19.54674 57 PHE B O 1
ATOM 2774 N N . SER C 3 77 ? 22.21200 2.99400 3.39300 1.000 29.25667 58 SER B N 1
ATOM 2775 C CA . SER C 3 77 ? 23.26500 2.05600 3.75700 1.000 29.94013 58 SER B CA 1
ATOM 2776 C C . SER C 3 77 ? 23.08100 0.73800 2.99600 1.000 31.22330 58 SER B C 1
ATOM 2777 O O . SER C 3 77 ? 22.21900 0.60200 2.11900 1.000 31.28083 58 SER B O 1
ATOM 2780 N N . LYS C 3 78 ? 23.88100 -0.26000 3.37000 1.000 39.61624 59 LYS B N 1
ATOM 2781 C CA . LYS C 3 78 ? 23.82600 -1.58200 2.75500 1.000 41.16158 59 LYS B CA 1
ATOM 2782 C C . LYS C 3 78 ? 22.53500 -2.32100 3.07900 1.000 44.80843 59 LYS B C 1
ATOM 2783 O O . LYS C 3 78 ? 22.07600 -3.12500 2.26500 1.000 45.97793 59 LYS B O 1
ATOM 2789 N N . ASP C 3 79 ? 21.94900 -2.10400 4.25600 1.000 34.09669 60 ASP B N 1
ATOM 2790 C CA . ASP C 3 79 ? 20.71800 -2.81200 4.60100 1.000 36.66983 60 ASP B CA 1
ATOM 2791 C C . ASP C 3 79 ? 19.47700 -2.16900 3.96800 1.000 37.74842 60 ASP B C 1
ATOM 2792 O O . ASP C 3 79 ? 18.35000 -2.58100 4.29100 1.000 39.30799 60 ASP B O 1
ATOM 2797 N N . TRP C 3 80 ? 19.68800 -1.19600 3.06700 1.000 31.63388 61 TRP B N 1
ATOM 2798 C CA . TRP C 3 80 ? 18.69600 -0.39600 2.34700 1.000 30.17550 61 TRP B CA 1
ATOM 2799 C C . TRP C 3 80 ? 18.10300 0.73000 3.17400 1.000 30.21478 61 TRP B C 1
ATOM 2800 O O . TRP C 3 80 ? 17.29500 1.50900 2.63800 1.000 29.12738 61 TRP B O 1
ATOM 2811 N N . SER C 3 81 ? 18.48800 0.85900 4.44400 1.000 25.40811 62 SER B N 1
ATOM 2812 C CA . SER C 3 81 ? 17.98200 1.94600 5.25600 1.000 23.43702 62 SER B CA 1
ATOM 2813 C C . SER C 3 81 ? 18.70000 3.25100 4.92800 1.000 19.55302 62 SER B C 1
ATOM 2814 O O . SER C 3 81 ? 19.89500 3.26900 4.62300 1.000 18.60618 62 SER B O 1
ATOM 2817 N N . PHE C 3 82 ? 17.94500 4.34300 5.01600 1.000 24.30447 63 PHE B N 1
ATOM 2818 C CA . PHE C 3 82 ? 18.34900 5.68900 4.63800 1.000 21.48657 63 PHE B CA 1
ATOM 2819 C C . PHE C 3 82 ? 19.09900 6.41800 5.75700 1.000 19.33382 63 PHE B C 1
ATOM 2820 O O . PHE C 3 82 ? 19.04300 6.05500 6.94000 1.000 19.25295 63 PHE B O 1
ATOM 2828 N N . TYR C 3 83 ? 19.78100 7.49500 5.36500 1.000 21.67904 64 TYR B N 1
ATOM 2829 C CA . TYR C 3 83 ? 20.42200 8.38700 6.32300 1.000 20.68407 64 TYR B CA 1
ATOM 2830 C C . TYR C 3 83 ? 20.48600 9.77900 5.72600 1.000 20.53500 64 TYR B C 1
ATOM 2831 O O . TYR C 3 83 ? 20.58300 9.94500 4.50600 1.000 21.40429 64 TYR B O 1
ATOM 2840 N N . LEU C 3 84 ? 20.39100 10.77200 6.59600 1.000 15.55219 65 LEU B N 1
ATOM 2841 C CA . LEU C 3 84 ? 20.34700 12.16900 6.20600 1.000 15.66095 65 LEU B CA 1
ATOM 2842 C C . LEU C 3 84 ? 21.07100 12.94100 7.30000 1.000 16.43021 65 LEU B C 1
ATOM 2843 O O . LEU C 3 84 ? 21.00700 12.57400 8.48400 1.000 15.79447 65 LEU B O 1
ATOM 2848 N N . LEU C 3 85 ? 21.79400 13.98700 6.91000 1.000 14.24566 66 LEU B N 1
ATOM 2849 C CA . LEU C 3 85 ? 22.42300 14.87000 7.88200 1.000 15.42285 66 LEU B CA 1
ATOM 2850 C C . LEU C 3 85 ? 21.75300 16.21900 7.73500 1.000 15.54364 66 LEU B C 1
ATOM 2851 O O . LEU C 3 85 ? 21.83200 16.83100 6.66700 1.000 16.24596 66 LEU B O 1
ATOM 2856 N N . TYR C 3 86 ? 21.06200 16.66800 8.78000 1.000 20.42412 67 TYR B N 1
ATOM 2857 C CA . TYR C 3 86 ? 20.64400 18.06200 8.81400 1.000 22.02183 67 TYR B CA 1
ATOM 2858 C C . TYR C 3 86 ? 21.68100 18.85400 9.61300 1.000 26.93584 67 TYR B C 1
ATOM 2859 O O . TYR C 3 86 ? 22.33800 18.32600 10.51900 1.000 27.54066 67 TYR B O 1
ATOM 2868 N N . TYR C 3 87 ? 21.87100 20.11600 9.22700 1.000 22.79432 68 TYR B N 1
ATOM 2869 C CA . TYR C 3 87 ? 22.90200 20.92800 9.85700 1.000 28.16334 68 TYR B CA 1
ATOM 2870 C C . TYR C 3 87 ? 22.59000 22.39700 9.62400 1.000 28.11133 68 TYR B C 1
ATOM 2871 O O . TYR C 3 87 ? 21.95300 22.75800 8.63200 1.000 25.14709 68 TYR B O 1
ATOM 2880 N N . THR C 3 88 ? 23.07800 23.23700 10.54000 1.000 29.47389 69 THR B N 1
ATOM 2881 C CA . THR C 3 88 ? 22.89200 24.68200 10.50700 1.000 29.11868 69 THR B CA 1
ATOM 2882 C C . THR C 3 88 ? 24.09000 25.31900 11.20200 1.000 30.21771 69 THR B C 1
ATOM 2883 O O . THR C 3 88 ? 24.67200 24.73800 12.12400 1.000 29.76113 69 THR B O 1
ATOM 2887 N N . GLU C 3 89 ? 24.48000 26.49700 10.72900 1.000 45.37056 70 GLU B N 1
ATOM 2888 C CA . GLU C 3 89 ? 25.52400 27.24800 11.41500 1.000 45.43843 70 GLU B CA 1
ATOM 2889 C C . GLU C 3 89 ? 24.99800 27.83500 12.72900 1.000 44.87234 70 GLU B C 1
ATOM 2890 O O . GLU C 3 89 ? 23.84300 28.26300 12.81000 1.000 44.88766 70 GLU B O 1
ATOM 2896 N N . PHE C 3 90 ? 25.85000 27.86700 13.76000 1.000 30.00700 71 PHE B N 1
ATOM 2897 C CA . PHE C 3 90 ? 25.40200 28.29800 15.08100 1.000 29.79296 71 PHE B CA 1
ATOM 2898 C C . PHE C 3 90 ? 26.61200 28.58000 15.96600 1.000 30.20947 71 PHE B C 1
ATOM 2899 O O . PHE C 3 90 ? 27.70600 28.04500 15.75100 1.000 30.14051 71 PHE B O 1
ATOM 2907 N N . THR C 3 91 ? 26.40800 29.45800 16.95000 1.000 37.54453 72 THR B N 1
ATOM 2908 C CA . THR C 3 91 ? 27.43200 29.81900 17.93000 1.000 38.05996 72 THR B CA 1
ATOM 2909 C C . THR C 3 91 ? 26.95300 29.33800 19.28900 1.000 37.71950 72 THR B C 1
ATOM 2910 O O . THR C 3 91 ? 26.06900 29.96900 19.89800 1.000 38.06111 72 THR B O 1
ATOM 2914 N N . PRO C 3 92 ? 27.48000 28.23000 19.79700 1.000 38.31813 73 PRO B N 1
ATOM 2915 C CA . PRO C 3 92 ? 27.03300 27.74100 21.10400 1.000 41.87379 73 PRO B CA 1
ATOM 2916 C C . PRO C 3 92 ? 27.25300 28.78600 22.18900 1.000 43.84644 73 PRO B C 1
ATOM 2917 O O . PRO C 3 92 ? 28.20900 29.56600 22.15500 1.000 44.56104 73 PRO B O 1
ATOM 2921 N N . THR C 3 93 ? 26.32800 28.83400 23.13800 1.000 40.65012 74 THR B N 1
ATOM 2922 C CA . THR C 3 93 ? 26.48200 29.65100 24.33000 1.000 43.25239 74 THR B CA 1
ATOM 2923 C C . THR C 3 93 ? 26.25200 28.76600 25.54900 1.000 46.59431 74 THR B C 1
ATOM 2924 O O . THR C 3 93 ? 25.90400 27.58100 25.43700 1.000 46.62186 74 THR B O 1
ATOM 2928 N N . GLU C 3 94 ? 26.49400 29.32600 26.72300 1.000 62.66744 75 GLU B N 1
ATOM 2929 C CA . GLU C 3 94 ? 26.07500 28.61400 27.91200 1.000 65.79229 75 GLU B CA 1
ATOM 2930 C C . GLU C 3 94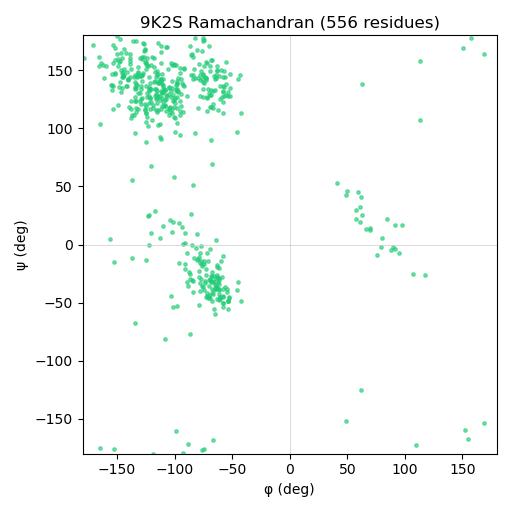 ? 24.58500 28.78800 28.14900 1.000 64.22092 75 GLU B C 1
ATOM 2931 O O . GLU C 3 94 ? 23.96600 27.92200 28.77600 1.000 65.96702 75 GLU B O 1
ATOM 2937 N N . LYS C 3 95 ? 23.98600 29.85000 27.61000 1.000 58.93129 76 LYS B N 1
ATOM 2938 C CA . LYS C 3 95 ? 22.59700 30.17400 27.90600 1.000 57.92036 76 LYS B CA 1
ATOM 2939 C C . LYS C 3 95 ? 21.60000 29.51100 26.95900 1.000 54.47058 76 LYS B C 1
ATOM 2940 O O . LYS C 3 95 ? 20.39100 29.59800 27.19900 1.000 54.01868 76 LYS B O 1
ATOM 2946 N N . ASP C 3 96 ? 22.05400 28.84700 25.90600 1.000 40.77114 77 ASP B N 1
ATOM 2947 C CA . ASP C 3 96 ? 21.14900 28.33300 24.89500 1.000 36.80289 77 ASP B CA 1
ATOM 2948 C C . ASP C 3 96 ? 21.15700 26.81100 24.87800 1.000 37.78690 77 ASP B C 1
ATOM 2949 O O . ASP C 3 96 ? 22.21300 26.18200 24.99900 1.000 40.15175 77 ASP B O 1
ATOM 2954 N N . GLU C 3 97 ? 19.97400 26.23100 24.71600 1.000 39.04328 78 GLU B N 1
ATOM 2955 C CA . GLU C 3 97 ? 19.80200 24.79300 24.60100 1.000 38.99591 78 GLU B CA 1
ATOM 2956 C C . GLU C 3 97 ? 19.39300 24.45100 23.18100 1.000 34.03289 78 GLU B C 1
ATOM 2957 O O . GLU C 3 97 ? 18.63100 25.19000 22.54500 1.000 30.03468 78 GLU B O 1
ATOM 2963 N N . TYR C 3 98 ? 19.90300 23.33700 22.67700 1.000 25.02199 79 TYR B N 1
ATOM 2964 C CA . TYR C 3 98 ? 19.59400 22.91000 21.32500 1.000 22.54817 79 TYR B CA 1
ATOM 2965 C C . TYR C 3 98 ? 19.03600 21.49300 21.34300 1.000 21.51027 79 TYR B C 1
ATOM 2966 O O . TYR C 3 98 ? 19.26900 20.73100 22.28000 1.000 22.61904 79 TYR B O 1
ATOM 2975 N N . ALA C 3 99 ? 18.26100 21.15700 20.31400 1.000 20.41046 80 ALA B N 1
ATOM 2976 C CA . ALA C 3 99 ? 17.68700 19.82200 20.19900 1.000 19.98115 80 ALA B CA 1
ATOM 2977 C C . ALA C 3 99 ? 17.51100 19.47400 18.72200 1.000 18.66350 80 ALA B C 1
ATOM 2978 O O . ALA C 3 99 ? 17.82800 20.26700 17.83200 1.000 18.22795 80 ALA B O 1
ATOM 2980 N N . CYS C 3 100 ? 16.99800 18.26700 18.46800 1.000 21.75879 81 CYS B N 1
ATOM 2981 C CA . CYS C 3 100 ? 16.59100 17.82800 17.13600 1.000 21.08780 81 CYS B CA 1
ATOM 2982 C C . CYS C 3 100 ? 15.23100 17.15500 17.23700 1.000 23.76409 81 CYS B C 1
ATOM 2983 O O . CYS C 3 100 ? 15.05200 16.25200 18.05900 1.000 24.56932 81 CYS B O 1
ATOM 2986 N N . ARG C 3 101 ? 14.26600 17.60500 16.42900 1.000 22.36115 82 ARG B N 1
ATOM 2987 C CA . ARG C 3 101 ? 12.92900 17.01600 16.39300 1.000 25.34663 82 ARG B CA 1
ATOM 2988 C C . ARG C 3 101 ? 12.78900 16.17800 15.12700 1.000 25.92307 82 ARG B C 1
ATOM 2989 O O . ARG C 3 101 ? 12.87000 16.71600 14.01700 1.000 25.05008 82 ARG B O 1
ATOM 2997 N N . VAL C 3 102 ? 12.60200 14.87000 15.29900 1.000 29.51611 83 VAL B N 1
ATOM 2998 C CA . VAL C 3 102 ? 12.42900 13.91900 14.20600 1.000 30.07838 83 VAL B CA 1
ATOM 2999 C C . VAL C 3 102 ? 10.98900 13.43200 14.21900 1.000 31.20474 83 VAL B C 1
ATOM 3000 O O . VAL C 3 102 ? 10.44200 13.12900 15.28500 1.000 31.87491 83 VAL B O 1
ATOM 3004 N N . ASN C 3 103 ? 10.37200 13.37500 13.04200 1.000 33.28306 84 ASN B N 1
ATOM 3005 C CA . ASN C 3 103 ? 9.03800 12.81400 12.87700 1.000 33.63747 84 ASN B CA 1
ATOM 3006 C C . ASN C 3 103 ? 9.08600 11.79700 11.74500 1.000 33.23860 84 ASN B C 1
ATOM 3007 O O . ASN C 3 103 ? 9.70900 12.04000 10.70900 1.000 32.34027 84 ASN B O 1
ATOM 3012 N N . HIS C 3 104 ? 8.44400 10.64800 11.95300 1.000 24.39528 85 HIS B N 1
ATOM 3013 C CA . HIS C 3 104 ? 8.52200 9.52400 11.02700 1.000 24.03619 85 HIS B CA 1
ATOM 3014 C C . HIS C 3 104 ? 7.35600 8.59200 11.32000 1.000 24.53336 85 HIS B C 1
ATOM 3015 O O . HIS C 3 104 ? 6.82800 8.57800 12.43500 1.000 25.14421 85 HIS B O 1
ATOM 3022 N N . VAL C 3 105 ? 6.95100 7.83200 10.29800 1.000 29.49516 86 VAL B N 1
ATOM 3023 C CA . VAL C 3 105 ? 5.75800 6.98500 10.38100 1.000 31.23319 86 VAL B CA 1
ATOM 3024 C C . VAL C 3 105 ? 5.85000 5.96000 11.50400 1.000 31.64549 86 VAL B C 1
ATOM 3025 O O . VAL C 3 105 ? 4.82600 5.54200 12.06800 1.000 33.41191 86 VAL B O 1
ATOM 3029 N N . THR C 3 106 ? 7.06600 5.55600 11.86500 1.000 33.17796 87 THR B N 1
ATOM 3030 C CA . THR C 3 106 ? 7.27200 4.63800 12.97300 1.000 33.70748 87 THR B CA 1
ATOM 3031 C C . THR C 3 106 ? 7.16700 5.31800 14.33400 1.000 34.22749 87 THR B C 1
ATOM 3032 O O . THR C 3 106 ? 7.19400 4.62500 15.35800 1.000 35.27243 87 THR B O 1
ATOM 3036 N N . LEU C 3 107 ? 7.05000 6.64400 14.37000 1.000 31.41459 88 LEU B N 1
ATOM 3037 C CA . LEU C 3 107 ? 7.00300 7.39300 15.61800 1.000 31.96959 88 LEU B CA 1
ATOM 3038 C C . LEU C 3 107 ? 5.55900 7.68900 16.00300 1.000 34.11766 88 LEU B C 1
ATOM 3039 O O . LEU C 3 107 ? 4.75500 8.11800 15.16600 1.000 34.54080 88 LEU B O 1
ATOM 3044 N N . SER C 3 108 ? 5.22900 7.42400 17.27000 1.000 40.34955 89 SER B N 1
ATOM 3045 C CA . SER C 3 108 ? 3.89900 7.74800 17.77700 1.000 43.90202 89 SER B CA 1
ATOM 3046 C C . SER C 3 108 ? 3.70600 9.25400 17.82300 1.000 43.47725 89 SER B C 1
ATOM 3047 O O . SER C 3 108 ? 2.68800 9.78400 17.36700 1.000 45.44536 89 SER B O 1
ATOM 3050 N N . GLN C 3 109 ? 4.68200 9.94800 18.38800 1.000 48.91774 90 GLN B N 1
ATOM 3051 C CA . GLN C 3 109 ? 4.81900 11.39000 18.47700 1.000 48.41888 90 GLN B CA 1
ATOM 3052 C C . GLN C 3 109 ? 6.19000 11.77200 17.93400 1.000 45.77741 90 GLN B C 1
ATOM 3053 O O . GLN C 3 109 ? 7.09300 10.92800 17.87300 1.000 44.65448 90 GLN B O 1
ATOM 3059 N N . PRO C 3 110 ? 6.39600 13.03700 17.55800 1.000 30.06762 91 PRO B N 1
ATOM 3060 C CA . PRO C 3 110 ? 7.74800 13.49000 17.20400 1.000 28.81177 91 PRO B CA 1
ATOM 3061 C C . PRO C 3 110 ? 8.74400 13.23400 18.33500 1.000 28.76524 91 PRO B C 1
ATOM 3062 O O . PRO C 3 110 ? 8.43400 13.42000 19.51300 1.000 29.17281 91 PRO B O 1
ATOM 3066 N N . LYS C 3 111 ? 9.94100 12.76400 17.97100 1.000 40.87395 92 LYS B N 1
ATOM 3067 C CA . LYS C 3 111 ? 10.99000 12.47000 18.94100 1.000 39.01481 92 LYS B CA 1
ATOM 3068 C C . LYS C 3 111 ? 11.97300 13.63100 19.01500 1.000 37.79012 92 LYS B C 1
ATOM 3069 O O . LYS C 3 111 ? 12.50100 14.07200 17.98500 1.000 37.54515 92 LYS B O 1
ATOM 3075 N N . ILE C 3 112 ? 12.21100 14.12000 20.23300 1.000 22.22806 93 ILE B N 1
ATOM 3076 C CA . ILE C 3 112 ? 13.16500 15.18800 20.49300 1.000 21.44243 93 ILE B CA 1
ATOM 3077 C C . ILE C 3 112 ? 14.36600 14.56300 21.17000 1.000 20.59077 93 ILE B C 1
ATOM 3078 O O . ILE C 3 112 ? 14.21600 13.84900 22.16500 1.000 21.42702 93 ILE B O 1
ATOM 3083 N N . VAL C 3 113 ? 15.54200 14.77600 20.59500 1.000 23.79773 94 VAL B N 1
ATOM 3084 C CA . VAL C 3 113 ? 16.81200 14.42700 21.21200 1.000 23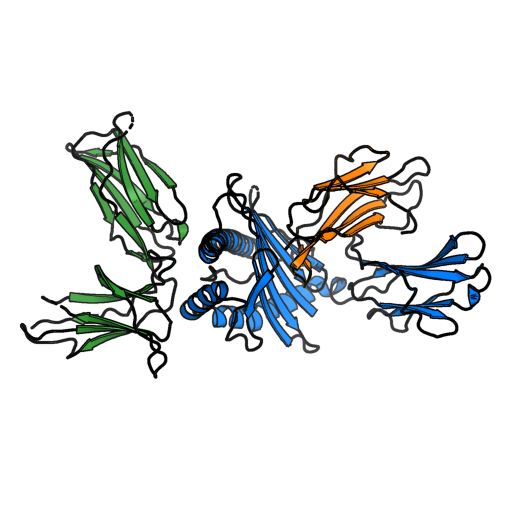.36901 94 VAL B CA 1
ATOM 3085 C C . VAL C 3 113 ? 17.56300 15.72500 21.46100 1.000 23.45745 94 VAL B C 1
ATOM 3086 O O . VAL C 3 113 ? 17.77000 16.52600 20.53600 1.000 22.94247 94 VAL B O 1
ATOM 3090 N N . LYS C 3 114 ? 17.97700 15.92900 22.70700 1.000 23.45964 95 LYS B N 1
ATOM 3091 C CA . LYS C 3 114 ? 18.67000 17.15200 23.07600 1.000 24.08368 95 LYS B CA 1
ATOM 3092 C C . LYS C 3 114 ? 20.15700 17.01200 22.75600 1.000 23.50296 95 LYS B C 1
ATOM 3093 O O . LYS C 3 114 ? 20.71500 15.90900 22.78700 1.000 24.05472 95 LYS B O 1
ATOM 3099 N N . TRP C 3 115 ? 20.77000 18.13300 22.36500 1.000 19.61012 96 TRP B N 1
ATOM 3100 C CA . TRP C 3 115 ? 22.20300 18.18500 22.11500 1.000 19.79573 96 TRP B CA 1
ATOM 3101 C C . TRP C 3 115 ? 22.97200 18.11500 23.42800 1.000 21.85772 96 TRP B C 1
ATOM 3102 O O . TRP C 3 115 ? 22.87900 19.01700 24.26700 1.000 23.15055 96 TRP B O 1
ATOM 3113 N N . ASP C 3 116 ? 23.72800 17.04500 23.59900 1.000 28.43821 97 ASP B N 1
ATOM 3114 C CA . ASP C 3 116 ? 24.69600 16.93200 24.67700 1.000 30.46415 97 ASP B CA 1
ATOM 3115 C C . ASP C 3 116 ? 26.05300 17.26200 24.07800 1.000 31.85360 97 ASP B C 1
ATOM 3116 O O . ASP C 3 116 ? 26.47000 16.64200 23.09600 1.000 32.24459 97 ASP B O 1
ATOM 3121 N N . ARG C 3 117 ? 26.72900 18.27300 24.61800 1.000 35.64913 98 ARG B N 1
ATOM 3122 C CA . ARG C 3 117 ? 28.03600 18.73300 24.06900 1.000 36.87293 98 ARG B CA 1
ATOM 3123 C C . ARG C 3 117 ? 29.15200 17.69700 24.29100 1.000 38.34517 98 ARG B C 1
ATOM 3124 O O . ARG C 3 117 ? 30.26900 17.93900 23.81400 1.000 39.36069 98 ARG B O 1
ATOM 3132 N N . ASP C 3 118 ? 28.87600 16.59300 24.97900 1.000 31.77224 99 ASP B N 1
ATOM 3133 C CA . ASP C 3 118 ? 29.84900 15.51200 25.08800 1.000 32.62340 99 ASP B CA 1
ATOM 3134 C C . ASP C 3 118 ? 29.29800 14.18800 24.56100 1.000 31.26217 99 ASP B C 1
ATOM 3135 O O . ASP C 3 118 ? 29.76300 13.12200 24.97900 1.000 31.72184 99 ASP B O 1
ATOM 3140 N N . MET C 3 119 ? 28.33200 14.22100 23.64700 1.000 37.54711 100 MET B N 1
ATOM 3141 C CA . MET C 3 119 ? 27.85900 12.98500 23.00400 1.000 34.96837 100 MET B CA 1
ATOM 3142 C C . MET C 3 119 ? 27.72700 13.09500 21.47200 1.000 33.24506 100 MET B C 1
ATOM 3143 O O . MET C 3 119 ? 27.69900 14.18300 20.89100 1.000 34.60500 100 MET B O 1
ATOM 3149 N N . LYS D 4 8 ? -19.18000 8.73500 -35.00700 1.000 39.82303 7 LYS C N 1
ATOM 3150 C CA . LYS D 4 8 ? -17.91700 8.73100 -34.27700 1.000 36.87344 7 LYS C CA 1
ATOM 3151 C C . LYS D 4 8 ? -16.73800 9.10500 -35.18100 1.000 35.76007 7 LYS C C 1
ATOM 3152 O O . LYS D 4 8 ? -16.74900 8.86200 -36.39700 1.000 37.00153 7 LYS C O 1
ATOM 3158 N N . PRO D 4 9 ? -15.71600 9.73700 -34.60500 1.000 31.77796 8 PRO C N 1
ATOM 3159 C CA . PRO D 4 9 ? -14.58300 10.14600 -35.43700 1.000 30.67264 8 PRO C CA 1
ATOM 3160 C C . PRO D 4 9 ? -13.72000 8.94900 -35.79600 1.000 29.95715 8 PRO C C 1
ATOM 3161 O O . PRO D 4 9 ? -13.93600 7.83500 -35.29400 1.000 30.40229 8 PRO C O 1
ATOM 3165 N N . SER D 4 10 ? -12.70700 9.16500 -36.63300 1.000 35.27218 9 SER C N 1
ATOM 3166 C CA . SER D 4 10 ? -11.79300 8.10700 -37.02500 1.000 34.73405 9 SER C CA 1
ATOM 3167 C C . SER D 4 10 ? -10.40100 8.40700 -36.49800 1.000 32.42707 9 SER C C 1
ATOM 3168 O O . SER D 4 10 ? -9.94900 9.55400 -36.54200 1.000 31.42555 9 SER C O 1
ATOM 3171 N N . LEU D 4 11 ? -9.72800 7.37300 -36.01000 1.000 22.54148 10 LEU C N 1
ATOM 3172 C CA . LEU D 4 11 ? -8.38300 7.48100 -35.45900 1.000 20.94038 10 LEU C CA 1
ATOM 3173 C C . LEU D 4 11 ? -7.48300 6.54200 -36.23900 1.000 20.97646 10 LEU C C 1
ATOM 3174 O O . LEU D 4 11 ? -7.72700 5.33300 -36.26300 1.000 21.59696 10 LEU C O 1
ATOM 3179 N N . LEU D 4 12 ? -6.43900 7.08900 -36.85000 1.000 37.06515 11 LEU C N 1
ATOM 3180 C CA . LEU D 4 12 ? -5.56200 6.30000 -37.69900 1.000 37.23860 11 LEU C CA 1
ATOM 3181 C C . LEU D 4 12 ? -4.12300 6.62600 -37.34000 1.000 35.35508 11 LEU C C 1
ATOM 3182 O O . LEU D 4 12 ? -3.79000 7.79100 -37.09400 1.000 34.28250 11 LEU C O 1
ATOM 3187 N N . ALA D 4 13 ? -3.28000 5.60100 -37.27000 1.000 19.44423 12 ALA C N 1
ATOM 3188 C CA . ALA D 4 13 ? -1.86600 5.83200 -37.02600 1.000 19.30235 12 ALA C CA 1
ATOM 3189 C C . ALA D 4 13 ? -1.12400 5.90900 -38.35500 1.000 20.64753 12 ALA C C 1
ATOM 3190 O O . ALA D 4 13 ? -1.41100 5.15000 -39.28600 1.000 21.55856 12 ALA C O 1
ATOM 3192 N N . HIS D 4 14 ? -0.18500 6.84900 -38.44500 1.000 29.86543 13 HIS C N 1
ATOM 3193 C CA . HIS D 4 14 ? 0.62500 7.03000 -39.64900 1.000 30.25256 13 HIS C CA 1
ATOM 3194 C C . HIS D 4 14 ? 2.09200 7.06300 -39.24700 1.000 29.98099 13 HIS C C 1
ATOM 3195 O O . HIS D 4 14 ? 2.50100 7.95900 -38.47500 1.000 29.35488 13 HIS C O 1
ATOM 3202 N N . PRO D 4 15 ? 2.93300 6.15000 -39.76700 1.000 25.96005 14 PRO C N 1
ATOM 3203 C CA . PRO D 4 15 ? 2.61900 5.12500 -40.78700 1.000 27.14532 14 PRO C CA 1
ATOM 3204 C C . PRO D 4 15 ? 1.93500 3.85100 -40.27100 1.000 26.99520 14 PRO C C 1
ATOM 3205 O O . PRO D 4 15 ? 1.60000 2.98400 -41.07500 1.000 28.19155 14 PRO C O 1
ATOM 3209 N N . GLY D 4 16 ? 1.71000 3.69800 -38.96800 1.000 34.66955 15 GLY C N 1
ATOM 3210 C CA . GLY D 4 16 ? 1.08800 2.49300 -38.44100 1.000 35.86918 15 GLY C CA 1
ATOM 3211 C C . GLY D 4 16 ? 1.20200 2.47900 -36.93100 1.000 35.23224 15 GLY C C 1
ATOM 3212 O O . GLY D 4 16 ? 1.98600 3.22400 -36.33600 1.000 33.92711 15 GLY C O 1
ATOM 3213 N N . ARG D 4 17 ? 0.39600 1.61300 -36.31200 1.000 22.05051 16 ARG C N 1
ATOM 3214 C CA . ARG D 4 17 ? 0.30500 1.62000 -34.85500 1.000 21.60196 16 ARG C CA 1
ATOM 3215 C C . ARG D 4 17 ? 1.49400 0.95200 -34.16800 1.000 21.96464 16 ARG C C 1
ATOM 3216 O O . ARG D 4 17 ? 1.53100 0.94500 -32.93000 1.000 20.59948 16 ARG C O 1
ATOM 3224 N N . LEU D 4 18 ? 2.45600 0.41100 -34.91900 1.000 26.45606 17 LEU C N 1
ATOM 3225 C CA . LEU D 4 18 ? 3.65200 -0.21100 -34.35500 1.000 26.73288 17 LEU C CA 1
ATOM 3226 C C . LEU D 4 18 ? 4.77500 0.81300 -34.39700 1.000 25.68364 17 LEU C C 1
ATOM 3227 O O . LEU D 4 18 ? 5.32200 1.09700 -35.46800 1.000 25.50772 17 LEU C O 1
ATOM 3232 N N . VAL D 4 19 ? 5.09800 1.38700 -33.24200 1.000 30.98567 18 VAL C N 1
ATOM 3233 C CA . VAL D 4 19 ? 6.08600 2.45300 -33.15600 1.000 29.73481 18 VAL C CA 1
ATOM 3234 C C . VAL D 4 19 ? 7.35800 1.89800 -32.52800 1.000 30.68221 18 VAL C C 1
ATOM 3235 O O . VAL D 4 19 ? 7.32000 1.26200 -31.46300 1.000 30.45050 18 VAL C O 1
ATOM 3239 N N . LYS D 4 20 ? 8.47500 2.10800 -33.20600 1.000 32.37847 19 LYS C N 1
ATOM 3240 C CA . LYS D 4 20 ? 9.76500 1.74500 -32.63400 1.000 33.39959 19 LYS C CA 1
ATOM 3241 C C . LYS D 4 20 ? 10.13300 2.71600 -31.52600 1.000 31.83100 19 LYS C C 1
ATOM 3242 O O . LYS D 4 20 ? 9.86200 3.91700 -31.62900 1.000 30.05953 19 LYS C O 1
ATOM 3248 N N . SER D 4 21 ? 10.73600 2.18000 -30.45700 1.000 26.34320 20 SER C N 1
ATOM 3249 C CA . SER D 4 21 ? 11.23300 2.99200 -29.35700 1.000 25.01052 20 SER C CA 1
ATOM 3250 C C . SER D 4 21 ? 11.94600 4.21500 -29.90200 1.000 24.46271 20 SER C C 1
ATOM 3251 O O . SER D 4 21 ? 12.59400 4.14200 -30.94700 1.000 25.47677 20 SER C O 1
ATOM 3254 N N . GLU D 4 22 ? 11.85700 5.35400 -29.20300 1.000 51.69098 21 GLU C N 1
ATOM 3255 C CA . GLU D 4 22 ? 12.63700 6.56800 -29.59200 1.000 52.14948 21 GLU C CA 1
ATOM 3256 C C . GLU D 4 22 ? 12.28400 7.08600 -30.99800 1.000 52.14339 21 GLU C C 1
ATOM 3257 O O . GLU D 4 22 ? 13.10500 7.84600 -31.55700 1.000 53.79036 21 GLU C O 1
ATOM 3263 N N . GLU D 4 23 ? 11.13100 6.70800 -31.54900 1.000 32.44883 22 GLU C N 1
ATOM 3264 C CA . GLU D 4 23 ? 10.67400 7.20500 -32.84300 1.000 32.72962 22 GLU C CA 1
ATOM 3265 C C . GLU D 4 23 ? 9.27800 7.79400 -32.69500 1.000 31.36246 22 GLU C C 1
ATOM 3266 O O . GLU D 4 23 ? 8.59700 7.59600 -31.68500 1.000 30.18555 22 GLU C O 1
ATOM 3272 N N . THR D 4 24 ? 8.82900 8.51400 -33.71700 1.000 30.10343 23 THR C N 1
ATOM 3273 C CA . THR D 4 24 ? 7.58300 9.25900 -33.59000 1.000 29.16939 23 THR C CA 1
ATOM 3274 C C . THR D 4 24 ? 6.51400 8.73000 -34.54500 1.000 28.69067 23 THR C C 1
ATOM 3275 O O . THR D 4 24 ? 6.81200 8.23600 -35.64100 1.000 29.62086 23 THR C O 1
ATOM 3279 N N . VAL D 4 25 ? 5.26900 8.78300 -34.08900 1.000 29.68978 24 VAL C N 1
ATOM 3280 C CA . VAL D 4 25 ? 4.09700 8.40700 -34.86800 1.000 30.10946 24 VAL C CA 1
ATOM 3281 C C . VAL D 4 25 ? 3.06900 9.51500 -34.73500 1.000 29.88605 24 VAL C C 1
ATOM 3282 O O . VAL D 4 25 ? 3.04300 10.26300 -33.75100 1.000 29.43589 24 VAL C O 1
ATOM 3286 N N . ILE D 4 26 ? 2.23600 9.64000 -35.74900 1.000 28.54249 25 ILE C N 1
ATOM 3287 C CA . ILE D 4 26 ? 1.18400 10.64100 -35.77100 1.000 28.92484 25 ILE C CA 1
ATOM 3288 C C . ILE D 4 26 ? -0.13900 9.90700 -35.76700 1.000 29.27912 25 ILE C C 1
ATOM 3289 O O . ILE D 4 26 ? -0.33400 8.97000 -36.54900 1.000 29.79235 25 ILE C O 1
ATOM 3294 N N . LEU D 4 27 ? -1.01300 10.27500 -34.84300 1.000 19.16243 26 LEU C N 1
ATOM 3295 C CA . LEU D 4 27 ? -2.37400 9.77200 -34.82500 1.000 19.13945 26 LEU C CA 1
ATOM 3296 C C . LEU D 4 27 ? -3.26000 10.83700 -35.45600 1.000 20.22662 26 LEU C C 1
ATOM 3297 O O . LEU D 4 27 ? -3.23500 12.00300 -35.04300 1.000 20.74029 26 LEU C O 1
ATOM 3302 N N . GLN D 4 28 ? -4.02000 10.44000 -36.46500 1.000 28.21113 27 GLN C N 1
ATOM 3303 C CA . GLN D 4 28 ? -4.86300 11.36400 -37.21000 1.000 29.57802 27 GLN C CA 1
ATOM 3304 C C . GLN D 4 28 ? -6.30200 11.16000 -36.76000 1.000 30.54308 27 GLN C C 1
ATOM 3305 O O . GLN D 4 28 ? -6.85600 10.07100 -36.89700 1.000 30.98011 27 GLN C O 1
ATOM 3311 N N . CYS D 4 29 ? -6.89400 12.20700 -36.20200 1.000 27.63251 28 CYS C N 1
ATOM 3312 C CA . CYS D 4 29 ? -8.29300 12.18100 -35.80100 1.000 28.71433 28 CYS C CA 1
ATOM 3313 C C . CYS D 4 29 ? -9.10600 13.06100 -36.74700 1.000 30.69268 28 CYS C C 1
ATOM 3314 O O . CYS D 4 29 ? -8.85200 14.26300 -36.86400 1.000 31.57236 28 CYS C O 1
ATOM 3317 N N . TRP D 4 30 ? -10.07200 12.45600 -37.42900 1.000 23.01970 29 TRP C N 1
ATOM 3318 C CA . TRP D 4 30 ? -10.80600 13.17800 -38.45200 1.000 24.75250 29 TRP C CA 1
ATOM 3319 C C . TRP D 4 30 ? -12.25000 12.71100 -38.50400 1.000 25.69611 29 TRP C C 1
ATOM 3320 O O . TRP D 4 30 ? -12.56800 11.54900 -38.23900 1.000 25.26201 29 TRP C O 1
ATOM 3331 N N . SER D 4 31 ? -13.11500 13.63600 -38.88500 1.000 28.50985 30 SER C N 1
ATOM 3332 C CA . SER D 4 31 ? -14.54600 13.40200 -38.85100 1.000 29.77358 30 SER C CA 1
ATOM 3333 C C . SER D 4 31 ? -15.19000 14.05200 -40.06200 1.000 31.73704 30 SER C C 1
ATOM 3334 O O . SER D 4 31 ? -14.57700 14.86800 -40.75300 1.000 32.16018 30 SER C O 1
ATOM 3337 N N . ASP D 4 32 ? -16.44100 13.65100 -40.31300 1.000 48.28752 31 ASP C N 1
ATOM 3338 C CA . ASP D 4 32 ? -17.32100 14.35300 -41.24300 1.000 49.72850 31 ASP C CA 1
ATOM 3339 C C . ASP D 4 32 ? -18.01000 15.52700 -40.56000 1.000 50.96872 31 ASP C C 1
ATOM 3340 O O . ASP D 4 32 ? -18.13700 16.60500 -41.15000 1.000 51.39386 31 ASP C O 1
ATOM 3345 N N . VAL D 4 33 ? -18.45600 15.33400 -39.31400 1.000 46.57834 32 VAL C N 1
ATOM 3346 C CA . VAL D 4 33 ? -19.02100 16.42600 -38.54000 1.000 47.13888 32 VAL C CA 1
ATOM 3347 C C . VAL D 4 33 ? -17.96200 17.50200 -38.34100 1.000 46.45849 32 VAL C C 1
ATOM 3348 O O . VAL D 4 33 ? -16.76600 17.21400 -38.20700 1.000 45.36773 32 VAL C O 1
ATOM 3352 N N . ARG D 4 34 ? -18.40100 18.76400 -38.33800 1.000 52.71147 33 ARG C N 1
ATOM 3353 C CA . ARG D 4 34 ? -17.48500 19.87200 -38.08400 1.000 51.89823 33 ARG C CA 1
ATOM 3354 C C . ARG D 4 34 ? -17.29400 20.04300 -36.57900 1.000 50.49723 33 ARG C C 1
ATOM 3355 O O . ARG D 4 34 ? -18.08300 20.69900 -35.89500 1.000 50.08325 33 ARG C O 1
ATOM 3363 N N . PHE D 4 35 ? -16.22100 19.45400 -36.06600 1.000 32.86265 34 PHE C N 1
ATOM 3364 C CA . PHE D 4 35 ? -15.78100 19.68400 -34.70400 1.000 31.52144 34 PHE C CA 1
ATOM 3365 C C . PHE D 4 35 ? -14.65900 20.70300 -34.71400 1.000 31.69790 34 PHE C C 1
ATOM 3366 O O . PHE D 4 35 ? -13.70600 20.59000 -35.49100 1.000 31.71980 34 PHE C O 1
ATOM 3374 N N . GLU D 4 36 ? -14.75100 21.66700 -33.81500 1.000 52.54027 35 GLU C N 1
ATOM 3375 C CA . GLU D 4 36 ? -13.73300 22.69100 -33.68800 1.000 52.28012 35 GLU C CA 1
ATOM 3376 C C . GLU D 4 36 ? -12.66100 22.34600 -32.66400 1.000 50.96456 35 GLU C C 1
ATOM 3377 O O . GLU D 4 36 ? -11.74900 23.14700 -32.46600 1.000 50.80394 35 GLU C O 1
ATOM 3383 N N . HIS D 4 37 ? -12.74300 21.18500 -32.01200 1.000 34.29025 36 HIS C N 1
ATOM 3384 C CA . HIS D 4 37 ? -11.65700 20.71700 -31.15900 1.000 33.01088 36 HIS C CA 1
ATOM 3385 C C . HIS D 4 37 ? -11.62300 19.19600 -31.18600 1.000 31.88387 36 HIS C C 1
ATOM 3386 O O . HIS D 4 37 ? -12.63700 18.53900 -31.43500 1.000 31.90759 36 HIS C O 1
ATOM 3393 N N . PHE D 4 38 ? -10.44800 18.64700 -30.87300 1.000 34.37279 37 PHE C N 1
ATOM 3394 C CA . PHE D 4 38 ? -10.21600 17.21400 -30.88700 1.000 32.89260 37 PHE C CA 1
ATOM 3395 C C . PHE D 4 38 ? -9.50700 16.78100 -29.61400 1.000 31.54517 37 PHE C C 1
ATOM 3396 O O . PHE D 4 38 ? -8.57400 17.44100 -29.14200 1.000 31.85505 37 PHE C O 1
ATOM 3404 N N . LEU D 4 39 ? -9.97000 15.66200 -29.06900 1.000 23.33112 38 LEU C N 1
ATOM 3405 C CA . LEU D 4 39 ? -9.44000 15.05800 -27.86100 1.000 22.32767 38 LEU C CA 1
ATOM 3406 C C . LEU D 4 39 ? -8.82900 13.71100 -28.18800 1.000 20.90818 38 LEU C C 1
ATOM 3407 O O . LEU D 4 39 ? -9.43600 12.89800 -28.88300 1.000 20.66195 38 LEU C O 1
ATOM 3412 N N . LEU D 4 40 ? -7.61300 13.49000 -27.69600 1.000 27.20935 39 LEU C N 1
ATOM 3413 C CA . LEU D 4 40 ? -6.95000 12.20100 -27.82900 1.000 25.74300 39 LEU C CA 1
ATOM 3414 C C . LEU D 4 40 ? -6.64300 11.69500 -26.42000 1.000 25.38066 39 LEU C C 1
ATOM 3415 O O . LEU D 4 40 ? -5.87700 12.32900 -25.67800 1.000 26.02049 39 LEU C O 1
ATOM 3420 N N . HIS D 4 41 ? -7.26100 10.56800 -26.05000 1.000 31.43940 40 HIS C N 1
ATOM 3421 C CA . HIS D 4 41 ? -7.12400 9.97500 -24.72100 1.000 31.24844 40 HIS C CA 1
ATOM 3422 C C . HIS D 4 41 ? -6.47300 8.60500 -24.82300 1.000 29.99142 40 HIS C C 1
ATOM 3423 O O . HIS D 4 41 ? -6.93600 7.74900 -25.58400 1.000 29.69474 40 HIS C O 1
ATOM 3430 N N . ARG D 4 42 ? -5.40800 8.39500 -24.05300 1.000 21.62648 41 ARG C N 1
ATOM 3431 C CA . ARG D 4 42 ? -4.74600 7.10200 -23.96800 1.000 20.51818 41 ARG C CA 1
ATOM 3432 C C . ARG D 4 42 ? -5.14200 6.40200 -22.66800 1.000 20.82342 41 ARG C C 1
ATOM 3433 O O . ARG D 4 42 ? -5.10500 7.00800 -21.59200 1.000 21.88977 41 ARG C O 1
ATOM 3441 N N . GLU D 4 43 ? -5.52300 5.13500 -22.76200 1.000 22.36664 42 GLU C N 1
ATOM 3442 C CA . GLU D 4 43 ? -5.68600 4.29600 -21.58000 1.000 22.55969 42 GLU C CA 1
ATOM 3443 C C . GLU D 4 43 ? -4.58000 3.24600 -21.55100 1.000 21.84517 42 GLU C C 1
ATOM 3444 O O . GLU D 4 43 ? -4.33400 2.56500 -22.55300 1.000 21.18791 42 GLU C O 1
ATOM 3450 N N . GLY D 4 44 ? -3.92600 3.10300 -20.41200 1.000 17.64203 43 GLY C N 1
ATOM 3451 C CA . GLY D 4 44 ? -2.84300 2.14700 -20.31600 1.000 17.70023 43 GLY C CA 1
ATOM 3452 C C . GLY D 4 44 ? -2.09300 2.36200 -19.02400 1.000 18.73775 43 GLY C C 1
ATOM 3453 O O . GLY D 4 44 ? -2.64900 2.86400 -18.04200 1.000 19.82448 43 GLY C O 1
ATOM 3454 N N . LYS D 4 45 ? -0.81300 1.97900 -19.05600 1.000 24.96990 44 LYS C N 1
ATOM 3455 C CA . LYS D 4 45 ? 0.02300 2.09400 -17.86500 1.000 26.86480 44 LYS C CA 1
ATOM 3456 C C . LYS D 4 45 ? -0.00300 3.51000 -17.31300 1.000 28.33293 44 LYS C C 1
ATOM 3457 O O . LYS D 4 45 ? -0.24300 3.71500 -16.11200 1.000 30.52527 44 LYS C O 1
ATOM 3463 N N . PHE D 4 46 ? 0.19200 4.50000 -18.18600 1.000 24.97982 45 PHE C N 1
ATOM 3464 C CA . PHE D 4 46 ? 0.08400 5.90600 -17.81600 1.000 26.65658 45 PHE C CA 1
ATOM 3465 C C . PHE D 4 46 ? -0.90600 6.56000 -18.76400 1.000 25.51855 45 PHE C C 1
ATOM 3466 O O . PHE D 4 46 ? -0.69300 6.58100 -19.97700 1.000 23.64834 45 PHE C O 1
ATOM 3474 N N . LYS D 4 47 ? -2.01800 7.01600 -18.21800 1.000 38.78027 46 LYS C N 1
ATOM 3475 C CA . LYS D 4 47 ? -3.10000 7.60500 -18.98600 1.000 38.18301 46 LYS C CA 1
ATOM 3476 C C . LYS D 4 47 ? -2.83800 9.08300 -19.26000 1.000 39.40429 46 LYS C C 1
ATOM 3477 O O . LYS D 4 47 ? -2.01900 9.72500 -18.59600 1.000 40.99813 46 LYS C O 1
ATOM 3483 N N . ASP D 4 48 ? -3.54200 9.61800 -20.26000 1.000 29.39579 47 ASP C N 1
ATOM 3484 C CA . ASP D 4 48 ? -3.36300 11.00800 -20.67800 1.000 30.54675 47 ASP C CA 1
ATOM 3485 C C . ASP D 4 48 ? -4.52100 11.43900 -21.57600 1.000 30.11099 47 ASP C C 1
ATOM 3486 O O . ASP D 4 48 ? -5.25900 10.60800 -22.10900 1.000 28.67332 47 ASP C O 1
ATOM 3491 N N . THR D 4 49 ? -4.68700 12.76200 -21.71000 1.000 24.65046 48 THR C N 1
ATOM 3492 C CA . THR D 4 49 ? -5.64500 13.37900 -22.62200 1.000 24.38396 48 THR C CA 1
ATOM 3493 C C . THR D 4 49 ? -4.99600 14.57800 -23.30400 1.000 25.34068 48 THR C C 1
ATOM 3494 O O . THR D 4 49 ? -4.52000 15.49600 -22.63300 1.000 26.76527 48 THR C O 1
ATOM 3498 N N . LEU D 4 50 ? -4.98800 14.57200 -24.64100 1.000 21.12398 49 LEU C N 1
ATOM 3499 C CA . LEU D 4 50 ? -4.32900 15.58800 -25.45500 1.000 21.99230 49 LEU C CA 1
ATOM 3500 C C . LEU D 4 50 ? -5.38600 16.38200 -26.22100 1.000 22.43442 49 LEU C C 1
ATOM 3501 O O . LEU D 4 50 ? -6.35900 15.80300 -26.72400 1.000 21.68358 49 LEU C O 1
ATOM 3506 N N . HIS D 4 51 ? -5.19000 17.70700 -26.28500 1.000 51.49687 50 HIS C N 1
ATOM 3507 C CA . HIS D 4 51 ? -6.17300 18.68000 -26.74300 1.000 52.28318 50 HIS C CA 1
ATOM 3508 C C . HIS D 4 51 ? -5.59400 19.31800 -28.01500 1.000 52.64230 50 HIS C C 1
ATOM 3509 O O . HIS D 4 51 ? -4.44000 19.76000 -28.00200 1.000 52.39603 50 HIS C O 1
ATOM 3516 N N . LEU D 4 52 ? -6.35900 19.36800 -29.11600 1.000 24.06009 51 LEU C N 1
ATOM 3517 C CA . LEU D 4 52 ? -5.85500 19.98200 -30.34900 1.000 24.77784 51 LEU C CA 1
ATOM 3518 C C . LEU D 4 52 ? -6.96200 20.70400 -31.10700 1.000 26.06269 51 LEU C C 1
ATOM 3519 O O . LEU D 4 52 ? -8.09700 20.22800 -31.17500 1.000 26.07522 51 LEU C O 1
ATOM 3524 N N . ILE D 4 53 ? -6.60000 21.83500 -31.73400 1.000 37.27780 52 ILE C N 1
ATOM 3525 C CA . ILE D 4 53 ? -7.61200 22.78200 -32.21100 1.000 38.73720 52 ILE C CA 1
ATOM 3526 C C . ILE D 4 53 ? -8.45500 22.17600 -33.33100 1.000 39.00720 52 ILE C C 1
ATOM 3527 O O . ILE D 4 53 ? -9.68200 22.12300 -33.23900 1.000 39.43709 52 ILE C O 1
ATOM 3532 N N . GLY D 4 54 ? -7.84100 21.70000 -34.39500 1.000 28.52327 53 GLY C N 1
ATOM 3533 C CA . GLY D 4 54 ? -8.74400 21.10900 -35.35400 1.000 28.48439 53 GLY C CA 1
ATOM 3534 C C . GLY D 4 54 ? -8.83200 21.85900 -36.66400 1.000 30.40807 53 GLY C C 1
ATOM 3535 O O . GLY D 4 54 ? -9.40700 22.94400 -36.76500 1.000 32.14211 53 GLY C O 1
ATOM 3536 N N . GLU D 4 55 ? -8.24100 21.25400 -37.68100 1.000 43.01886 54 GLU C N 1
ATOM 3537 C CA . GLU D 4 55 ? -8.17900 21.84300 -39.00000 1.000 44.04379 54 GLU C CA 1
ATOM 3538 C C . GLU D 4 55 ? -9.46400 21.54400 -39.76200 1.000 45.76977 54 GLU C C 1
ATOM 3539 O O . GLU D 4 55 ? -10.04300 20.45800 -39.65700 1.000 46.62726 54 GLU C O 1
ATOM 3545 N N . HIS D 4 56 ? -9.93000 22.51100 -40.54900 1.000 53.29218 55 HIS C N 1
ATOM 3546 C CA . HIS D 4 56 ? -11.15400 22.30300 -41.36900 1.000 54.52877 55 HIS C CA 1
ATOM 3547 C C . HIS D 4 56 ? -10.84900 22.47800 -42.86500 1.000 54.98154 55 HIS C C 1
ATOM 3548 O O . HIS D 4 56 ? -10.35900 23.55100 -43.25500 1.000 54.81246 55 HIS C O 1
ATOM 3555 N N . HIS D 4 57 ? -11.11600 21.45400 -43.68100 1.000 81.12852 56 HIS C N 1
ATOM 3556 C CA . HIS D 4 57 ? -10.85600 21.49700 -45.14800 1.000 80.97670 56 HIS C CA 1
ATOM 3557 C C . HIS D 4 57 ? -11.79400 20.54800 -45.89500 1.000 81.19191 56 HIS C C 1
ATOM 3558 O O . HIS D 4 57 ? -11.70300 19.33200 -45.68000 1.000 80.27761 56 HIS C O 1
ATOM 3565 N N . ASP D 4 58 ? -12.66200 21.08500 -46.75200 1.000 63.45035 57 ASP C N 1
ATOM 3566 C CA . ASP D 4 58 ? -13.61800 20.26900 -47.55100 1.000 63.89419 57 ASP C CA 1
ATOM 3567 C C . ASP D 4 58 ? -14.53500 19.45100 -46.64300 1.000 63.56906 57 ASP C C 1
ATOM 3568 O O . ASP D 4 58 ? -14.73000 18.26100 -46.93300 1.000 62.73066 57 ASP C O 1
ATOM 3573 N N . GLY D 4 59 ? -15.08500 20.06000 -45.59800 1.000 55.96161 58 GLY C N 1
ATOM 3574 C CA . GLY D 4 59 ? -16.03900 19.32600 -44.77800 1.000 56.04524 58 GLY C CA 1
ATOM 3575 C C . GLY D 4 59 ? -15.46600 18.19300 -43.94300 1.000 53.60104 58 GLY C C 1
ATOM 3576 O O . GLY D 4 59 ? -16.20600 17.35800 -43.40600 1.000 51.85103 58 GLY C O 1
ATOM 3577 N N . VAL D 4 60 ? -14.14100 18.15100 -43.84700 1.000 41.37857 59 VAL C N 1
ATOM 3578 C CA . VAL D 4 60 ? -13.43000 17.18300 -43.02100 1.000 38.73850 59 VAL C CA 1
ATOM 3579 C C . VAL D 4 60 ? -12.76200 17.96100 -41.89400 1.000 39.68715 59 VAL C C 1
ATOM 3580 O O . VAL D 4 60 ? -12.02600 18.92400 -42.14400 1.000 40.63079 59 VAL C O 1
ATOM 3584 N N . SER D 4 61 ? -13.05300 17.57200 -40.65900 1.000 30.79974 60 SER C N 1
ATOM 3585 C CA . SER D 4 61 ? -12.44400 18.18900 -39.49900 1.000 29.87809 60 SER C CA 1
ATOM 3586 C C . SER D 4 61 ? -11.40800 17.22000 -38.95000 1.000 27.93831 60 SER C C 1
ATOM 3587 O O . SER D 4 61 ? -11.69200 16.03600 -38.75700 1.000 26.90603 60 SER C O 1
ATOM 3590 N N . LYS D 4 62 ? -10.19700 17.72000 -38.73100 1.000 34.48452 61 LYS C N 1
ATOM 3591 C CA . LYS D 4 62 ? -9.05300 16.83700 -38.59300 1.000 31.57632 61 LYS C CA 1
ATOM 3592 C C . LYS D 4 62 ? -8.07400 17.42700 -37.59800 1.000 32.41710 61 LYS C C 1
ATOM 3593 O O . LYS D 4 62 ? -7.95700 18.65000 -37.49600 1.000 33.92910 61 LYS C O 1
ATOM 3599 N N . ALA D 4 63 ? -7.37000 16.56300 -36.87300 1.000 24.37874 62 ALA C N 1
ATOM 3600 C CA . ALA D 4 63 ? -6.22700 16.98500 -36.07600 1.000 24.03809 62 ALA C CA 1
ATOM 3601 C C . ALA D 4 63 ? -5.18700 15.88100 -36.10000 1.000 22.87830 62 ALA C C 1
ATOM 3602 O O . ALA D 4 63 ? -5.53100 14.69500 -36.10200 1.000 21.91825 62 ALA C O 1
ATOM 3604 N N . ASN D 4 64 ? -3.92400 16.29200 -36.10100 1.000 33.71883 63 ASN C N 1
ATOM 3605 C CA . ASN D 4 64 ? -2.77100 15.40500 -36.17600 1.000 31.64056 63 ASN C CA 1
ATOM 3606 C C . ASN D 4 64 ? -2.02700 15.44400 -34.85400 1.000 30.69118 63 ASN C C 1
ATOM 3607 O O . ASN D 4 64 ? -1.13500 16.27000 -34.65700 1.000 30.36883 63 ASN C O 1
ATOM 3612 N N . PHE D 4 65 ? -2.39000 14.54500 -33.94800 1.000 24.87037 64 PHE C N 1
ATOM 3613 C CA . PHE D 4 65 ? -1.61000 14.39200 -32.73200 1.000 22.49965 64 PHE C CA 1
ATOM 3614 C C . PHE D 4 65 ? -0.28900 13.71800 -33.05300 1.000 22.66292 64 PHE C C 1
ATOM 3615 O O . PHE D 4 65 ? -0.25400 12.64300 -33.65800 1.000 21.85410 64 PHE C O 1
ATOM 3623 N N . SER D 4 66 ? 0.79700 14.36100 -32.65100 1.000 24.05818 65 SER C N 1
ATOM 3624 C CA . SER D 4 66 ? 2.13800 13.83600 -32.84700 1.000 23.81990 65 SER C CA 1
ATOM 3625 C C . SER D 4 66 ? 2.55300 13.16100 -31.53900 1.000 21.96065 65 SER C C 1
ATOM 3626 O O . SER D 4 66 ? 2.62800 13.82000 -30.49900 1.000 21.84815 65 SER C O 1
ATOM 3629 N N . ILE D 4 67 ? 2.79100 11.84900 -31.58400 1.000 28.68719 66 ILE C N 1
ATOM 3630 C CA . ILE D 4 67 ? 3.20600 11.08600 -30.40800 1.000 26.86451 66 ILE C CA 1
ATOM 3631 C C . ILE D 4 67 ? 4.72700 10.98800 -30.41300 1.000 27.34791 66 ILE C C 1
ATOM 3632 O O . ILE D 4 67 ? 5.29900 10.30000 -31.26200 1.000 27.91918 66 ILE C O 1
ATOM 3637 N N . GLY D 4 68 ? 5.36600 11.66200 -29.44100 1.000 53.36773 67 GLY C N 1
ATOM 3638 C CA . GLY D 4 68 ? 6.77100 12.03700 -29.47200 1.000 53.33744 67 GLY C CA 1
ATOM 3639 C C . GLY D 4 68 ? 7.69400 10.84900 -29.42100 1.000 52.83697 67 GLY C C 1
ATOM 3640 O O . GLY D 4 68 ? 7.23500 9.72100 -29.58000 1.000 52.16700 67 GLY C O 1
ATOM 3641 N N . PRO D 4 69 ? 9.01700 11.05800 -29.20300 1.000 30.48693 68 PRO C N 1
ATOM 3642 C CA . PRO D 4 69 ? 9.92400 9.90000 -29.13500 1.000 30.35052 68 PRO C CA 1
ATOM 3643 C C . PRO D 4 69 ? 9.28100 8.79600 -28.32800 1.000 29.64295 68 PRO C C 1
ATOM 3644 O O . PRO D 4 69 ? 8.97200 8.98000 -27.15000 1.000 29.87910 68 PRO C O 1
ATOM 3648 N N . MET D 4 70 ? 8.95800 7.69300 -28.99400 1.000 24.58944 69 MET C N 1
ATOM 3649 C CA . MET D 4 70 ? 8.16200 6.65700 -28.36500 1.000 24.60046 69 MET C CA 1
ATOM 3650 C C . MET D 4 70 ? 8.87900 6.11900 -27.14100 1.000 25.34587 69 MET C C 1
ATOM 3651 O O . MET D 4 70 ? 10.05400 5.73900 -27.21300 1.000 25.84830 69 MET C O 1
ATOM 3656 N N . MET D 4 71 ? 8.17800 6.14900 -26.01000 1.000 39.22461 70 MET C N 1
ATOM 3657 C CA . MET D 4 71 ? 8.57800 5.55400 -24.74400 1.000 39.95006 70 MET C CA 1
ATOM 3658 C C . MET D 4 71 ? 7.48200 4.62200 -24.26400 1.000 40.14872 70 MET C C 1
ATOM 3659 O O . MET D 4 71 ? 6.35700 4.64400 -24.76900 1.000 39.71322 70 MET C O 1
ATOM 3664 N N . GLN D 4 72 ? 7.81400 3.82000 -23.24800 1.000 23.00129 71 GLN C N 1
ATOM 3665 C CA . GLN D 4 72 ? 6.84600 2.83100 -22.77400 1.000 23.30798 71 GLN C CA 1
ATOM 3666 C C . GLN D 4 72 ? 5.58300 3.47500 -22.21300 1.000 23.35073 71 GLN C C 1
ATOM 3667 O O . GLN D 4 72 ? 4.50400 2.88400 -22.31200 1.000 23.34360 71 GLN C O 1
ATOM 3673 N N . ASP D 4 73 ? 5.67000 4.69900 -21.69000 1.000 27.25042 72 ASP C N 1
ATOM 3674 C CA . ASP D 4 73 ? 4.47700 5.32600 -21.12500 1.000 27.79181 72 ASP C CA 1
ATOM 3675 C C . ASP D 4 73 ? 3.53600 5.87600 -22.19100 1.000 27.36661 72 ASP C C 1
ATOM 3676 O O . ASP D 4 73 ? 2.37700 6.16300 -21.87500 1.000 28.05611 72 ASP C O 1
ATOM 3681 N N . LEU D 4 74 ? 3.98000 6.01000 -23.43800 1.000 21.09647 73 LEU C N 1
ATOM 3682 C CA . LEU D 4 74 ? 3.09500 6.48100 -24.48800 1.000 20.64108 73 LEU C CA 1
ATOM 3683 C C . LEU D 4 74 ? 2.37600 5.35200 -25.20600 1.000 19.72320 73 LEU C C 1
ATOM 3684 O O . LEU D 4 74 ? 1.60700 5.62000 -26.13300 1.000 18.85870 73 LEU C O 1
ATOM 3689 N N . ALA D 4 75 ? 2.59600 4.10600 -24.80000 1.000 25.39728 74 ALA C N 1
ATOM 3690 C CA . ALA D 4 75 ? 1.98900 2.95800 -25.45200 1.000 24.04151 74 ALA C CA 1
ATOM 3691 C C . ALA D 4 75 ? 0.71000 2.56300 -24.73000 1.000 23.81135 74 ALA C C 1
ATOM 3692 O O . ALA D 4 75 ? 0.62400 2.64400 -23.50300 1.000 25.03320 74 ALA C O 1
ATOM 3694 N N . GLY D 4 76 ? -0.28700 2.15700 -25.50200 1.000 18.13658 75 GLY C N 1
ATOM 3695 C CA . GLY D 4 76 ? -1.57600 1.82400 -24.95200 1.000 17.99823 75 GLY C CA 1
ATOM 3696 C C . GLY D 4 76 ? -2.69300 2.04200 -25.96000 1.000 17.45810 75 GLY C C 1
ATOM 3697 O O . GLY D 4 76 ? -2.47500 2.08400 -27.17900 1.000 17.39895 75 GLY C O 1
ATOM 3698 N N . THR D 4 77 ? -3.91200 2.18200 -25.44300 1.000 26.66872 76 THR C N 1
ATOM 3699 C CA . THR D 4 77 ? -5.10700 2.25300 -26.27900 1.000 26.18866 76 THR C CA 1
ATOM 3700 C C . THR D 4 77 ? -5.59800 3.69200 -26.35500 1.000 26.77055 76 THR C C 1
ATOM 3701 O O . THR D 4 77 ? -6.04600 4.25600 -25.34600 1.000 27.43042 76 THR C O 1
ATOM 3705 N N . TYR D 4 78 ? -5.51800 4.26300 -27.55800 1.000 17.91677 77 TYR C N 1
ATOM 3706 C CA . TYR D 4 78 ? -5.88100 5.64600 -27.83100 1.000 18.37885 77 TYR C CA 1
ATOM 3707 C C . TYR D 4 78 ? -7.29600 5.70100 -28.37900 1.000 18.92778 77 TYR C C 1
ATOM 3708 O O . TYR D 4 78 ? -7.73200 4.80800 -29.11300 1.000 19.29712 77 TYR C O 1
ATOM 3717 N N . ARG D 4 79 ? -8.00800 6.73600 -27.99300 1.000 16.68577 78 ARG C N 1
ATOM 3718 C CA . ARG D 4 79 ? -9.33200 7.03700 -28.49100 1.000 17.71226 78 ARG C CA 1
ATOM 3719 C C . ARG D 4 79 ? -9.33200 8.52600 -28.79000 1.000 18.11511 78 ARG C C 1
ATOM 3720 O O . ARG D 4 79 ? -8.66400 9.29500 -28.09200 1.000 18.17708 78 ARG C O 1
ATOM 3728 N N . CYS D 4 80 ? -10.05700 8.94800 -29.82200 1.000 32.10905 79 CYS C N 1
ATOM 3729 C CA . CYS D 4 80 ? -10.20500 10.37200 -30.05800 1.000 33.70763 79 CYS C CA 1
ATOM 3730 C C . CYS D 4 80 ? -11.67500 10.77000 -30.11000 1.000 34.63523 79 CYS C C 1
ATOM 3731 O O . CYS D 4 80 ? -12.55500 9.94900 -30.38800 1.000 34.26367 79 CYS C O 1
ATOM 3734 N N . TYR D 4 81 ? -11.92100 12.04300 -29.78200 1.000 29.38492 80 TYR C N 1
ATOM 3735 C CA . TYR D 4 81 ? -13.24700 12.62600 -29.65000 1.000 30.49694 80 TYR C CA 1
ATOM 3736 C C . TYR D 4 81 ? -13.22200 14.00300 -30.29300 1.000 32.61044 80 TYR C C 1
ATOM 3737 O O . TYR D 4 81 ? -12.19700 14.68700 -30.31200 1.000 33.26022 80 TYR C O 1
ATOM 3746 N N . GLY D 4 82 ? -14.36900 14.42000 -30.79600 1.000 30.02607 81 GLY C N 1
ATOM 3747 C CA . GLY D 4 82 ? -14.46400 15.77500 -31.28400 1.000 32.28734 81 GLY C CA 1
ATOM 3748 C C . GLY D 4 82 ? -15.47600 16.55800 -30.48200 1.000 33.12371 81 GLY C C 1
ATOM 3749 O O . GLY D 4 82 ? -16.52300 16.02100 -30.11300 1.000 32.56776 81 GLY C O 1
ATOM 3750 N N . SER D 4 83 ? -15.20200 17.82100 -30.19100 1.000 28.79075 82 SER C N 1
ATOM 3751 C CA . SER D 4 83 ? -16.24200 18.67500 -29.63800 1.000 29.79576 82 SER C CA 1
ATOM 3752 C C . SER D 4 83 ? -16.43300 19.90000 -30.51500 1.000 31.69165 82 SER C C 1
ATOM 3753 O O . SER D 4 83 ? -15.52900 20.32300 -31.24400 1.000 32.18888 82 SER C O 1
ATOM 3756 N N . VAL D 4 84 ? -17.64600 20.43800 -30.44800 1.000 60.52944 83 VAL C N 1
ATOM 3757 C CA . VAL D 4 84 ? -17.96000 21.70100 -31.09300 1.000 62.23618 83 VAL C CA 1
ATOM 3758 C C . VAL D 4 84 ? -17.73700 22.88300 -30.15000 1.000 62.23489 83 VAL C C 1
ATOM 3759 O O . VAL D 4 84 ? -17.54200 24.01200 -30.61600 1.000 63.17080 83 VAL C O 1
ATOM 3763 N N . THR D 4 85 ? -17.73300 22.65800 -28.84000 1.000 53.15550 84 THR C N 1
ATOM 3764 C CA . THR D 4 85 ? -17.37300 23.70500 -27.89100 1.000 53.16782 84 THR C CA 1
ATOM 3765 C C . THR D 4 85 ? -15.91500 23.55000 -27.46500 1.000 52.17627 84 THR C C 1
ATOM 3766 O O . THR D 4 85 ? -15.35600 22.45700 -27.55000 1.000 51.20455 84 THR C O 1
ATOM 3770 N N . LEU D 4 91 ? -18.67400 16.78400 -26.15300 1.000 38.14668 90 LEU C N 1
ATOM 3771 C CA . LEU D 4 91 ? -17.85500 15.65300 -26.56500 1.000 36.86104 90 LEU C CA 1
ATOM 3772 C C . LEU D 4 91 ? -18.66900 14.67400 -27.41200 1.000 36.84972 90 LEU C C 1
ATOM 3773 O O . LEU D 4 91 ? -19.78900 14.33600 -27.05800 1.000 37.02346 90 LEU C O 1
ATOM 3778 N N . SER D 4 92 ? -18.10000 14.23200 -28.53200 1.000 26.94801 91 SER C N 1
ATOM 3779 C CA . SER D 4 92 ? -18.70500 13.22200 -29.39000 1.000 27.18679 91 SER C CA 1
ATOM 3780 C C . SER D 4 92 ? -18.56500 11.82100 -28.79200 1.000 26.52588 91 SER C C 1
ATOM 3781 O O . SER D 4 92 ? -18.10500 11.64600 -27.66200 1.000 26.00252 91 SER C O 1
ATOM 3784 N N . ALA D 4 93 ? -19.04200 10.88400 -29.59400 1.000 36.63921 92 ALA C N 1
ATOM 3785 C CA . ALA D 4 93 ? -18.85500 9.47600 -29.25600 1.000 35.28686 92 ALA C CA 1
ATOM 3786 C C . ALA D 4 93 ? -17.37600 9.18600 -29.41600 1.000 33.90190 92 ALA C C 1
ATOM 3787 O O . ALA D 4 93 ? -16.70700 9.85600 -30.21000 1.000 34.36163 92 ALA C O 1
ATOM 3789 N N . PRO D 4 94 ? -16.84400 8.19600 -28.68800 1.000 32.21027 93 PRO C N 1
ATOM 3790 C CA . PRO D 4 94 ? -15.44200 7.80200 -28.82200 1.000 30.96079 93 PRO C CA 1
ATOM 3791 C C . PRO D 4 94 ? -15.13800 7.20400 -30.18200 1.000 31.33830 93 PRO C C 1
ATOM 3792 O O . PRO D 4 94 ? -15.99600 6.52800 -30.78400 1.000 32.37830 93 PRO C O 1
ATOM 3796 N N . SER D 4 95 ? -13.92600 7.47200 -30.67500 1.000 50.98691 94 SER C N 1
ATOM 3797 C CA . SER D 4 95 ? -13.48800 6.78700 -31.91300 1.000 51.11959 94 SER C CA 1
ATOM 3798 C C . SER D 4 95 ? -13.09800 5.37600 -31.46400 1.000 49.93234 94 SER C C 1
ATOM 3799 O O . SER D 4 95 ? -12.66700 5.23900 -30.29800 1.000 48.59317 94 SER C O 1
ATOM 3802 N N . ASP D 4 96 ? -13.25100 4.36900 -32.32100 1.000 32.29001 95 ASP C N 1
ATOM 3803 C CA . ASP D 4 96 ? -13.00000 2.98200 -31.87000 1.000 31.83951 95 ASP C CA 1
ATOM 3804 C C . ASP D 4 96 ? -11.58000 2.94000 -31.29000 1.000 29.93592 95 ASP C C 1
ATOM 3805 O O . ASP D 4 96 ? -10.78900 3.83100 -31.61800 1.000 29.35483 95 ASP C O 1
ATOM 3810 N N . PRO D 4 97 ? -11.23500 1.98600 -30.40000 1.000 24.23749 96 PRO C N 1
ATOM 3811 C CA . PRO D 4 97 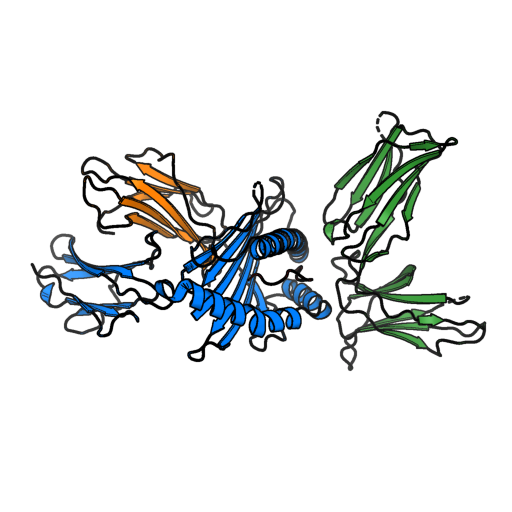? -9.91700 1.97200 -29.77300 1.000 22.60754 96 PRO C CA 1
ATOM 3812 C C . PRO D 4 97 ? -8.81400 1.74100 -30.80200 1.000 22.62483 96 PRO C C 1
ATOM 3813 O O . PRO D 4 97 ? -8.97000 0.97800 -31.75300 1.000 24.10525 96 PRO C O 1
ATOM 3817 N N . LEU D 4 98 ? -7.68300 2.41600 -30.59200 1.000 25.20107 97 LEU C N 1
ATOM 3818 C CA . LEU D 4 98 ? -6.48900 2.23300 -31.41100 1.000 25.10415 97 LEU C CA 1
ATOM 3819 C C . LEU D 4 98 ? -5.31200 1.87200 -30.50200 1.000 24.16716 97 LEU C C 1
ATOM 3820 O O . LEU D 4 98 ? -4.76900 2.73900 -29.79900 1.000 23.85259 97 LEU C O 1
ATOM 3825 N N . ASP D 4 99 ? -4.92200 0.59600 -30.51500 1.000 22.58056 98 ASP C N 1
ATOM 3826 C CA . ASP D 4 99 ? -3.80000 0.13100 -29.70700 1.000 21.95591 98 ASP C CA 1
ATOM 3827 C C . ASP D 4 99 ? -2.48700 0.48100 -30.37800 1.000 22.03819 98 ASP C C 1
ATOM 3828 O O . ASP D 4 99 ? -2.18900 -0.00800 -31.47500 1.000 22.95604 98 ASP C O 1
ATOM 3833 N N . ILE D 4 100 ? -1.69500 1.30300 -29.69800 1.000 23.56247 99 ILE C N 1
ATOM 3834 C CA . ILE D 4 100 ? -0.39400 1.74000 -30.17500 1.000 23.77522 99 ILE C CA 1
ATOM 3835 C C . ILE D 4 100 ? 0.66000 1.04900 -29.32800 1.000 24.21926 99 ILE C C 1
ATOM 3836 O O . ILE D 4 100 ? 0.71000 1.24400 -28.10700 1.000 24.54370 99 ILE C O 1
ATOM 3841 N N . VAL D 4 101 ? 1.50900 0.25600 -29.96800 1.000 26.48772 100 VAL C N 1
ATOM 3842 C CA . VAL D 4 101 ? 2.50800 -0.54400 -29.27500 1.000 27.32882 100 VAL C CA 1
ATOM 3843 C C . VAL D 4 101 ? 3.85400 0.13800 -29.41600 1.000 27.99535 100 VAL C C 1
ATOM 3844 O O . VAL D 4 101 ? 4.09200 0.88700 -30.37100 1.000 27.81563 100 VAL C O 1
ATOM 3848 N N . ILE D 4 102 ? 4.74400 -0.12900 -28.46900 1.000 22.39669 101 ILE C N 1
ATOM 3849 C CA . ILE D 4 102 ? 6.15800 0.18500 -28.61200 1.000 23.38448 101 ILE C CA 1
ATOM 3850 C C . ILE D 4 102 ? 6.88800 -1.10900 -28.95500 1.000 24.61201 101 ILE C C 1
ATOM 3851 O O . ILE D 4 102 ? 6.54900 -2.18000 -28.43400 1.000 24.93560 101 ILE C O 1
ATOM 3856 N N . THR D 4 103 ? 7.86500 -1.03000 -29.85300 1.000 22.55217 102 THR C N 1
ATOM 3857 C CA . THR D 4 103 ? 8.66500 -2.19200 -30.20700 1.000 24.02883 102 THR C CA 1
ATOM 3858 C C . THR D 4 103 ? 10.14700 -1.85700 -30.08800 1.000 25.49246 102 THR C C 1
ATOM 3859 O O . THR D 4 103 ? 10.55000 -0.68900 -30.11300 1.000 25.39918 102 THR C O 1
ATOM 3863 N N . GLY D 4 104 ? 10.96300 -2.89900 -29.96500 1.000 24.52192 103 GLY C N 1
ATOM 3864 C CA . GLY D 4 104 ? 12.39900 -2.73600 -29.91000 1.000 25.37336 103 GLY C CA 1
ATOM 3865 C C . GLY D 4 104 ? 12.99700 -2.73900 -28.52800 1.000 26.65340 103 GLY C C 1
ATOM 3866 O O . GLY D 4 104 ? 14.13600 -2.29400 -28.37300 1.000 27.37946 103 GLY C O 1
ATOM 3867 N N . LEU D 4 105 ? 12.26500 -3.21500 -27.52400 1.000 25.15413 104 LEU C N 1
ATOM 3868 C CA . LEU D 4 105 ? 12.70800 -3.17600 -26.13900 1.000 26.26288 104 LEU C CA 1
ATOM 3869 C C . LEU D 4 105 ? 13.45500 -4.42500 -25.72800 1.000 26.90861 104 LEU C C 1
ATOM 3870 O O . LEU D 4 105 ? 14.17400 -4.40300 -24.71900 1.000 27.68858 104 LEU C O 1
ATOM 3875 N N . TYR D 4 106 ? 13.31500 -5.49500 -26.50000 1.000 25.89767 105 TYR C N 1
ATOM 3876 C CA . TYR D 4 106 ? 13.84300 -6.79800 -26.16600 1.000 26.99230 105 TYR C CA 1
ATOM 3877 C C . TYR D 4 106 ? 14.42900 -7.41100 -27.42800 1.000 27.21268 105 TYR C C 1
ATOM 3878 O O . TYR D 4 106 ? 14.13800 -6.97700 -28.54300 1.000 26.05754 105 TYR C O 1
ATOM 3887 N N . GLU D 4 107 ? 15.24700 -8.44500 -27.24400 1.000 31.84220 106 GLU C N 1
ATOM 3888 C CA . GLU D 4 107 ? 15.98000 -9.07000 -28.34500 1.000 32.51511 106 GLU C CA 1
ATOM 3889 C C . GLU D 4 107 ? 15.02400 -9.68400 -29.37400 1.000 31.75034 106 GLU C C 1
ATOM 3890 O O . GLU D 4 107 ? 13.93300 -10.14500 -29.03900 1.000 31.35880 106 GLU C O 1
ATOM 3896 N N . LYS D 4 108 ? 15.44900 -9.71300 -30.65200 1.000 27.39614 107 LYS C N 1
ATOM 3897 C CA . LYS D 4 108 ? 14.46500 -10.03200 -31.69400 1.000 26.14701 107 LYS C CA 1
ATOM 3898 C C . LYS D 4 108 ? 14.32500 -11.54500 -31.89700 1.000 27.64622 107 LYS C C 1
ATOM 3899 O O . LYS D 4 108 ? 15.31100 -12.28200 -31.80000 1.000 29.60094 107 LYS C O 1
ATOM 3905 N N . PRO D 4 109 ? 13.12700 -12.04100 -32.21800 1.000 22.95312 108 PRO C N 1
ATOM 3906 C CA . PRO D 4 109 ? 12.95900 -13.48200 -32.39900 1.000 24.52025 108 PRO C CA 1
ATOM 3907 C C . PRO D 4 109 ? 13.28500 -13.90100 -33.83100 1.000 24.85815 108 PRO C C 1
ATOM 3908 O O . PRO D 4 109 ? 13.50200 -13.07100 -34.71000 1.000 23.57791 108 PRO C O 1
ATOM 3912 N N . SER D 4 110 ? 13.33600 -15.21500 -34.03900 1.000 33.26016 109 SER C N 1
ATOM 3913 C CA . SER D 4 110 ? 13.56500 -15.81600 -35.35200 1.000 34.09868 109 SER C CA 1
ATOM 3914 C C . SER D 4 110 ? 12.23900 -16.25100 -35.96800 1.000 33.28713 109 SER C C 1
ATOM 3915 O O . SER D 4 110 ? 11.43200 -16.91600 -35.30900 1.000 33.30867 109 SER C O 1
ATOM 3918 N N . LEU D 4 111 ? 12.02400 -15.89200 -37.23400 1.000 23.77445 110 LEU C N 1
ATOM 3919 C CA . LEU D 4 111 ? 10.81100 -16.24200 -37.96800 1.000 23.33942 110 LEU C CA 1
ATOM 3920 C C . LEU D 4 111 ? 11.15200 -17.25700 -39.04700 1.000 24.96920 110 LEU C C 1
ATOM 3921 O O . LEU D 4 111 ? 12.04400 -17.01700 -39.86500 1.000 25.43551 110 LEU C O 1
ATOM 3926 N N . SER D 4 112 ? 10.44000 -18.38200 -39.04400 1.000 30.69021 111 SER C N 1
ATOM 3927 C CA . SER D 4 112 ? 10.60800 -19.46600 -40.00500 1.000 32.12182 111 SER C CA 1
ATOM 3928 C C . SER D 4 112 ? 9.27000 -19.80500 -40.65800 1.000 31.71779 111 SER C C 1
ATOM 3929 O O . SER D 4 112 ? 8.20200 -19.40900 -40.18900 1.000 30.63042 111 SER C O 1
ATOM 3932 N N . ALA D 4 113 ? 9.34700 -20.57800 -41.74200 1.000 35.06666 112 ALA C N 1
ATOM 3933 C CA . ALA D 4 113 ? 8.16500 -21.07600 -42.44000 1.000 35.08021 112 ALA C CA 1
ATOM 3934 C C . ALA D 4 113 ? 8.34000 -22.55400 -42.73700 1.000 36.28809 112 ALA C C 1
ATOM 3935 O O . ALA D 4 113 ? 9.27000 -22.94100 -43.44700 1.000 37.45269 112 ALA C O 1
ATOM 3937 N N . GLN D 4 114 ? 7.46700 -23.37600 -42.17200 1.000 53.34759 113 GLN C N 1
ATOM 3938 C CA . GLN D 4 114 ? 7.40800 -24.69800 -42.82900 1.000 54.40191 113 GLN C CA 1
ATOM 3939 C C . GLN D 4 114 ? 6.22400 -24.72600 -43.79000 1.000 54.47209 113 GLN C C 1
ATOM 3940 O O . GLN D 4 114 ? 5.14300 -24.24400 -43.42400 1.000 53.54017 113 GLN C O 1
ATOM 3946 N N . PRO D 4 115 ? 6.34500 -25.28800 -44.98800 1.000 31.82520 114 PRO C N 1
ATOM 3947 C CA . PRO D 4 115 ? 7.46100 -25.97400 -45.56300 1.000 34.55364 114 PRO C CA 1
ATOM 3948 C C . PRO D 4 115 ? 8.67800 -25.16500 -46.02500 1.000 35.05971 114 PRO C C 1
ATOM 3949 O O . PRO D 4 115 ? 9.80700 -25.67700 -46.00800 1.000 37.35767 114 PRO C O 1
ATOM 3953 N N . GLY D 4 116 ? 8.51500 -23.94800 -46.47400 1.000 37.13875 115 GLY C N 1
ATOM 3954 C CA . GLY D 4 116 ? 9.55500 -23.09700 -46.98000 1.000 37.52626 115 GLY C CA 1
ATOM 3955 C C . GLY D 4 116 ? 8.99600 -21.76000 -47.38100 1.000 36.39598 115 GLY C C 1
ATOM 3956 O O . GLY D 4 116 ? 7.79300 -21.62800 -47.57500 1.000 35.74700 115 GLY C O 1
ATOM 3957 N N . PRO D 4 117 ? 9.84200 -20.72700 -47.48900 1.000 46.02379 116 PRO C N 1
ATOM 3958 C CA . PRO D 4 117 ? 9.29400 -19.37600 -47.72600 1.000 45.69273 116 PRO C CA 1
ATOM 3959 C C . PRO D 4 117 ? 8.57900 -19.24400 -49.05900 1.000 46.87571 116 PRO C C 1
ATOM 3960 O O . PRO D 4 117 ? 7.63400 -18.45100 -49.18200 1.000 47.12573 116 PRO C O 1
ATOM 3964 N N . THR D 4 118 ? 8.99500 -20.01700 -50.06000 1.000 49.74411 117 THR C N 1
ATOM 3965 C CA . THR D 4 118 ? 8.38700 -20.01700 -51.38500 1.000 50.93157 117 THR C CA 1
ATOM 3966 C C . THR D 4 118 ? 7.59200 -21.30500 -51.56800 1.000 51.80071 117 THR C C 1
ATOM 3967 O O . THR D 4 118 ? 8.16900 -22.39700 -51.57800 1.000 52.70074 117 THR C O 1
ATOM 3971 N N . VAL D 4 119 ? 6.27400 -21.18100 -51.70500 1.000 57.46735 118 VAL C N 1
ATOM 3972 C CA . VAL D 4 119 ? 5.38800 -22.31600 -51.91800 1.000 58.25775 118 VAL C CA 1
ATOM 3973 C C . VAL D 4 119 ? 4.56000 -22.04000 -53.16300 1.000 59.68473 118 VAL C C 1
ATOM 3974 O O . VAL D 4 119 ? 4.58500 -20.94400 -53.72200 1.000 59.98508 118 VAL C O 1
ATOM 3978 N N . LEU D 4 120 ? 3.81100 -23.05600 -53.58700 1.000 53.33797 119 LEU C N 1
ATOM 3979 C CA . LEU D 4 120 ? 2.83200 -22.88900 -54.65100 1.000 54.62087 119 LEU C CA 1
ATOM 3980 C C . LEU D 4 120 ? 1.45800 -22.63600 -54.05000 1.000 54.53385 119 LEU C C 1
ATOM 3981 O O . LEU D 4 120 ? 1.16200 -23.06800 -52.93300 1.000 53.74604 119 LEU C O 1
ATOM 3986 N N . ALA D 4 121 ? 0.62100 -21.92000 -54.79900 1.000 34.81780 120 ALA C N 1
ATOM 3987 C CA . ALA D 4 121 ? -0.71000 -21.58300 -54.31900 1.000 33.25692 120 ALA C CA 1
ATOM 3988 C C . ALA D 4 121 ? -1.46800 -22.84400 -53.92700 1.000 33.72530 120 ALA C C 1
ATOM 3989 O O . ALA D 4 121 ? -1.54600 -23.80200 -54.70000 1.000 35.77798 120 ALA C O 1
ATOM 3991 N N . GLY D 4 122 ? -2.01300 -22.84200 -52.70500 1.000 63.26002 121 GLY C N 1
ATOM 3992 C CA . GLY D 4 122 ? -2.75800 -23.96200 -52.16700 1.000 62.12340 121 GLY C CA 1
ATOM 3993 C C . GLY D 4 122 ? -2.02800 -24.74700 -51.09500 1.000 61.02966 121 GLY C C 1
ATOM 3994 O O . GLY D 4 122 ? -2.68300 -25.38700 -50.25800 1.000 59.64004 121 GLY C O 1
ATOM 3995 N N . GLU D 4 123 ? -0.69500 -24.71400 -51.10100 1.000 53.76395 122 GLU C N 1
ATOM 3996 C CA . GLU D 4 123 ? 0.06800 -25.32800 -50.02400 1.000 52.59150 122 GLU C CA 1
ATOM 3997 C C . GLU D 4 123 ? -0.12700 -24.53100 -48.74300 1.000 51.42358 122 GLU C C 1
ATOM 3998 O O . GLU D 4 123 ? 0.01300 -23.30600 -48.73400 1.000 51.93101 122 GLU C O 1
ATOM 4004 N N . SER D 4 124 ? -0.48300 -25.22000 -47.66700 1.000 42.93803 123 SER C N 1
ATOM 4005 C CA . SER D 4 124 ? -0.61200 -24.55400 -46.38500 1.000 41.76675 123 SER C CA 1
ATOM 4006 C C . SER D 4 124 ? 0.77900 -24.16000 -45.90300 1.000 41.80983 123 SER C C 1
ATOM 4007 O O . SER D 4 124 ? 1.71400 -24.96700 -45.95300 1.000 41.73124 123 SER C O 1
ATOM 4010 N N . VAL D 4 125 ? 0.93200 -22.90100 -45.49300 1.000 34.80746 124 VAL C N 1
ATOM 4011 C CA . VAL D 4 125 ? 2.18200 -22.42800 -44.90900 1.000 34.57619 124 VAL C CA 1
ATOM 4012 C C . VAL D 4 125 ? 1.93500 -22.08700 -43.44800 1.000 33.13624 124 VAL C C 1
ATOM 4013 O O . VAL D 4 125 ? 0.89200 -21.52800 -43.07700 1.000 32.58555 124 VAL C O 1
ATOM 4017 N N . THR D 4 126 ? 2.90800 -22.44200 -42.61800 1.000 27.14482 125 THR C N 1
ATOM 4018 C CA . THR D 4 126 ? 2.86800 -22.13600 -41.20100 1.000 25.85707 125 THR C CA 1
ATOM 4019 C C . THR D 4 126 ? 4.11800 -21.32100 -40.90200 1.000 25.79007 125 THR C C 1
ATOM 4020 O O . THR D 4 126 ? 5.16700 -21.55300 -41.51000 1.000 26.58089 125 THR C O 1
ATOM 4024 N N . LEU D 4 127 ? 4.00600 -20.35400 -39.99600 1.000 30.83901 126 LEU C N 1
ATOM 4025 C CA . LEU D 4 127 ? 5.15500 -19.57300 -39.56000 1.000 30.55490 126 LEU C CA 1
ATOM 4026 C C . LEU D 4 127 ? 5.47800 -19.93400 -38.12300 1.000 29.38008 126 LEU C C 1
ATOM 4027 O O . LEU D 4 127 ? 4.57500 -20.07600 -37.29900 1.000 28.60332 126 LEU C O 1
ATOM 4032 N N . SER D 4 128 ? 6.76200 -20.07000 -37.82100 1.000 32.54752 127 SER C N 1
ATOM 4033 C CA . SER D 4 128 ? 7.20900 -20.34500 -36.46100 1.000 31.81558 127 SER C CA 1
ATOM 4034 C C . SER D 4 128 ? 8.04900 -19.17300 -35.96200 1.000 31.66965 127 SER C C 1
ATOM 4035 O O . SER D 4 128 ? 9.11600 -18.88200 -36.51900 1.000 32.00533 127 SER C O 1
ATOM 4038 N N . CYS D 4 129 ? 7.55600 -18.49400 -34.92700 1.000 34.06655 128 CYS C N 1
ATOM 4039 C CA . CYS D 4 129 ? 8.32100 -17.48600 -34.21000 1.000 33.90907 128 CYS C CA 1
ATOM 4040 C C . CYS D 4 129 ? 8.92300 -18.14700 -32.97700 1.000 33.77546 128 CYS C C 1
ATOM 4041 O O . CYS D 4 129 ? 8.21700 -18.83700 -32.23800 1.000 33.38786 128 CYS C O 1
ATOM 4044 N N . SER D 4 130 ? 10.22200 -17.94600 -32.76100 1.000 35.55884 129 SER C N 1
ATOM 4045 C CA . SER D 4 130 ? 10.93300 -18.62200 -31.68200 1.000 35.67892 129 SER C CA 1
ATOM 4046 C C . SER D 4 130 ? 12.06400 -17.73300 -31.18700 1.000 36.33801 129 SER C C 1
ATOM 4047 O O . SER D 4 130 ? 12.51300 -16.82600 -31.89800 1.000 36.67332 129 SER C O 1
ATOM 4050 N N . SER D 4 131 ? 12.52100 -18.00700 -29.96100 1.000 30.19517 130 SER C N 1
ATOM 4051 C CA . SER D 4 131 ? 13.54500 -17.21200 -29.28800 1.000 31.16302 130 SER C CA 1
ATOM 4052 C C . SER D 4 131 ? 14.08300 -18.03200 -28.12300 1.000 31.61638 130 SER C C 1
ATOM 4053 O O . SER D 4 131 ? 13.41100 -18.94100 -27.63200 1.000 31.10424 130 SER C O 1
ATOM 4056 N N . ARG D 4 132 ? 15.31300 -17.73000 -27.68900 1.000 39.71549 131 ARG C N 1
ATOM 4057 C CA . ARG D 4 132 ? 15.74400 -18.27800 -26.40900 1.000 40.42000 131 ARG C CA 1
ATOM 4058 C C . ARG D 4 132 ? 15.14200 -17.48700 -25.24200 1.000 40.36535 131 ARG C C 1
ATOM 4059 O O . ARG D 4 132 ? 15.06600 -18.01700 -24.12500 1.000 40.55458 131 ARG C O 1
ATOM 4067 N N . SER D 4 133 ? 14.62000 -16.27400 -25.50700 1.000 30.03334 132 SER C N 1
ATOM 4068 C CA . SER D 4 133 ? 14.02000 -15.43100 -24.47400 1.000 29.74706 132 SER C CA 1
ATOM 4069 C C . SER D 4 133 ? 12.58300 -15.85400 -24.20700 1.000 28.12619 132 SER C C 1
ATOM 4070 O O . SER D 4 133 ? 11.85100 -16.20800 -25.13900 1.000 27.18348 132 SER C O 1
ATOM 4073 N N . SER D 4 134 ? 12.16900 -15.78800 -22.93700 1.000 25.70513 133 SER C N 1
ATOM 4074 C CA . SER D 4 134 ? 10.92200 -16.42000 -22.51500 1.000 24.91757 133 SER C CA 1
ATOM 4075 C C . SER D 4 134 ? 9.70600 -15.54000 -22.76100 1.000 24.11853 133 SER C C 1
ATOM 4076 O O . SER D 4 134 ? 8.91500 -15.31600 -21.84200 1.000 24.33104 133 SER C O 1
ATOM 4079 N N . TYR D 4 135 ? 9.55000 -15.03100 -23.97800 1.000 24.65415 134 TYR C N 1
ATOM 4080 C CA . TYR D 4 135 ? 8.33100 -14.32100 -24.34600 1.000 23.62451 134 TYR C CA 1
ATOM 4081 C C . TYR D 4 135 ? 7.11800 -15.18200 -24.00300 1.000 23.61960 134 TYR C C 1
ATOM 4082 O O . TYR D 4 135 ? 7.12200 -16.39300 -24.23600 1.000 23.84606 134 TYR C O 1
ATOM 4091 N N . ASP D 4 136 ? 6.10700 -14.57500 -23.38800 1.000 24.37631 135 ASP C N 1
ATOM 4092 C CA . ASP D 4 136 ? 4.87100 -15.29700 -23.12300 1.000 24.81244 135 ASP C CA 1
ATOM 4093 C C . ASP D 4 136 ? 4.05400 -15.41300 -24.39400 1.000 23.76644 135 ASP C C 1
ATOM 4094 O O . ASP D 4 136 ? 3.32300 -16.39500 -24.59200 1.000 23.82644 135 ASP C O 1
ATOM 4099 N N . MET D 4 137 ? 4.20000 -14.42900 -25.28100 1.000 36.26932 136 MET C N 1
ATOM 4100 C CA . MET D 4 137 ? 3.33500 -14.21900 -26.42400 1.000 35.30956 136 MET C CA 1
ATOM 4101 C C . MET D 4 137 ? 4.17900 -13.84300 -27.62500 1.000 34.48190 136 MET C C 1
ATOM 4102 O O . MET D 4 137 ? 5.33100 -13.41200 -27.49800 1.000 34.61169 136 MET C O 1
ATOM 4107 N N . TYR D 4 138 ? 3.58200 -14.02400 -28.79700 1.000 22.27154 137 TYR C N 1
ATOM 4108 C CA . TYR D 4 138 ? 4.21700 -13.71600 -30.06600 1.000 21.99749 137 TYR C CA 1
ATOM 4109 C C . TYR D 4 138 ? 3.18300 -13.10100 -30.99800 1.000 21.07926 137 TYR C C 1
ATOM 4110 O O . TYR D 4 138 ? 2.02600 -13.53000 -31.02500 1.000 20.73048 137 TYR C O 1
ATOM 4119 N N . HIS D 4 139 ? 3.61300 -12.11400 -31.77100 1.000 29.34983 138 HIS C N 1
ATOM 4120 C CA . HIS D 4 139 ? 2.72700 -11.30700 -32.59100 1.000 27.52983 138 HIS C CA 1
ATOM 4121 C C . HIS D 4 139 ? 3.16500 -11.41000 -34.04600 1.000 27.58302 138 HIS C C 1
ATOM 4122 O O . HIS D 4 139 ? 4.36000 -11.29900 -34.33600 1.000 28.14171 138 HIS C O 1
ATOM 4129 N N . LEU D 4 140 ? 2.21100 -11.62100 -34.96300 1.000 27.58016 139 LEU C N 1
ATOM 4130 C CA . LEU D 4 140 ? 2.50600 -11.77900 -36.39000 1.000 28.09317 139 LEU C CA 1
ATOM 4131 C C . LEU D 4 140 ? 1.97700 -10.59500 -37.19700 1.000 26.70980 139 LEU C C 1
ATOM 4132 O O . LEU D 4 140 ? 0.76500 -10.37800 -37.27900 1.000 26.37256 139 LEU C O 1
ATOM 4137 N N . SER D 4 141 ? 2.88400 -9.85600 -37.81500 1.000 33.90396 140 SER C N 1
ATOM 4138 C CA . SER D 4 141 ? 2.50600 -8.73200 -38.65200 1.000 33.81176 140 SER C CA 1
ATOM 4139 C C . SER D 4 141 ? 2.87600 -8.99900 -40.10300 1.000 34.69730 140 SER C C 1
ATOM 4140 O O . SER D 4 141 ? 3.53700 -9.98600 -40.43800 1.000 35.54192 140 SER C O 1
ATOM 4143 N N . ARG D 4 142 ? 2.45100 -8.09400 -40.96600 1.000 42.10048 141 ARG C N 1
ATOM 4144 C CA . ARG D 4 142 ? 2.65800 -8.29800 -42.38300 1.000 43.84594 141 ARG C CA 1
ATOM 4145 C C . ARG D 4 142 ? 2.74100 -6.97400 -43.13500 1.000 44.40805 141 ARG C C 1
ATOM 4146 O O . ARG D 4 142 ? 1.72800 -6.31800 -43.33900 1.000 45.75242 141 ARG C O 1
ATOM 4154 N N . GLU D 4 145 ? 1.31000 -4.34300 -40.56500 1.000 56.17709 144 GLU C N 1
ATOM 4155 C CA . GLU D 4 145 ? -0.04100 -4.53100 -39.97600 1.000 57.27396 144 GLU C CA 1
ATOM 4156 C C . GLU D 4 145 ? -0.05000 -5.83000 -39.16200 1.000 56.90782 144 GLU C C 1
ATOM 4157 O O . GLU D 4 145 ? 0.48700 -6.84100 -39.65100 1.000 57.36811 144 GLU C O 1
ATOM 4163 N N . ALA D 4 146 ? -0.67400 -5.80600 -37.98700 1.000 60.36862 145 ALA C N 1
ATOM 4164 C CA . ALA D 4 146 ? -0.64500 -6.97600 -37.08900 1.000 59.91509 145 ALA C CA 1
ATOM 4165 C C . ALA D 4 146 ? -1.98600 -7.18100 -36.38200 1.000 60.81656 145 ALA C C 1
ATOM 4166 O O . ALA D 4 146 ? -2.56700 -6.20200 -35.87400 1.000 60.21946 145 ALA C O 1
ATOM 4168 N N . HIS D 4 147 ? -2.44300 -8.42400 -36.31200 1.000 53.41965 146 HIS C N 1
ATOM 4169 C CA . HIS D 4 147 ? -3.70900 -8.76400 -35.61500 1.000 53.90541 146 HIS C CA 1
ATOM 4170 C C . HIS D 4 147 ? -3.63600 -10.23500 -35.19700 1.000 53.91363 146 HIS C C 1
ATOM 4171 O O . HIS D 4 147 ? -4.62800 -10.74400 -34.68100 1.000 54.24743 146 HIS C O 1
ATOM 4178 N N . GLU D 4 148 ? -2.49900 -10.88700 -35.42400 1.000 40.89546 147 GLU C N 1
ATOM 4179 C CA . GLU D 4 148 ? -2.30300 -12.30400 -35.02200 1.000 40.51732 147 GLU C CA 1
ATOM 4180 C C . GLU D 4 148 ? -1.45800 -12.43500 -33.75200 1.000 38.74553 147 GLU C C 1
ATOM 4181 O O . GLU D 4 148 ? -0.27200 -12.09000 -33.80100 1.000 37.19566 147 GLU C O 1
ATOM 4187 N N . CYS D 4 149 ? -2.07300 -12.89800 -32.67100 1.000 38.85348 148 CYS C N 1
ATOM 4188 C CA . CYS D 4 149 ? -1.30800 -13.17300 -31.43200 1.000 37.33370 148 CYS C CA 1
ATOM 4189 C C . CYS D 4 149 ? -1.48600 -14.63900 -31.04500 1.000 37.92390 148 CYS C C 1
ATOM 4190 O O . CYS D 4 149 ? -2.62400 -15.10100 -30.96400 1.000 39.04984 148 CYS C O 1
ATOM 4193 N N . ARG D 4 150 ? -0.36100 -15.32200 -30.86600 1.000 33.22373 149 ARG C N 1
ATOM 4194 C CA . ARG D 4 150 ? -0.38500 -16.73200 -30.42400 1.000 33.99178 149 ARG C CA 1
ATOM 4195 C C . ARG D 4 150 ? 0.54000 -16.82900 -29.21800 1.000 33.07904 149 ARG C C 1
ATOM 4196 O O . ARG D 4 150 ? 1.68800 -16.39800 -29.30400 1.000 31.47898 149 ARG C O 1
ATOM 4204 N N . PHE D 4 151 ? 0.00600 -17.35300 -28.12800 1.000 37.06810 150 PHE C N 1
ATOM 4205 C CA . PHE D 4 151 ? 0.81400 -17.50600 -26.89200 1.000 36.85812 150 PHE C CA 1
ATOM 4206 C C . PHE D 4 151 ? 1.95400 -18.45600 -27.15300 1.000 36.58517 150 PHE C C 1
ATOM 4207 O O . PHE D 4 151 ? 1.83200 -19.39300 -27.95500 1.000 36.96298 150 PHE C O 1
ATOM 4215 N N . SER D 4 152 ? 3.05000 -18.33500 -26.42400 1.000 28.10575 151 SER C N 1
ATOM 4216 C CA . SER D 4 152 ? 4.23700 -19.20300 -26.64200 1.000 27.54827 151 SER C CA 1
ATOM 4217 C C . SER D 4 152 ? 4.08000 -20.56900 -25.97300 1.000 28.96431 151 SER C C 1
ATOM 4218 O O . SER D 4 152 ? 3.17300 -20.71700 -25.14400 1.000 30.23863 151 SER C O 1
ATOM 4221 N N . ALA D 4 153 ? 4.96300 -21.49000 -26.32900 1.000 30.96768 152 ALA C N 1
ATOM 4222 C CA . ALA D 4 153 ? 5.02600 -22.80000 -25.66500 1.000 32.21746 152 ALA C CA 1
ATOM 4223 C C . ALA D 4 153 ? 6.51500 -23.01500 -25.42000 1.000 32.18967 152 ALA C C 1
ATOM 4224 O O . ALA D 4 153 ? 7.32400 -22.67200 -26.29800 1.000 30.93824 152 ALA C O 1
ATOM 4226 N N . GLY D 4 154 ? 6.85900 -23.48000 -24.22800 1.000 31.34901 153 GLY C N 1
ATOM 4227 C CA . GLY D 4 154 ? 8.27500 -23.67700 -23.88200 1.000 31.92758 153 GLY C CA 1
ATOM 4228 C C . GLY D 4 154 ? 8.49800 -23.50300 -22.40100 1.000 33.77338 153 GLY C C 1
ATOM 4229 O O . GLY D 4 154 ? 7.57400 -23.04600 -21.70800 1.000 34.22210 153 GLY C O 1
ATOM 4230 N N . PRO D 4 155 ? 9.67500 -23.85600 -21.87300 1.000 43.38856 154 PRO C N 1
ATOM 4231 C CA . PRO D 4 155 ? 10.90700 -23.97000 -22.67500 1.000 42.74830 154 PRO C CA 1
ATOM 4232 C C . PRO D 4 155 ? 10.99200 -25.27600 -23.45300 1.000 42.96419 154 PRO C C 1
ATOM 4233 O O . PRO D 4 155 ? 10.54600 -26.33200 -22.95200 1.000 44.45860 154 PRO C O 1
ATOM 4237 N N . LYS D 4 156 ? 11.54900 -25.20900 -24.66400 1.000 86.15216 155 LYS C N 1
ATOM 4238 C CA . LYS D 4 156 ? 11.79600 -26.45400 -25.43100 1.000 86.61982 155 LYS C CA 1
ATOM 4239 C C . LYS D 4 156 ? 13.16100 -26.97500 -24.95800 1.000 88.67829 155 LYS C C 1
ATOM 4240 O O . LYS D 4 156 ? 13.87400 -26.20200 -24.28500 1.000 89.08187 155 LYS C O 1
ATOM 4246 N N . VAL D 4 157 ? 13.48000 -28.24400 -25.23000 1.000 67.23993 156 VAL C N 1
ATOM 4247 C CA . VAL D 4 157 ? 14.78700 -28.82600 -24.79600 1.000 69.56335 156 VAL C CA 1
ATOM 4248 C C . VAL D 4 157 ? 15.88900 -27.81600 -25.15100 1.000 68.71889 156 VAL C C 1
ATOM 4249 O O . VAL D 4 157 ? 16.82500 -27.65100 -24.33900 1.000 70.32209 156 VAL C O 1
ATOM 4253 N N . ASN D 4 158 ? 15.77000 -27.16800 -26.31100 1.000 77.78680 157 ASN C N 1
ATOM 4254 C CA . ASN D 4 158 ? 16.75700 -26.14900 -26.76500 1.000 77.21211 157 ASN C CA 1
ATOM 4255 C C . ASN D 4 158 ? 16.77600 -24.95600 -25.80800 1.000 76.71426 157 ASN C C 1
ATOM 4256 O O . ASN D 4 158 ? 17.76500 -24.20700 -25.81500 1.000 77.25854 157 ASN C O 1
ATOM 4261 N N . GLY D 4 159 ? 15.72900 -24.78000 -25.00900 1.000 41.45192 158 GLY C N 1
ATOM 4262 C CA . GLY D 4 159 ? 15.61800 -23.57300 -24.17400 1.000 41.13691 158 GLY C CA 1
ATOM 4263 C C . GLY D 4 159 ? 14.86100 -22.52200 -24.95600 1.000 38.31689 158 GLY C C 1
ATOM 4264 O O . GLY D 4 159 ? 14.92000 -21.34500 -24.58400 1.000 37.65205 158 GLY C O 1
ATOM 4265 N N . THR D 4 160 ? 14.17800 -22.95300 -26.00300 1.000 39.74292 159 THR C N 1
ATOM 4266 C CA . THR D 4 160 ? 13.47200 -22.02400 -26.89200 1.000 37.20634 159 THR C CA 1
ATOM 4267 C C . THR D 4 160 ? 12.01500 -21.91300 -26.57000 1.000 36.90808 159 THR C C 1
ATOM 4268 O O . THR D 4 160 ? 11.40400 -22.90400 -26.15300 1.000 38.17909 159 THR C O 1
ATOM 4272 N N . PHE D 4 161 ? 11.51900 -20.69400 -26.67000 1.000 30.00518 160 PHE C N 1
ATOM 4273 C CA . PHE D 4 161 ? 10.09300 -20.43200 -26.53400 1.000 29.03718 160 PHE C CA 1
ATOM 4274 C C . PHE D 4 161 ? 9.56600 -20.10100 -27.92300 1.000 27.62702 160 PHE C C 1
ATOM 4275 O O . PHE D 4 161 ? 10.13400 -19.25100 -28.62100 1.000 27.24912 160 PHE C O 1
ATOM 4283 N N . GLN D 4 162 ? 8.50200 -20.77800 -28.33000 1.000 37.61687 161 GLN C N 1
ATOM 4284 C CA . GLN D 4 162 ? 8.10300 -20.77400 -29.72500 1.000 36.57098 161 GLN C CA 1
ATOM 4285 C C . GLN D 4 162 ? 6.58300 -20.80200 -29.85000 1.000 36.09522 161 GLN C C 1
ATOM 4286 O O . GLN D 4 162 ? 5.88600 -21.37700 -29.00600 1.000 36.50816 161 GLN C O 1
ATOM 4292 N N . ALA D 4 163 ? 6.07100 -20.17300 -30.91100 1.000 27.18405 162 ALA C N 1
ATOM 4293 C CA . ALA D 4 163 ? 4.65900 -20.23600 -31.26300 1.000 27.25942 162 ALA C CA 1
ATOM 4294 C C . ALA D 4 163 ? 4.52200 -20.38500 -32.77000 1.000 26.96432 162 ALA C C 1
ATOM 4295 O O . ALA D 4 163 ? 5.39700 -19.97200 -33.53900 1.000 26.59264 162 ALA C O 1
ATOM 4297 N N . ASP D 4 164 ? 3.40300 -20.95800 -33.19500 1.000 32.07103 163 ASP C N 1
ATOM 4298 C CA . ASP D 4 164 ? 3.17500 -21.24100 -34.60400 1.000 32.20127 163 ASP C CA 1
ATOM 4299 C C . ASP D 4 164 ? 1.91300 -20.53100 -35.07000 1.000 33.47024 163 ASP C C 1
ATOM 4300 O O . ASP D 4 164 ? 0.88000 -20.56900 -34.39200 1.000 34.08575 163 ASP C O 1
ATOM 4305 N N . PHE D 4 165 ? 2.01000 -19.87600 -36.23000 1.000 25.38028 164 PHE C N 1
ATOM 4306 C CA . PHE D 4 165 ? 0.92800 -19.10400 -36.83500 1.000 26.39093 164 PHE C CA 1
ATOM 4307 C C . PHE D 4 165 ? 0.50700 -19.81600 -38.11900 1.000 27.35425 164 PHE C C 1
ATOM 4308 O O . PHE D 4 165 ? 1.10900 -19.61500 -39.18400 1.000 27.48708 164 PHE C O 1
ATOM 4316 N N . PRO D 4 166 ? -0.48200 -20.70600 -38.05500 1.000 34.67140 165 PRO C N 1
ATOM 4317 C CA . PRO D 4 166 ? -1.00900 -21.33100 -39.27900 1.000 35.37163 165 PRO C CA 1
ATOM 4318 C C . PRO D 4 166 ? -1.62700 -20.30600 -40.21900 1.000 37.03115 165 PRO C C 1
ATOM 4319 O O . PRO D 4 166 ? -2.63600 -19.67000 -39.90400 1.000 37.72612 165 PRO C O 1
ATOM 4323 N N . LEU D 4 167 ? -1.02100 -20.16600 -41.39800 1.000 33.98487 166 LEU C N 1
ATOM 4324 C CA . LEU D 4 167 ? -1.49500 -19.21200 -42.40900 1.000 35.32566 166 LEU C CA 1
ATOM 4325 C C . LEU D 4 167 ? -2.34600 -19.87600 -43.47900 1.000 35.71560 166 LEU C C 1
ATOM 4326 O O . LEU D 4 167 ? -3.11800 -19.20200 -44.16100 1.000 36.73081 166 LEU C O 1
ATOM 4331 N N . HIS D 4 172 ? -2.26100 -13.25900 -51.57300 1.000 73.47876 171 HIS C N 1
ATOM 4332 C CA . HIS D 4 172 ? -1.42100 -14.33000 -51.06900 1.000 71.91776 171 HIS C CA 1
ATOM 4333 C C . HIS D 4 172 ? 0.05900 -13.98200 -51.19000 1.000 71.45377 171 HIS C C 1
ATOM 4334 O O . HIS D 4 172 ? 0.56700 -13.78100 -52.28700 1.000 72.01958 171 HIS C O 1
ATOM 4341 N N . GLY D 4 173 ? 0.75100 -13.91500 -50.06700 1.000 54.50687 172 GLY C N 1
ATOM 4342 C CA . GLY D 4 173 ? 2.13900 -13.52400 -50.10100 1.000 54.10639 172 GLY C CA 1
ATOM 4343 C C . GLY D 4 173 ? 2.37200 -12.18800 -49.42200 1.000 54.29328 172 GLY C C 1
ATOM 4344 O O . GLY D 4 173 ? 1.46800 -11.37400 -49.26400 1.000 55.02105 172 GLY C O 1
ATOM 4345 N N . GLY D 4 174 ? 3.60400 -11.97800 -49.01500 1.000 43.66514 173 GLY C N 1
ATOM 4346 C CA . GLY D 4 174 ? 3.94400 -10.78900 -48.26500 1.000 43.65150 173 GLY C CA 1
ATOM 4347 C C . GLY D 4 174 ? 5.19800 -11.00700 -47.45400 1.000 42.02065 173 GLY C C 1
ATOM 4348 O O . GLY D 4 174 ? 5.78900 -12.08800 -47.44900 1.000 40.78183 173 GLY C O 1
ATOM 4349 N N . THR D 4 175 ? 5.58900 -9.93200 -46.78200 1.000 38.70199 174 THR C N 1
ATOM 4350 C CA . THR D 4 175 ? 6.73400 -9.92100 -45.88900 1.000 36.09415 174 THR C CA 1
ATOM 4351 C C . THR D 4 175 ? 6.21400 -9.96200 -44.45300 1.000 35.33643 174 THR C C 1
ATOM 4352 O O . THR D 4 175 ? 5.37100 -9.14300 -44.06800 1.000 36.44030 174 THR C O 1
ATOM 4356 N N . TYR D 4 176 ? 6.70700 -10.91800 -43.66900 1.000 36.65821 175 TYR C N 1
ATOM 4357 C CA . TYR D 4 176 ? 6.21100 -11.16400 -42.32300 1.000 35.92365 175 TYR C CA 1
ATOM 4358 C C . TYR D 4 176 ? 7.25800 -10.80300 -41.28600 1.000 33.33150 175 TYR C C 1
ATOM 4359 O O . TYR D 4 176 ? 8.45300 -11.03600 -41.48400 1.000 31.78325 175 TYR C O 1
ATOM 4368 N N . ARG D 4 177 ? 6.79800 -10.23400 -40.18400 1.000 36.61621 176 ARG C N 1
ATOM 4369 C CA . ARG D 4 177 ? 7.61600 -10.04700 -39.00100 1.000 34.58351 176 ARG C CA 1
ATOM 4370 C C . ARG D 4 177 ? 6.91100 -10.65500 -37.80300 1.000 34.48889 176 ARG C C 1
ATOM 4371 O O . ARG D 4 177 ? 5.69000 -10.82200 -37.79400 1.000 36.07097 176 ARG C O 1
ATOM 4379 N N . CYS D 4 178 ? 7.67700 -10.98900 -36.78800 1.000 28.79612 177 CYS C N 1
ATOM 4380 C CA . CYS D 4 178 ? 7.05700 -11.44600 -35.56400 1.000 28.84144 177 CYS C CA 1
ATOM 4381 C C . CYS D 4 178 ? 7.83800 -10.89400 -34.38200 1.000 28.13054 177 CYS C C 1
ATOM 4382 O O . CYS D 4 178 ? 9.05200 -10.67700 -34.45900 1.000 27.46411 177 CYS C O 1
ATOM 4385 N N . PHE D 4 179 ? 7.10000 -10.64900 -33.29800 1.000 25.05397 178 PHE C N 1
ATOM 4386 C CA . PHE D 4 179 ? 7.57200 -9.94700 -32.11300 1.000 24.99572 178 PHE C CA 1
ATOM 4387 C C . PHE D 4 179 ? 7.17200 -10.76100 -30.89600 1.000 25.23207 178 PHE C C 1
ATOM 4388 O O . PHE D 4 179 ? 6.11200 -11.39600 -30.89200 1.000 25.56817 178 PHE C O 1
ATOM 4396 N N . GLY D 4 180 ? 7.99700 -10.71600 -29.84800 1.000 21.33644 179 GLY C N 1
ATOM 4397 C CA . GLY D 4 180 ? 7.64200 -11.30800 -28.57400 1.000 21.57484 179 GLY C CA 1
ATOM 4398 C C . GLY D 4 180 ? 7.15700 -10.25500 -27.59100 1.000 21.75859 179 GLY C C 1
ATOM 4399 O O . GLY D 4 180 ? 7.50300 -9.07600 -27.70100 1.000 21.79007 179 GLY C O 1
ATOM 4400 N N . SER D 4 181 ? 6.34700 -10.68300 -26.62300 1.000 21.13143 180 SER C N 1
ATOM 4401 C CA . SER D 4 181 ? 5.96000 -9.77400 -25.55100 1.000 21.55311 180 SER C CA 1
ATOM 4402 C C . SER D 4 181 ? 5.64100 -10.59300 -24.30900 1.000 22.18607 180 SER C C 1
ATOM 4403 O O . SER D 4 181 ? 5.59500 -11.82800 -24.34800 1.000 22.28961 180 SER C O 1
ATOM 4406 N N . PHE D 4 182 ? 5.43700 -9.88300 -23.19600 1.000 24.96192 181 PHE C N 1
ATOM 4407 C CA . PHE D 4 182 ? 5.12000 -10.50600 -21.92200 1.000 26.20040 181 PHE C CA 1
ATOM 4408 C C . PHE D 4 182 ? 3.71000 -10.11000 -21.50200 1.000 26.66811 181 PHE C C 1
ATOM 4409 O O . PHE D 4 182 ? 3.25000 -9.00500 -21.79200 1.000 26.60277 181 PHE C O 1
ATOM 4417 N N . ARG D 4 183 ? 3.01700 -11.03200 -20.82000 1.000 41.11020 182 ARG C N 1
ATOM 4418 C CA . ARG D 4 183 ? 1.58800 -10.85300 -20.55700 1.000 41.42585 182 ARG C CA 1
ATOM 4419 C C . ARG D 4 183 ? 1.30700 -9.61200 -19.72400 1.000 41.75543 182 ARG C C 1
ATOM 4420 O O . ARG D 4 183 ? 0.24900 -8.98400 -19.87900 1.000 42.14121 182 ARG C O 1
ATOM 4428 N N . ASP D 4 184 ? 2.23700 -9.23400 -18.85100 1.000 30.30279 183 ASP C N 1
ATOM 4429 C CA . ASP D 4 184 ? 2.02300 -8.08200 -17.97200 1.000 30.69022 183 ASP C CA 1
ATOM 4430 C C . ASP D 4 184 ? 1.96100 -6.75800 -18.73800 1.000 30.68265 183 ASP C C 1
ATOM 4431 O O . ASP D 4 184 ? 1.27500 -5.82000 -18.30300 1.000 31.26903 183 ASP C O 1
ATOM 4436 N N . SER D 4 185 ? 2.69600 -6.64700 -19.85400 1.000 28.65329 184 SER C N 1
ATOM 4437 C CA . SER D 4 185 ? 2.72100 -5.43100 -20.66900 1.000 28.68990 184 SER C CA 1
ATOM 4438 C C . SER D 4 185 ? 2.35300 -5.80600 -22.10000 1.000 28.41171 184 SER C C 1
ATOM 4439 O O . SER D 4 185 ? 3.22400 -6.06300 -22.94400 1.000 27.34891 184 SER C O 1
ATOM 4442 N N . PRO D 4 186 ? 1.06600 -5.81500 -22.42700 1.000 34.29530 185 PRO C N 1
ATOM 4443 C CA . PRO D 4 186 ? 0.64200 -6.30100 -23.74600 1.000 34.31631 185 PRO C CA 1
ATOM 4444 C C . PRO D 4 186 ? 1.00400 -5.36900 -24.88200 1.000 33.98500 185 PRO C C 1
ATOM 4445 O O . PRO D 4 186 ? 0.97200 -5.80800 -26.04200 1.000 33.68135 185 PRO C O 1
ATOM 4449 N N . TYR D 4 187 ? 1.37900 -4.12300 -24.58800 1.000 28.37788 186 TYR C N 1
ATOM 4450 C CA . TYR D 4 187 ? 1.70800 -3.12400 -25.59500 1.000 27.78665 186 TYR C CA 1
ATOM 4451 C C . TYR D 4 187 ? 3.20200 -2.90400 -25.76300 1.000 26.21684 186 TYR C C 1
ATOM 4452 O O . TYR D 4 187 ? 3.59700 -1.97000 -26.46500 1.000 25.79234 186 TYR C O 1
ATOM 4461 N N . GLU D 4 188 ? 4.03800 -3.76000 -25.17300 1.000 38.65917 187 GLU C N 1
ATOM 4462 C CA . GLU D 4 188 ? 5.49600 -3.61500 -25.21600 1.000 37.64515 187 GLU C CA 1
ATOM 4463 C C . GLU D 4 188 ? 6.08700 -4.85800 -25.89100 1.000 36.94216 187 GLU C C 1
ATOM 4464 O O . GLU D 4 188 ? 6.13400 -5.93300 -25.28700 1.000 37.06518 187 GLU C O 1
ATOM 4470 N N . TRP D 4 189 ? 6.55700 -4.71100 -27.13200 1.000 25.01131 188 TRP C N 1
ATOM 4471 C CA . TRP D 4 189 ? 7.02200 -5.85200 -27.90900 1.000 24.44038 188 TRP C CA 1
ATOM 4472 C C . TRP D 4 189 ? 8.53100 -5.82200 -28.13400 1.000 23.84053 188 TRP C C 1
ATOM 4473 O O . TRP D 4 189 ? 9.21400 -4.81500 -27.92400 1.000 23.94894 188 TRP C O 1
ATOM 4484 N N . SER D 4 190 ? 9.04200 -6.96500 -28.56500 1.000 29.55485 189 SER C N 1
ATOM 4485 C CA . SER D 4 190 ? 10.45900 -7.09100 -28.84400 1.000 29.40378 189 SER C CA 1
ATOM 4486 C C . SER D 4 190 ? 10.83700 -6.29400 -30.09400 1.000 28.67219 189 SER C C 1
ATOM 4487 O O . SER D 4 190 ? 9.99600 -5.78100 -30.84800 1.000 28.36761 189 SER C O 1
ATOM 4490 N N . ASN D 4 191 ? 12.13700 -6.20600 -30.31400 1.000 34.18982 190 ASN C N 1
ATOM 4491 C CA . ASN D 4 191 ? 12.62600 -5.82700 -31.62200 1.000 33.55492 190 ASN C CA 1
ATOM 4492 C C . ASN D 4 191 ? 11.96400 -6.72300 -32.66500 1.000 33.03917 190 ASN C C 1
ATOM 4493 O O . ASN D 4 191 ? 11.66700 -7.89200 -32.40100 1.000 33.19865 190 ASN C O 1
ATOM 4498 N N . SER D 4 192 ? 11.71100 -6.17400 -33.84500 1.000 29.83589 191 SER C N 1
ATOM 4499 C CA . SER D 4 192 ? 11.12200 -6.98300 -34.90300 1.000 29.78983 191 SER C CA 1
ATOM 4500 C C . SER D 4 192 ? 12.05400 -8.10400 -35.32100 1.000 29.57929 191 SER C C 1
ATOM 4501 O O . SER D 4 192 ? 13.27300 -7.93200 -35.35800 1.000 29.66775 191 SER C O 1
ATOM 4504 N N . SER D 4 193 ? 11.46700 -9.24500 -35.68000 1.000 25.88932 192 SER C N 1
ATOM 4505 C CA . SER D 4 193 ? 12.25100 -10.27500 -36.33100 1.000 25.79724 192 SER C CA 1
ATOM 4506 C C . SER D 4 193 ? 12.67300 -9.79900 -37.71700 1.000 25.76093 192 SER C C 1
ATOM 4507 O O . SER D 4 193 ? 12.07600 -8.88700 -38.30300 1.000 25.97055 192 SER C O 1
ATOM 4510 N N . ASP D 4 194 ? 13.72500 -10.41200 -38.23600 1.000 26.64747 193 ASP C N 1
ATOM 4511 C CA . ASP D 4 194 ? 14.13600 -10.11200 -39.59500 1.000 26.76219 193 ASP C CA 1
ATOM 4512 C C . ASP D 4 194 ? 12.96400 -10.36100 -40.54700 1.000 27.08790 193 ASP C C 1
ATOM 4513 O O . ASP D 4 194 ? 12.15200 -11.26300 -40.30400 1.000 27.17919 193 ASP C O 1
ATOM 4518 N N . PRO D 4 195 ? 12.81100 -9.55700 -41.59800 1.000 33.77318 194 PRO C N 1
ATOM 4519 C CA . PRO D 4 195 ? 11.63900 -9.69200 -42.47700 1.000 34.97656 194 PRO C CA 1
ATOM 4520 C C . PRO D 4 195 ? 11.72800 -11.00300 -43.24300 1.000 35.24950 194 PRO C C 1
ATOM 4521 O O . PRO D 4 195 ? 12.76600 -11.32100 -43.82500 1.000 34.93538 194 PRO C O 1
ATOM 4525 N N . LEU D 4 196 ? 10.64900 -11.78000 -43.19800 1.000 29.51195 195 LEU C N 1
ATOM 4526 C CA . LEU D 4 196 ? 10.53300 -13.04500 -43.91300 1.000 29.96113 195 LEU C CA 1
ATOM 4527 C C . LEU D 4 196 ? 9.51600 -12.85000 -45.02600 1.000 32.32610 195 LEU C C 1
ATOM 4528 O O . LEU D 4 196 ? 8.36900 -12.47600 -44.76300 1.000 33.73255 195 LEU C O 1
ATOM 4533 N N . LEU D 4 197 ? 9.92500 -13.10000 -46.26300 1.000 35.44159 196 LEU C N 1
ATOM 4534 C CA . LEU D 4 197 ? 9.04100 -12.87900 -47.39700 1.000 37.97930 196 LEU C CA 1
ATOM 4535 C C . LEU D 4 197 ? 8.44500 -14.20400 -47.84000 1.000 38.85304 196 LEU C C 1
ATOM 4536 O O . LEU D 4 197 ? 9.17100 -15.12700 -48.22700 1.000 38.14906 196 LEU C O 1
ATOM 4541 N N . VAL D 4 198 ? 7.12800 -14.29900 -47.75800 1.000 38.34680 197 VAL C N 1
ATOM 4542 C CA . VAL D 4 198 ? 6.40000 -15.47900 -48.19700 1.000 39.00740 197 VAL C CA 1
ATOM 4543 C C . VAL D 4 198 ? 6.01100 -15.22500 -49.64700 1.000 40.59380 197 VAL C C 1
ATOM 4544 O O . VAL D 4 198 ? 5.24100 -14.30200 -49.94000 1.000 41.90337 197 VAL C O 1
ATOM 4548 N N . SER D 4 199 ? 6.57300 -16.02100 -50.56300 1.000 42.10837 198 SER C N 1
ATOM 4549 C CA . SER D 4 199 ? 6.26200 -15.93800 -51.98500 1.000 43.44475 198 SER C CA 1
ATOM 4550 C C . SER D 4 199 ? 5.28500 -17.05400 -52.32900 1.000 43.68182 198 SER C C 1
ATOM 4551 O O . SER D 4 199 ? 5.65000 -18.23500 -52.32100 1.000 42.81301 198 SER C O 1
ATOM 4554 N N . VAL D 4 200 ? 4.04100 -16.67700 -52.62300 1.000 62.94569 199 VAL C N 1
ATOM 4555 C CA . VAL D 4 200 ? 3.01600 -17.61800 -53.06500 1.000 63.10271 199 VAL C CA 1
ATOM 4556 C C . VAL D 4 200 ? 2.99900 -17.58000 -54.58700 1.000 64.07042 199 VAL C C 1
ATOM 4557 O O . VAL D 4 200 ? 2.34200 -16.73200 -55.19000 1.000 65.21913 199 VAL C O 1
ATOM 4561 N N . THR D 4 201 ? 3.72900 -18.49400 -55.20800 1.000 69.94967 200 THR C N 1
ATOM 4562 C CA . THR D 4 201 ? 3.67300 -18.63600 -56.65900 1.000 70.84399 200 THR C CA 1
ATOM 4563 C C . THR D 4 201 ? 2.86000 -19.88100 -57.01900 1.000 70.86126 200 THR C C 1
ATOM 4564 O O . THR D 4 201 ? 1.85100 -19.78800 -57.71200 1.000 72.45056 200 THR C O 1
#

Nearest PDB structures (foldseek):
  6pa1-assembly2_H  TM=9.506E-01  e=1.645E-27  Homo sapiens
  6pag-assembly1_D  TM=9.420E-01  e=1.552E-24  Homo sapiens
  3p2t-assembly1_A  TM=7.044E-01  e=2.188E-17  Homo sapiens
  1p6f-assembly1_A  TM=8.303E-01  e=7.139E-15  Homo sapiens
  1vdg-assembly1_B  TM=7.792E-01  e=7.529E-15  Homo sapiens

Radius of gyration: 30.55 Å; Cα contacts (8 Å, |Δi|>4): 1386; chains: 4; bounding box: 70×61×100 Å

Solvent-accessible surface area: 27890 Å² total; per-residue (Å²): 19,4,13,88,12,55,54,15,18,2,92,18,0,77,1,22,5,2,0,29,20,54,49,88,202,56,93,24,85,1,19,0,0,0,34,0,36,57,34,31,0,2,71,2,46,30,103,141,39,100,3,60,42,107,6,102,10,0,125,107,14,36,104,126,9,22,67,122,1,8,108,17,0,88,84,13,17,62,19,4,47,6,0,8,60,8,0,59,38,33,73,139,51,74,127,88,32,70,27,5,2,0,10,16,0,0,0,24,13,13,155,97,26,166,58,128,92,4,4,3,56,2,0,12,39,6,130,90,3,4,34,11,45,132,81,5,148,40,11,80,24,56,42,106,7,0,88,42,0,32,64,4,3,72,0,14,116,4,4,62,78,7,39,70,7,0,90,35,47,0,14,98,39,0,118,92,0,12,113,37,4,108,154,78,6,80,165,30,76,81,3,93,38,76,24,31,51,71,115,47,99,125,146,74,2,15,0,15,0,16,0,27,16,0,20,39,21,126,18,61,8,34,2,38,77,95,46,106,89,38,123,137,103,34,100,101,25,61,30,3,30,2,38,69,52,18,31,3,23,8,0,3,4,77,0,52,70,54,65,17,94,72,14,16,0,34,0,95,12,158,18,32,127,122,75,54,90,25,119,63,116,154,98,110,119,72,12,103,26,22,8,1,14,44,97,83,16,108,70,58,134,78,6,47,0,0,0,15,0,2,17,0,6,44,18,117,23,91,12,21,0,11,84,74,58,126,138,36,145,185,38,117,96,30,25,16,0,4,48,177,80,15,5,0,46,10,9,22,41,11,112,16,61,0,37,158,158,16,123,11,10,0,64,0,54,10,98,43,32,127,131,56,105,80,39,160,26,60,107,21,86,138,5,38,20,75,16,78,140,27,64,48,6,127,28,102,88,66,2,59,0,36,0,76,8,111,87,135,16,66,77,0,22,1,34,10,72,36,33,27,133,62,55,63,138,72,136,12,92,72,133,127,62,50,1,62,2,58,5,74,5,26,82,0,68,22,19,39,2,0,16,1,71,0,44,0,12,89,136,140,29,52,57,0,90,74,27,51,0,3,2,6,16,6,15,42,106,4,72,22,49,9,126,86,15,63,96,10,112,74,80,91,101,15,44,0,20,0,23,11,186,10,15,0,13,17,0,14,8,7,142,158,8,152,68,64,107,130,29,73,44,103,91,161,99,29,13,35,61,7,60,2,85,82,203,20,18,71,22,90,0,10,0,0,2,155,54,4,64,53,4,11,0,73,28,0,87,81,30,99,4,29,37,113

Sequence (564 aa):
ILKEPVHGVYHSMRYFYTAVSRPGRGEPRFIAVGYVDDTQFVRFDSDSPRGEPRAPWVEQEGPEYWDRETQKYKRQAQADRVSLRNLRGYYNQSEAGSHTLQRMYGCDLGPDGRLLRGYDQSAYDGKDYIALNEDLRSWTAADTAAQITQRKWEAAREAEQWRAYLEGTCVEWLRRYLENGKETLQRAEHPKTHVTHHPVSDHEATLRCWALGFYPAEITLTWQRDGEDQTQDTELVETRPAGDGTFQKWAAVVVPSGEEQRYTCHVQHEGLPEPLTLRWEPIQRTPKIQVYSRHPAENGKSNFLNCYVSGFHPSDIEVDLLKNGERIEKVEHSDLSFSKDWSFYLLYYTEFTPTEKDEYACRVNHVTLSQPKIVKWDRDMKPSLLAHPGRLVKSEETVILQCWSDVRFEHFLLHREGKFKDTLHLIGEHHDGVSKANFSIGPMMQDLAGTYRCYGSVTLSAPSDPLDIVITGLYEKPSLSAQPGPTVLAGESVTLSCSSRSSYDMYHLSREAHECRFSAGPKVNGTFQADFPLHGGTYRCFGSFRDSPYEWSNSSDPLLVSVT